Protein 6IYB (pdb70)

Solvent-accessible surface area: 27888 Å² total; per-residue (Å²): 93,98,0,35,0,0,2,2,0,28,38,35,0,12,10,44,29,1,15,34,17,9,25,78,132,112,73,66,118,155,143,173,21,35,57,6,31,98,87,48,73,46,117,10,94,6,103,134,111,101,2,42,0,27,0,35,11,8,5,16,42,92,81,12,53,27,24,34,68,38,5,94,59,9,14,0,0,0,0,0,0,12,0,32,32,58,104,16,23,154,46,1,63,36,16,22,17,22,0,1,8,43,16,25,17,80,67,2,81,90,14,20,6,0,0,2,0,3,54,49,56,89,142,116,86,111,4,56,40,142,156,0,76,64,37,2,156,75,49,92,94,10,40,35,41,32,0,0,3,96,95,58,69,49,4,104,103,0,0,60,28,0,0,104,37,0,16,160,70,76,112,86,16,51,121,85,0,7,105,36,0,22,52,26,49,23,112,74,0,78,117,16,12,116,30,28,85,144,132,115,52,175,23,70,25,19,6,26,3,176,55,70,20,16,69,6,11,2,0,4,0,0,0,0,0,22,25,50,102,54,1,0,44,10,0,4,143,53,55,10,48,17,25,0,6,2,74,107,4,9,3,0,2,2,17,0,0,33,19,21,43,99,103,5,0,65,22,0,27,125,78,121,2,52,2,32,25,86,15,70,85,48,75,12,2,40,93,15,15,144,16,122,132,2,108,56,82,0,41,52,34,20,163,116,82,153,87,90,0,32,0,0,2,1,0,32,40,37,3,13,10,50,33,1,9,40,8,4,31,89,123,112,67,40,122,139,147,181,32,35,64,10,32,100,80,63,78,45,108,20,92,7,126,134,155,85,2,38,0,25,0,35,10,8,4,17,40,98,79,12,34,26,25,29,66,39,4,122,53,10,15,0,0,0,0,0,0,12,0,38,33,45,106,7,18,117,45,1,58,49,30,23,19,9,0,1,10,58,9,25,16,85,66,2,80,94,18,20,6,0,0,2,0,4,59,42,52,89,160,111,83,108,0,54,65,158,83,0,76,51,37,0,144,81,48,94,96,10,41,29,43,32,0,0,2,104,95,49,76,56,1,92,113,0,1,89,35,0,0,126,29,0,26,130,71,80,135,89,62,16,55,110,65,0,8,99,35,0,23,53,24,49,22,100,81,0,71,97,22,6,81,27,23,86,137,116,103,50,154,23,67,28,17,6,24,3,185,49,111,22,21,66,7,15,2,0,3,0,0,0,0,0,18,25,50,96,75,1,0,60,11,0,6,111,45,53,10,48,14,22,1,5,1,71,88,3,9,1,0,1,2,19,0,0,33,19,39,32,110,92,1,0,78,11,0,24,130,92,115,1,47,1,62,22,84,16,71,78,51,71,12,1,44,94,14,15,145,35,114,113,1,81,48,37,0,54,59,41,34,182,122,99

InterPro domains:
  IPR001806 Small GTPase [PF00071] (10-174)
  IPR001806 Small GTPase [PS51421] (1-207)
  IPR001806 Small GTPase [SM00174] (11-176)
  IPR005225 Small GTP-binding domain [TIGR00231] (10-169)
  IPR027417 P-loop containing nucleoside triphosphate hydrolase [G3DSA:3.40.50.300] (1-190)
  IPR027417 P-loop containing nucleoside triphosphate hydrolase [SSF52540] (5-182)

Organism: Homo sapiens (NCBI:txid9606)

B-factor: mean 41.84, std 17.37, range [14.24, 117.85]

Structure (mmCIF, N/CA/C/O backbone):
data_6IYB
#
_entry.id   6IYB
#
_cell.length_a   55.136
_cell.length_b   117.222
_cell.length_c   130.476
_cell.angle_alpha   90.00
_cell.angle_beta   90.00
_cell.angle_gamma   90.00
#
_symmetry.space_group_name_H-M   'P 21 21 21'
#
loop_
_entity.id
_entity.type
_entity.pdbx_description
1 polymer 'Ras-related protein Rab-7a'
2 polymer 'Oxysterol-binding protein-related protein 1'
3 non-polymer 'MAGNESIUM ION'
4 non-polymer "GUANOSINE-5'-TRIPHOSPHATE"
5 water water
#
loop_
_atom_site.group_PDB
_atom_site.id
_atom_site.type_symbol
_atom_site.label_atom_id
_atom_site.label_alt_id
_atom_site.label_comp_id
_atom_site.label_asym_id
_atom_site.label_entity_id
_atom_site.label_seq_id
_atom_site.pdbx_PDB_ins_code
_atom_site.Cartn_x
_atom_site.Cartn_y
_atom_site.Cartn_z
_atom_site.occupancy
_atom_site.B_iso_or_equiv
_atom_site.auth_seq_id
_atom_site.auth_comp_id
_atom_site.auth_asym_id
_atom_site.auth_atom_id
_atom_site.pdbx_PDB_model_num
ATOM 1 N N . VAL A 1 12 ? 33.516 -15.840 -14.815 1.00 49.91 7 VAL A N 1
ATOM 2 C CA . VAL A 1 12 ? 32.262 -16.274 -15.440 1.00 48.55 7 VAL A CA 1
ATOM 3 C C . VAL A 1 12 ? 31.128 -16.362 -14.401 1.00 45.24 7 VAL A C 1
ATOM 4 O O . VAL A 1 12 ? 31.062 -17.308 -13.593 1.00 43.17 7 VAL A O 1
ATOM 8 N N . LEU A 1 13 ? 30.245 -15.3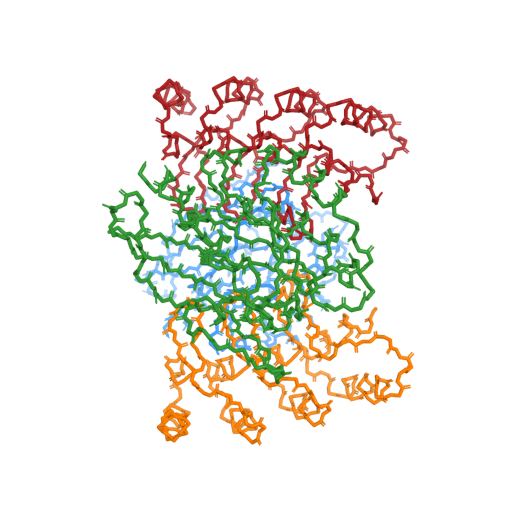63 -14.417 1.00 40.76 8 LEU A N 1
ATOM 9 C CA . LEU A 1 13 ? 29.110 -15.291 -13.506 1.00 40.43 8 LEU A CA 1
ATOM 10 C C . LEU A 1 13 ? 27.863 -15.735 -14.258 1.00 41.50 8 LEU A C 1
ATOM 11 O O . LEU A 1 13 ? 27.541 -15.181 -15.320 1.00 45.43 8 LEU A O 1
ATOM 16 N N . LEU A 1 14 ? 27.180 -16.744 -13.718 1.00 32.31 9 LEU A N 1
ATOM 17 C CA . LEU A 1 14 ? 25.957 -17.292 -14.294 1.00 32.45 9 LEU A CA 1
ATOM 18 C C . LEU A 1 14 ? 24.789 -16.942 -13.383 1.00 34.99 9 LEU A C 1
ATOM 19 O O . LEU A 1 14 ? 24.864 -17.151 -12.171 1.00 35.39 9 LEU A O 1
ATOM 24 N N . LYS A 1 15 ? 23.720 -16.406 -13.958 1.00 28.91 10 LYS A N 1
ATOM 25 C CA . LYS A 1 15 ? 22.571 -15.949 -13.192 1.00 28.08 10 LYS A CA 1
ATOM 26 C C . LYS A 1 15 ? 21.416 -16.916 -13.420 1.00 27.61 10 LYS A C 1
ATOM 27 O O . LYS A 1 15 ? 20.976 -17.113 -14.560 1.00 24.43 10 LYS A O 1
ATOM 33 N N . VAL A 1 16 ? 20.956 -17.540 -12.343 1.00 19.16 11 VAL A N 1
ATOM 34 C CA . VAL A 1 16 ? 19.937 -18.569 -12.402 1.00 22.78 11 VAL A CA 1
ATOM 35 C C . VAL A 1 16 ? 18.768 -18.125 -11.530 1.00 25.19 11 VAL A C 1
ATOM 36 O O . VAL A 1 16 ? 18.972 -17.761 -10.364 1.00 22.48 11 VAL A O 1
ATOM 40 N N . ILE A 1 17 ? 17.547 -18.173 -12.077 1.00 21.85 12 ILE A N 1
ATOM 41 C CA . ILE A 1 17 ? 16.342 -17.795 -11.331 1.00 23.42 12 ILE A CA 1
ATOM 42 C C . ILE A 1 17 ? 15.562 -19.061 -10.988 1.00 18.75 12 ILE A C 1
ATOM 43 O O . ILE A 1 17 ? 15.349 -19.914 -11.849 1.00 19.67 12 ILE A O 1
ATOM 48 N N . ILE A 1 18 ? 15.087 -19.170 -9.756 1.00 19.72 13 ILE A N 1
ATOM 49 C CA . ILE A 1 18 ? 14.232 -20.292 -9.381 1.00 18.14 13 ILE A CA 1
ATOM 50 C C . ILE A 1 18 ? 12.820 -19.774 -9.165 1.00 17.93 13 ILE A C 1
ATOM 51 O O . ILE A 1 18 ? 12.590 -18.945 -8.278 1.00 18.30 13 ILE A O 1
ATOM 56 N N . LEU A 1 19 ? 11.869 -20.280 -9.962 1.00 17.95 14 LEU A N 1
ATOM 57 C CA . LEU A 1 19 ? 10.473 -19.853 -9.907 1.00 20.10 14 LEU A CA 1
ATOM 58 C C . LEU A 1 19 ? 9.576 -21.037 -9.573 1.00 19.51 14 LEU A C 1
ATOM 59 O O . LEU A 1 19 ? 9.931 -22.190 -9.813 1.00 16.87 14 LEU A O 1
ATOM 64 N N . GLY A 1 20 ? 8.400 -20.736 -9.054 1.00 19.18 15 GLY A N 1
ATOM 65 C CA . GLY A 1 20 ? 7.413 -21.753 -8.750 1.00 18.33 15 GLY A CA 1
ATOM 66 C C . GLY A 1 20 ? 6.506 -21.324 -7.614 1.00 20.01 15 GLY A C 1
ATOM 67 O O . GLY A 1 20 ? 6.795 -20.400 -6.844 1.00 19.47 15 GLY A O 1
ATOM 68 N N . ASP A 1 21 ? 5.396 -22.057 -7.470 1.00 19.34 16 ASP A N 1
ATOM 69 C CA . ASP A 1 21 ? 4.380 -21.705 -6.478 1.00 18.41 16 ASP A CA 1
ATOM 70 C C . ASP A 1 21 ? 4.915 -21.860 -5.065 1.00 20.91 16 ASP A C 1
ATOM 71 O O . ASP A 1 21 ? 5.938 -22.494 -4.822 1.00 19.21 16 ASP A O 1
ATOM 76 N N . SER A 1 22 ? 4.183 -21.284 -4.128 1.00 20.13 17 SER A N 1
ATOM 77 C CA . SER A 1 22 ? 4.596 -21.325 -2.740 1.00 21.52 17 SER A CA 1
ATOM 78 C C . SER A 1 22 ? 4.598 -22.757 -2.213 1.00 21.46 17 SER A C 1
ATOM 79 O O . SER A 1 22 ? 3.706 -23.553 -2.513 1.00 20.86 17 SER A O 1
ATOM 82 N N . GLY A 1 23 ? 5.635 -23.097 -1.457 1.00 20.78 18 GLY A N 1
ATOM 83 C CA . GLY A 1 23 ? 5.710 -24.377 -0.806 1.00 19.99 18 GLY A CA 1
ATOM 84 C C . GLY A 1 23 ? 6.186 -25.545 -1.645 1.00 18.02 18 GLY A C 1
ATOM 85 O O . GLY A 1 23 ? 6.192 -26.673 -1.135 1.00 18.44 18 GLY A O 1
ATOM 86 N N . VAL A 1 24 ? 6.589 -25.337 -2.903 1.00 15.51 19 VAL A N 1
ATOM 87 C CA . VAL A 1 24 ? 6.987 -26.480 -3.733 1.00 17.01 19 VAL A CA 1
ATOM 88 C C . VAL A 1 24 ? 8.387 -26.982 -3.405 1.00 16.74 19 VAL A C 1
ATOM 89 O O . VAL A 1 24 ? 8.747 -28.107 -3.801 1.00 17.67 19 VAL A O 1
ATOM 93 N N . GLY A 1 25 ? 9.172 -26.178 -2.702 1.00 16.18 20 GLY A N 1
ATOM 94 C CA . GLY A 1 25 ? 10.491 -26.545 -2.225 1.00 15.54 20 GLY A CA 1
ATOM 95 C C . GLY A 1 25 ? 11.647 -25.770 -2.865 1.00 16.35 20 GLY A C 1
ATOM 96 O O . GLY A 1 25 ? 12.756 -26.299 -2.916 1.00 16.80 20 GLY A O 1
ATOM 97 N N . LYS A 1 26 ? 11.406 -24.561 -3.385 1.00 15.93 21 LYS A N 1
ATOM 98 C CA . LYS A 1 26 ? 12.469 -23.779 -4.024 1.00 16.74 21 LYS A CA 1
ATOM 99 C C . LYS A 1 26 ? 13.633 -23.511 -3.065 1.00 17.67 21 LYS A C 1
ATOM 100 O O . LYS A 1 26 ? 14.802 -23.748 -3.395 1.00 16.62 21 LYS A O 1
ATOM 106 N N . THR A 1 27 ? 13.328 -22.991 -1.877 1.00 17.37 22 THR A N 1
ATOM 107 C CA . THR A 1 27 ? 14.367 -22.628 -0.912 1.00 18.51 22 THR A CA 1
ATOM 108 C C . THR A 1 27 ? 15.082 -23.872 -0.407 1.00 17.00 22 THR A C 1
ATOM 109 O O . THR A 1 27 ? 16.306 -23.868 -0.222 1.00 16.52 22 THR A O 1
ATOM 113 N N . SER A 1 28 ? 14.324 -24.961 -0.231 1.00 14.66 23 SER A N 1
ATOM 114 C CA . SER A 1 28 ? 14.869 -26.220 0.248 1.00 17.41 23 SER A CA 1
ATOM 115 C C . SER A 1 28 ? 15.811 -26.845 -0.779 1.00 19.61 23 SER A C 1
ATOM 116 O O . SER A 1 28 ? 16.827 -27.444 -0.409 1.00 17.43 23 SER A O 1
ATOM 119 N N . LEU A 1 29 ? 15.464 -26.764 -2.072 1.00 17.00 24 LEU A N 1
ATOM 120 C CA . LEU A 1 29 ? 16.370 -27.283 -3.097 1.00 18.52 24 LEU A CA 1
ATOM 121 C C . LEU A 1 29 ? 17.660 -26.479 -3.126 1.00 18.41 24 LEU A C 1
ATOM 122 O O . LEU A 1 29 ? 18.759 -27.051 -3.183 1.00 17.27 24 LEU A O 1
ATOM 127 N N . MET A 1 30 ? 17.542 -25.152 -3.034 1.00 16.53 25 MET A N 1
ATOM 128 C CA . MET A 1 30 ? 18.728 -24.297 -3.002 1.00 22.16 25 MET A CA 1
ATOM 129 C C . MET A 1 30 ? 19.581 -24.561 -1.765 1.00 19.76 25 MET A C 1
ATOM 130 O O . MET A 1 30 ? 20.806 -24.674 -1.864 1.00 17.20 25 MET A O 1
ATOM 135 N N . ASN A 1 31 ? 18.954 -24.684 -0.592 1.00 18.10 26 ASN A N 1
ATOM 136 C CA . ASN A 1 31 ? 19.734 -24.900 0.631 1.00 19.37 26 ASN A CA 1
ATOM 137 C C . ASN A 1 31 ? 20.374 -26.286 0.642 1.00 23.03 26 ASN A C 1
ATOM 138 O O . ASN A 1 31 ? 21.483 -26.461 1.172 1.00 20.28 26 ASN A O 1
ATOM 143 N N . GLN A 1 32 ? 19.683 -27.285 0.079 1.00 19.11 27 GLN A N 1
ATOM 144 C CA . GLN A 1 32 ? 20.261 -28.623 -0.022 1.00 19.89 27 GLN A CA 1
ATOM 145 C C . GLN A 1 32 ? 21.480 -28.609 -0.935 1.00 23.75 27 GLN A C 1
ATOM 146 O O . GLN A 1 32 ? 22.535 -29.166 -0.600 1.00 22.17 27 GLN A O 1
ATOM 152 N N . TYR A 1 33 ? 21.356 -27.942 -2.086 1.00 18.78 28 TYR A N 1
ATOM 153 C CA . TYR A 1 33 ? 22.470 -27.836 -3.016 1.00 20.76 28 TYR A CA 1
ATOM 154 C C . TYR A 1 33 ? 23.647 -27.076 -2.409 1.00 21.54 28 TYR A C 1
ATOM 155 O O . TYR A 1 33 ? 24.794 -27.496 -2.558 1.00 19.87 28 TYR A O 1
ATOM 164 N N . VAL A 1 34 ? 23.386 -25.940 -1.756 1.00 16.80 29 VAL A N 1
ATOM 165 C CA . VAL A 1 34 ? 24.475 -25.041 -1.380 1.00 21.76 29 VAL A CA 1
ATOM 166 C C . VAL A 1 34 ? 25.102 -25.456 -0.052 1.00 25.99 29 VAL A C 1
ATOM 167 O O . VAL A 1 34 ? 26.327 -25.422 0.105 1.00 25.52 29 VAL A O 1
ATOM 171 N N . ASN A 1 35 ? 24.281 -25.836 0.925 1.00 21.64 30 ASN A N 1
ATOM 172 C CA . ASN A 1 35 ? 24.738 -26.119 2.278 1.00 21.95 30 ASN A CA 1
ATOM 173 C C . ASN A 1 35 ? 24.449 -27.538 2.724 1.00 22.43 30 ASN A C 1
ATOM 174 O O . ASN A 1 35 ? 24.732 -27.857 3.879 1.00 22.16 30 ASN A O 1
ATOM 179 N N . LYS A 1 36 ? 23.910 -28.403 1.853 1.00 20.83 31 LYS A N 1
ATOM 180 C CA . LYS A 1 36 ? 23.619 -29.791 2.245 1.00 23.93 31 LYS A CA 1
ATOM 181 C C . LYS A 1 36 ? 22.739 -29.835 3.493 1.00 25.98 31 LYS A C 1
ATOM 182 O O . LYS A 1 36 ? 22.916 -30.684 4.376 1.00 24.04 31 LYS A O 1
ATOM 188 N N . LYS A 1 37 ? 21.821 -28.878 3.615 1.00 21.35 32 LYS A N 1
ATOM 189 C CA . LYS A 1 37 ? 20.964 -28.833 4.788 1.00 24.00 32 LYS A CA 1
ATOM 190 C C . LYS A 1 37 ? 19.506 -28.817 4.360 1.00 25.35 32 LYS A C 1
ATOM 191 O O . LYS A 1 37 ? 19.169 -28.390 3.254 1.00 27.30 32 LYS A O 1
ATOM 197 N N . PHE A 1 38 ? 18.645 -29.303 5.245 1.00 25.53 33 PHE A N 1
ATOM 198 C CA . PHE A 1 38 ? 17.220 -29.349 4.963 1.00 22.50 33 PHE A CA 1
ATOM 199 C C . PHE A 1 38 ? 16.467 -29.154 6.271 1.00 28.93 33 PHE A C 1
ATOM 200 O O . PHE A 1 38 ? 16.885 -29.661 7.318 1.00 24.13 33 PHE A O 1
ATOM 208 N N . SER A 1 39 ? 15.371 -28.407 6.211 1.00 22.26 34 SER A N 1
ATOM 209 C CA . SER A 1 39 ? 14.531 -28.217 7.384 1.00 28.27 34 SER A CA 1
ATOM 210 C C . SER A 1 39 ? 13.091 -28.588 7.062 1.00 26.12 34 SER A C 1
ATOM 211 O O . SER A 1 39 ? 12.546 -28.185 6.027 1.00 21.15 34 SER A O 1
ATOM 214 N N . ASN A 1 40 ? 12.500 -29.397 7.941 1.00 29.42 35 ASN A N 1
ATOM 215 C CA . ASN A 1 40 ? 11.080 -29.711 7.857 1.00 27.20 35 ASN A CA 1
ATOM 216 C C . ASN A 1 40 ? 10.210 -28.493 8.145 1.00 27.67 35 ASN A C 1
ATOM 217 O O . ASN A 1 40 ? 9.074 -28.436 7.668 1.00 27.16 35 ASN A O 1
ATOM 222 N N . GLN A 1 41 ? 10.709 -27.527 8.916 1.00 26.84 36 GLN A N 1
ATOM 223 C CA . GLN A 1 41 ? 9.934 -26.325 9.213 1.00 31.90 36 GLN A CA 1
ATOM 224 C C . GLN A 1 41 ? 9.817 -25.466 7.965 1.00 31.72 36 GLN A C 1
ATOM 225 O O . GLN A 1 41 ? 10.734 -25.421 7.141 1.00 35.49 36 GLN A O 1
ATOM 231 N N . TYR A 1 42 ? 8.677 -24.810 7.806 1.00 24.98 37 TYR A N 1
ATOM 232 C CA . TYR A 1 42 ? 8.435 -23.950 6.661 1.00 27.53 37 TYR A CA 1
ATOM 233 C C . TYR A 1 42 ? 8.638 -22.496 7.049 1.00 26.61 37 TYR A C 1
ATOM 234 O O . TYR A 1 42 ? 8.045 -22.014 8.016 1.00 25.16 37 TYR A O 1
ATOM 243 N N . LYS A 1 43 ? 9.481 -21.798 6.301 1.00 22.72 38 LYS A N 1
ATOM 244 C CA . LYS A 1 43 ? 9.583 -20.350 6.447 1.00 27.63 38 LYS A CA 1
ATOM 245 C C . LYS A 1 43 ? 9.499 -19.740 5.050 1.00 25.42 38 LYS A C 1
ATOM 246 O O . LYS A 1 43 ? 10.414 -19.905 4.232 1.00 20.97 38 LYS A O 1
ATOM 252 N N . ALA A 1 44 ? 8.414 -19.015 4.792 1.00 21.80 39 ALA A N 1
ATOM 253 C CA . ALA A 1 44 ? 8.164 -18.484 3.456 1.00 24.60 39 ALA A CA 1
ATOM 254 C C . ALA A 1 44 ? 9.211 -17.444 3.063 1.00 26.57 39 ALA A C 1
ATOM 255 O O . ALA A 1 44 ? 9.649 -16.626 3.883 1.00 25.06 39 ALA A O 1
ATOM 257 N N . THR A 1 45 ? 9.591 -17.473 1.793 1.00 19.52 40 THR A N 1
ATOM 258 C CA . THR A 1 45 ? 10.526 -16.508 1.246 1.00 22.25 40 THR A CA 1
ATOM 259 C C . THR A 1 45 ? 9.805 -15.191 0.964 1.00 23.19 40 THR A C 1
ATOM 260 O O . THR A 1 45 ? 8.664 -15.177 0.498 1.00 21.38 40 THR A O 1
ATOM 264 N N . ILE A 1 46 ? 10.469 -14.081 1.261 1.00 22.01 41 ILE A N 1
ATOM 265 C CA . ILE A 1 46 ? 9.952 -12.753 0.958 1.00 23.51 41 ILE A CA 1
ATOM 266 C C . ILE A 1 46 ? 10.782 -12.149 -0.164 1.00 24.38 41 ILE A C 1
ATOM 267 O O . ILE A 1 46 ? 12.013 -12.080 -0.074 1.00 28.35 41 ILE A O 1
ATOM 272 N N . GLY A 1 47 ? 10.106 -11.719 -1.223 1.00 23.56 42 GLY A N 1
ATOM 273 C CA . GLY A 1 47 ? 10.781 -10.981 -2.254 1.00 24.20 42 GLY A CA 1
ATOM 274 C C . GLY A 1 47 ? 11.699 -11.889 -3.050 1.00 27.28 42 GLY A C 1
ATOM 275 O O . GLY A 1 47 ? 11.378 -13.042 -3.346 1.00 31.51 42 GLY A O 1
ATOM 276 N N . ALA A 1 48 ? 12.856 -11.352 -3.422 1.00 22.91 43 ALA A N 1
ATOM 277 C CA . ALA A 1 48 ? 13.807 -12.085 -4.236 1.00 24.84 43 ALA A CA 1
ATOM 278 C C . ALA A 1 48 ? 15.205 -11.671 -3.812 1.00 27.36 43 ALA A C 1
ATOM 279 O O . ALA A 1 48 ? 15.496 -10.478 -3.687 1.00 26.46 43 ALA A O 1
ATOM 281 N N . ASP A 1 49 ? 16.060 -12.655 -3.587 1.00 26.05 44 ASP A N 1
ATOM 282 C CA . ASP A 1 49 ? 17.444 -12.411 -3.207 1.00 26.74 44 ASP A CA 1
ATOM 283 C C . ASP A 1 49 ? 18.239 -13.594 -3.716 1.00 26.84 44 ASP A C 1
ATOM 284 O O . ASP A 1 49 ? 17.673 -14.591 -4.177 1.00 24.12 44 ASP A O 1
ATOM 289 N N . PHE A 1 50 ? 19.556 -13.499 -3.622 1.00 25.31 45 PHE A N 1
ATOM 290 C CA . PHE A 1 50 ? 20.396 -14.520 -4.226 1.00 26.31 45 PHE A CA 1
ATOM 291 C C . PHE A 1 50 ? 21.509 -14.907 -3.267 1.00 29.12 45 PHE A C 1
ATOM 292 O O . PHE A 1 50 ? 21.857 -14.174 -2.334 1.00 27.97 45 PHE A O 1
ATOM 300 N N . LEU A 1 51 ? 22.056 -16.087 -3.506 1.00 27.47 46 LEU A N 1
ATOM 301 C CA . LEU A 1 51 ? 23.405 -16.372 -3.059 1.00 32.12 46 LEU A CA 1
ATOM 302 C C . LEU A 1 51 ? 24.246 -16.788 -4.261 1.00 31.25 46 LEU A C 1
ATOM 303 O O . LEU A 1 51 ? 23.733 -17.006 -5.371 1.00 26.83 46 LEU A O 1
ATOM 308 N N . THR A 1 52 ? 25.558 -16.871 -4.041 1.00 27.42 47 THR A N 1
ATOM 309 C CA . THR A 1 52 ? 26.482 -17.256 -5.097 1.00 27.65 47 THR A CA 1
ATOM 310 C C . THR A 1 52 ? 27.192 -18.525 -4.691 1.00 23.10 47 THR A C 1
ATOM 311 O O . THR A 1 52 ? 27.570 -18.676 -3.528 1.00 29.08 47 THR A O 1
ATOM 315 N N . LYS A 1 53 ? 27.376 -19.433 -5.643 1.00 24.53 48 LYS A N 1
ATOM 316 C CA . LYS A 1 53 ? 28.034 -20.700 -5.354 1.00 25.37 48 LYS A CA 1
ATOM 317 C C . LYS A 1 53 ? 28.984 -21.045 -6.487 1.00 27.69 48 LYS A C 1
ATOM 318 O O . LYS A 1 53 ? 28.619 -20.949 -7.660 1.00 27.81 48 LYS A O 1
ATOM 324 N N . GLU A 1 54 ? 30.190 -21.464 -6.130 1.00 29.94 49 GLU A N 1
ATOM 325 C CA . GLU A 1 54 ? 31.153 -21.959 -7.104 1.00 32.10 49 GLU A CA 1
ATOM 326 C C . GLU A 1 54 ? 30.781 -23.379 -7.496 1.00 32.68 49 GLU A C 1
ATOM 327 O O . GLU A 1 54 ? 30.534 -24.217 -6.625 1.00 35.62 49 GLU A O 1
ATOM 333 N N . VAL A 1 55 ? 30.749 -23.657 -8.798 1.00 30.10 50 VAL A N 1
ATOM 334 C CA . VAL A 1 55 ? 30.375 -24.973 -9.304 1.00 29.43 50 VAL A CA 1
ATOM 335 C C . VAL A 1 55 ? 31.327 -25.354 -10.437 1.00 32.86 50 VAL A C 1
ATOM 336 O O . VAL A 1 55 ? 31.849 -24.496 -11.150 1.00 31.94 50 VAL A O 1
ATOM 340 N N . MET A 1 56 ? 31.593 -26.652 -10.564 1.00 35.48 51 MET A N 1
ATOM 341 C CA . MET A 1 56 ? 32.420 -27.185 -11.641 1.00 35.95 51 MET A CA 1
ATOM 342 C C . MET A 1 56 ? 31.517 -27.620 -12.784 1.00 39.96 51 MET A C 1
ATOM 343 O O . MET A 1 56 ? 30.635 -28.462 -12.589 1.00 39.33 51 MET A O 1
ATOM 348 N N . VAL A 1 57 ? 31.726 -27.041 -13.964 1.00 37.62 52 VAL A N 1
ATOM 349 C CA . VAL A 1 57 ? 31.054 -27.464 -15.189 1.00 41.40 52 VAL A CA 1
ATOM 350 C C . VAL A 1 57 ? 32.113 -28.083 -16.081 1.00 42.83 52 VAL A C 1
ATOM 351 O O . VAL A 1 57 ? 32.982 -27.373 -16.605 1.00 41.24 52 VAL A O 1
ATOM 355 N N . ASP A 1 58 ? 32.012 -29.393 -16.286 1.00 42.74 53 ASP A N 1
ATOM 356 C CA . ASP A 1 58 ? 33.102 -30.149 -16.879 1.00 51.89 53 ASP A CA 1
ATOM 357 C C . ASP A 1 58 ? 34.363 -29.839 -16.081 1.00 52.22 53 ASP A C 1
ATOM 358 O O . ASP A 1 58 ? 34.474 -30.207 -14.906 1.00 55.65 53 ASP A O 1
ATOM 363 N N . ASP A 1 59 ? 35.304 -29.120 -16.682 1.00 53.47 54 ASP A N 1
ATOM 364 C CA . ASP A 1 59 ? 36.529 -28.798 -15.976 1.00 47.99 54 ASP A CA 1
ATOM 365 C C . ASP A 1 59 ? 36.726 -27.299 -15.787 1.00 46.91 54 ASP A C 1
ATOM 366 O O . ASP A 1 59 ? 37.817 -26.875 -15.395 1.00 48.66 54 ASP A O 1
ATOM 371 N N . ARG A 1 60 ? 35.692 -26.492 -15.989 1.00 40.65 55 ARG A N 1
ATOM 372 C CA . ARG A 1 60 ? 35.753 -25.074 -15.668 1.00 41.59 55 ARG A CA 1
ATOM 373 C C . ARG A 1 60 ? 35.020 -24.789 -14.361 1.00 41.30 55 ARG A C 1
ATOM 374 O O . ARG A 1 60 ? 33.920 -25.294 -14.114 1.00 34.08 55 ARG A O 1
ATOM 382 N N . LEU A 1 61 ? 35.637 -23.975 -13.527 1.00 39.34 56 LEU A N 1
ATOM 383 C CA . LEU A 1 61 ? 34.995 -23.509 -12.312 1.00 39.19 56 LEU A CA 1
ATOM 384 C C . LEU A 1 61 ? 34.250 -22.220 -12.646 1.00 40.97 56 LEU A C 1
ATOM 385 O O . LEU A 1 61 ? 34.842 -21.273 -13.176 1.00 40.80 56 LEU A O 1
ATOM 390 N N . VAL A 1 62 ? 32.948 -22.196 -12.371 1.00 32.62 57 VAL A N 1
ATOM 391 C CA . VAL A 1 62 ? 32.124 -21.027 -12.620 1.00 32.97 57 VAL A CA 1
ATOM 392 C C . VAL A 1 62 ? 31.444 -20.625 -11.312 1.00 33.30 57 VAL A C 1
ATOM 393 O O . VAL A 1 62 ? 31.479 -21.345 -10.313 1.00 32.75 57 VAL A O 1
ATOM 397 N N . THR A 1 63 ? 30.865 -19.433 -11.318 1.00 33.98 58 THR A N 1
ATOM 398 C CA . THR A 1 63 ? 30.102 -18.913 -10.189 1.00 34.06 58 THR A CA 1
ATOM 399 C C . THR A 1 63 ? 28.645 -18.796 -10.606 1.00 34.15 58 THR A C 1
ATOM 400 O O . THR A 1 63 ? 28.331 -18.082 -11.567 1.00 31.93 58 THR A O 1
ATOM 404 N N . MET A 1 64 ? 27.766 -19.494 -9.893 1.00 29.51 59 MET A N 1
ATOM 405 C CA . MET A 1 64 ? 26.331 -19.402 -10.119 1.00 27.39 59 MET A CA 1
ATOM 406 C C . MET A 1 64 ? 25.734 -18.439 -9.104 1.00 27.98 59 MET A C 1
ATOM 407 O O . MET A 1 64 ? 25.901 -18.620 -7.898 1.00 26.14 59 MET A O 1
ATOM 412 N N . GLN A 1 65 ? 25.065 -17.408 -9.595 1.00 25.04 60 GLN A N 1
ATOM 413 C CA . GLN A 1 65 ? 24.244 -16.537 -8.764 1.00 26.77 60 GLN A CA 1
ATOM 414 C C . GLN A 1 65 ? 22.819 -17.095 -8.812 1.00 27.48 60 GLN A C 1
ATOM 415 O O . GLN A 1 65 ? 22.154 -17.033 -9.850 1.00 24.92 60 GLN A O 1
ATOM 421 N N . ILE A 1 66 ? 22.352 -17.659 -7.698 1.00 21.76 61 ILE A N 1
ATOM 422 C CA . ILE A 1 66 ? 21.077 -18.378 -7.632 1.00 22.83 61 ILE A CA 1
ATOM 423 C C . ILE A 1 66 ? 20.060 -17.488 -6.931 1.00 24.32 61 ILE A C 1
ATOM 424 O O . ILE A 1 66 ? 20.199 -17.199 -5.737 1.00 24.00 61 ILE A O 1
ATOM 429 N N . TRP A 1 67 ? 19.022 -17.078 -7.648 1.00 20.92 62 TRP A N 1
ATOM 430 C CA . TRP A 1 67 ? 17.975 -16.245 -7.068 1.00 22.98 62 TRP A CA 1
ATOM 431 C C . TRP A 1 67 ? 16.818 -17.115 -6.584 1.00 24.04 62 TRP A C 1
ATOM 432 O O . TRP A 1 67 ? 16.213 -17.867 -7.366 1.00 22.87 62 TRP A O 1
ATOM 443 N N . ASP A 1 68 ? 16.534 -17.013 -5.294 1.00 20.93 63 ASP A N 1
ATOM 444 C CA . ASP A 1 68 ? 15.375 -17.621 -4.635 1.00 24.13 63 ASP A CA 1
ATOM 445 C C . ASP A 1 68 ? 14.257 -16.579 -4.544 1.00 21.63 63 ASP A C 1
ATOM 446 O O . ASP A 1 68 ? 14.523 -15.409 -4.246 1.00 24.97 63 ASP A O 1
ATOM 451 N N . THR A 1 69 ? 13.020 -16.991 -4.816 1.00 20.57 64 THR A N 1
ATOM 452 C CA . THR A 1 69 ? 11.921 -16.061 -5.025 1.00 21.31 64 THR A CA 1
ATOM 453 C C . THR A 1 69 ? 10.716 -16.446 -4.170 1.00 23.21 64 THR A C 1
ATOM 454 O O . THR A 1 69 ? 10.532 -17.611 -3.808 1.00 18.75 64 THR A O 1
ATOM 458 N N . ALA A 1 70 ? 9.867 -15.457 -3.895 1.00 19.54 65 ALA A N 1
ATOM 459 C CA . ALA A 1 70 ? 8.641 -15.687 -3.152 1.00 20.49 65 ALA A CA 1
ATOM 460 C C . ALA A 1 70 ? 7.589 -16.345 -4.041 1.00 22.47 65 ALA A C 1
ATOM 461 O O . ALA A 1 70 ? 7.240 -15.819 -5.112 1.00 22.04 65 ALA A O 1
ATOM 463 N N . GLY A 1 71 ? 7.078 -17.494 -3.584 1.00 17.57 66 GLY A N 1
ATOM 464 C CA . GLY A 1 71 ? 5.902 -18.087 -4.203 1.00 19.43 66 GLY A CA 1
ATOM 465 C C . GLY A 1 71 ? 4.579 -17.462 -3.781 1.00 23.91 66 GLY A C 1
ATOM 466 O O . GLY A 1 71 ? 3.624 -17.477 -4.558 1.00 26.87 66 GLY A O 1
ATOM 467 N N . LEU A 1 72 ? 4.492 -16.917 -2.560 1.00 21.74 67 LEU A N 1
ATOM 468 C CA . LEU A 1 72 ? 3.259 -16.292 -2.084 1.00 22.31 67 LEU A CA 1
ATOM 469 C C . LEU A 1 72 ? 3.104 -14.918 -2.712 1.00 22.73 67 LEU A C 1
ATOM 470 O O . LEU A 1 72 ? 4.025 -14.094 -2.649 1.00 21.74 67 LEU A O 1
ATOM 475 N N . GLU A 1 73 ? 1.932 -14.670 -3.312 1.00 20.67 68 GLU A N 1
ATOM 476 C CA . GLU A 1 73 ? 1.696 -13.403 -4.005 1.00 20.03 68 GLU A CA 1
ATOM 477 C C . GLU A 1 73 ? 1.896 -12.200 -3.085 1.00 18.58 68 GLU A C 1
ATOM 478 O O . GLU A 1 73 ? 2.392 -11.159 -3.520 1.00 23.13 68 GLU A O 1
ATOM 484 N N . ARG A 1 74 ? 1.540 -12.312 -1.807 1.00 18.46 69 ARG A N 1
ATOM 485 C CA . ARG A 1 74 ? 1.666 -11.131 -0.942 1.00 22.38 69 ARG A CA 1
ATOM 486 C C . ARG A 1 74 ? 3.113 -10.701 -0.710 1.00 22.93 69 ARG A C 1
ATOM 487 O O . ARG A 1 74 ? 3.345 -9.545 -0.332 1.00 21.20 69 ARG A O 1
ATOM 495 N N . PHE A 1 75 ? 4.077 -11.608 -0.924 1.00 22.41 70 PHE A N 1
ATOM 496 C CA . PHE A 1 75 ? 5.507 -11.352 -0.750 1.00 22.65 70 PHE A CA 1
ATOM 497 C C . PHE A 1 75 ? 6.256 -11.195 -2.065 1.00 24.04 70 PHE A C 1
ATOM 498 O O . PHE A 1 75 ? 7.482 -11.043 -2.057 1.00 23.39 70 PHE A O 1
ATOM 506 N N . GLN A 1 76 ? 5.559 -11.262 -3.192 1.00 19.34 71 GLN A N 1
ATOM 507 C CA . GLN A 1 76 ? 6.178 -11.028 -4.479 1.00 24.85 71 GLN A CA 1
ATOM 508 C C . GLN A 1 76 ? 6.328 -9.535 -4.737 1.00 28.55 71 GLN A C 1
ATOM 509 O O . GLN A 1 76 ? 5.416 -8.744 -4.463 1.00 26.18 71 GLN A O 1
ATOM 515 N N . SER A 1 77 ? 7.489 -9.152 -5.263 1.00 26.48 72 SER A N 1
ATOM 516 C CA . SER A 1 77 ? 7.789 -7.791 -5.647 1.00 29.99 72 SER A CA 1
ATOM 517 C C . SER A 1 77 ? 7.897 -7.740 -7.174 1.00 29.03 72 SER A C 1
ATOM 518 O O . SER A 1 77 ? 7.204 -8.498 -7.870 1.00 30.58 72 SER A O 1
ATOM 521 N N . GLY A 1 78 ? 8.739 -6.895 -7.685 1.00 28.83 74 GLY A N 1
ATOM 522 C CA . GLY A 1 78 ? 8.784 -6.753 -9.139 1.00 41.42 74 GLY A CA 1
ATOM 523 C C . GLY A 1 78 ? 9.626 -7.842 -9.800 1.00 38.21 74 GLY A C 1
ATOM 524 O O . GLY A 1 78 ? 10.313 -8.615 -9.131 1.00 37.59 74 GLY A O 1
ATOM 525 N N . VAL A 1 79 ? 9.575 -7.915 -11.129 1.00 32.77 75 VAL A N 1
ATOM 526 C CA . VAL A 1 79 ? 10.336 -8.949 -11.829 1.00 33.33 75 VAL A CA 1
ATOM 527 C C . VAL A 1 79 ? 11.511 -8.349 -12.602 1.00 35.48 75 VAL A C 1
ATOM 528 O O . VAL A 1 79 ? 12.075 -9.000 -13.500 1.00 29.37 75 VAL A O 1
ATOM 532 N N . ALA A 1 80 ? 11.923 -7.136 -12.223 1.00 32.62 76 ALA A N 1
ATOM 533 C CA . ALA A 1 80 ? 13.059 -6.507 -12.881 1.00 33.79 76 ALA A CA 1
ATOM 534 C C . ALA A 1 80 ? 14.321 -7.351 -12.755 1.00 33.62 76 ALA A C 1
ATOM 535 O O . ALA A 1 80 ? 15.143 -7.382 -13.682 1.00 30.55 76 ALA A O 1
ATOM 537 N N . PHE A 1 81 ? 14.471 -8.079 -11.646 1.00 26.62 77 PHE A N 1
ATOM 538 C CA . PHE A 1 81 ? 15.651 -8.914 -11.465 1.00 25.77 77 PHE A CA 1
ATOM 539 C C . PHE A 1 81 ? 15.720 -10.080 -12.451 1.00 30.58 77 PHE A C 1
ATOM 540 O O . PHE A 1 81 ? 16.778 -10.712 -12.543 1.00 30.09 77 PHE A O 1
ATOM 548 N N . TYR A 1 82 ? 14.640 -10.374 -13.196 1.00 25.92 78 TYR A N 1
ATOM 549 C CA . TYR A 1 82 ? 14.705 -11.423 -14.214 1.00 29.43 78 TYR A CA 1
ATOM 550 C C . TYR A 1 82 ? 15.734 -11.112 -15.301 1.00 28.00 78 TYR A C 1
ATOM 551 O O . TYR A 1 82 ? 16.306 -12.038 -15.883 1.00 29.73 78 TYR A O 1
ATOM 560 N N . ARG A 1 83 ? 15.956 -9.834 -15.616 1.00 30.29 79 ARG A N 1
ATOM 561 C CA . ARG A 1 83 ? 16.828 -9.487 -16.737 1.00 32.42 79 ARG A CA 1
ATOM 562 C C . ARG A 1 83 ? 18.231 -9.978 -16.513 1.00 30.69 79 ARG A C 1
ATOM 563 O O . ARG A 1 83 ? 18.794 -9.825 -15.427 1.00 32.09 79 ARG A O 1
ATOM 571 N N . GLY A 1 84 ? 18.824 -10.487 -17.577 1.00 29.66 80 GLY A N 1
ATOM 572 C CA . GLY A 1 84 ? 20.152 -11.009 -17.452 1.00 31.52 80 GLY A CA 1
ATOM 573 C C . GLY A 1 84 ? 20.239 -12.474 -17.097 1.00 28.95 80 GLY A C 1
ATOM 574 O O . GLY A 1 84 ? 21.337 -13.036 -17.194 1.00 26.17 80 GLY A O 1
ATOM 575 N N . ALA A 1 85 ? 19.128 -13.124 -16.736 1.00 25.21 81 ALA A N 1
ATOM 576 C CA . ALA A 1 85 ? 19.204 -14.526 -16.333 1.00 25.57 81 ALA A CA 1
ATOM 577 C C . ALA A 1 85 ? 19.772 -15.380 -17.463 1.00 26.97 81 ALA A C 1
ATOM 578 O O . ALA A 1 85 ? 19.454 -15.178 -18.634 1.00 26.14 81 ALA A O 1
ATOM 580 N N . ASP A 1 86 ? 20.640 -16.325 -17.101 1.00 23.42 82 ASP A N 1
ATOM 581 C CA . ASP A 1 86 ? 21.176 -17.310 -18.030 1.00 24.62 82 ASP A CA 1
ATOM 582 C C . ASP A 1 86 ? 20.399 -18.624 -18.042 1.00 27.85 82 ASP A C 1
ATOM 583 O O . ASP A 1 86 ? 20.578 -19.424 -18.970 1.00 22.16 82 ASP A O 1
ATOM 588 N N . CYS A 1 87 ? 19.561 -18.869 -17.035 1.00 23.70 83 CYS A N 1
ATOM 589 C CA . CYS A 1 87 ? 18.732 -20.065 -16.971 1.00 26.13 83 CYS A CA 1
ATOM 590 C C . CYS A 1 87 ? 17.600 -19.820 -15.985 1.00 25.62 83 CYS A C 1
ATOM 591 O O . CYS A 1 87 ? 17.775 -19.127 -14.978 1.00 24.16 83 CYS A O 1
ATOM 594 N N . CYS A 1 88 ? 16.451 -20.421 -16.258 1.00 23.39 84 CYS A N 1
ATOM 595 C CA . CYS A 1 88 ? 15.292 -20.314 -15.385 1.00 23.53 84 CYS A CA 1
ATOM 596 C C . CYS A 1 88 ? 14.868 -21.710 -14.950 1.00 19.76 84 CYS A C 1
ATOM 597 O O . CYS A 1 88 ? 14.625 -22.575 -15.788 1.00 20.88 84 CYS A O 1
ATOM 600 N N . VAL A 1 89 ? 14.779 -21.922 -13.645 1.00 20.39 85 VAL A N 1
ATOM 601 C CA . VAL A 1 89 ? 14.411 -23.207 -13.068 1.00 19.00 85 VAL A CA 1
ATOM 602 C C . VAL A 1 89 ? 12.943 -23.139 -12.663 1.00 17.46 85 VAL A C 1
ATOM 603 O O . VAL A 1 89 ? 12.555 -22.246 -11.913 1.00 19.53 85 VAL A O 1
ATOM 607 N N . LEU A 1 90 ? 12.131 -24.087 -13.127 1.00 17.16 86 LEU A N 1
ATOM 608 C CA . LEU A 1 90 ? 10.711 -24.148 -12.773 1.00 19.46 86 LEU A CA 1
ATOM 609 C C . LEU A 1 90 ? 10.490 -25.328 -11.836 1.00 17.96 86 LEU A C 1
ATOM 610 O O . LEU A 1 90 ? 10.699 -26.480 -12.225 1.00 19.24 86 LEU A O 1
ATOM 615 N N . VAL A 1 91 ? 10.030 -25.052 -10.622 1.00 16.91 87 VAL A N 1
ATOM 616 C CA . VAL A 1 91 ? 9.834 -26.085 -9.609 1.00 18.21 87 VAL A CA 1
ATOM 617 C C . VAL A 1 91 ? 8.332 -26.272 -9.359 1.00 17.21 87 VAL A C 1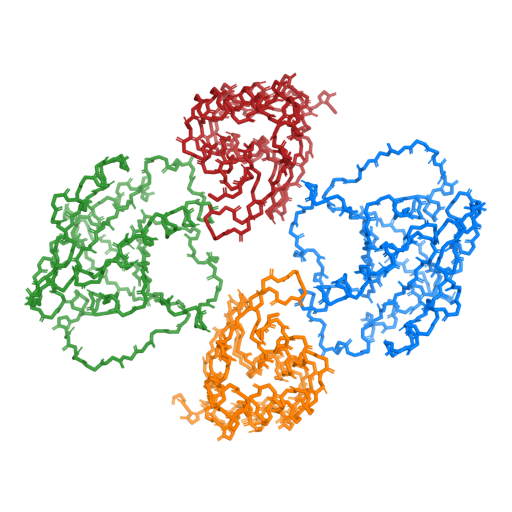
ATOM 618 O O . VAL A 1 91 ? 7.593 -25.290 -9.209 1.00 16.60 87 VAL A O 1
ATOM 622 N N . PHE A 1 92 ? 7.881 -27.531 -9.303 1.00 18.73 88 PHE A N 1
ATOM 623 C CA . PHE A 1 92 ? 6.540 -27.863 -8.797 1.00 16.35 88 PHE A CA 1
ATOM 624 C C . PHE A 1 92 ? 6.654 -29.015 -7.800 1.00 19.40 88 PHE A C 1
ATOM 625 O O . PHE A 1 92 ? 7.721 -29.625 -7.648 1.00 19.12 88 PHE A O 1
ATOM 633 N N . ASP A 1 93 ? 5.542 -29.316 -7.123 1.00 14.67 89 ASP A N 1
ATOM 634 C CA . ASP A 1 93 ? 5.456 -30.355 -6.096 1.00 17.18 89 ASP A CA 1
ATOM 635 C C . ASP A 1 93 ? 4.637 -31.488 -6.709 1.00 20.10 89 ASP A C 1
ATOM 636 O O . ASP A 1 93 ? 3.499 -31.264 -7.136 1.00 17.95 89 ASP A O 1
ATOM 641 N N . VAL A 1 94 ? 5.224 -32.690 -6.801 1.00 17.32 90 VAL A N 1
ATOM 642 C CA . VAL A 1 94 ? 4.522 -33.780 -7.479 1.00 18.15 90 VAL A CA 1
ATOM 643 C C . VAL A 1 94 ? 3.262 -34.228 -6.735 1.00 20.77 90 VAL A C 1
ATOM 644 O O . VAL A 1 94 ? 2.433 -34.928 -7.328 1.00 19.56 90 VAL A O 1
ATOM 648 N N . THR A 1 95 ? 3.097 -33.849 -5.465 1.00 18.82 91 THR A N 1
ATOM 649 C CA . THR A 1 95 ? 1.879 -34.147 -4.720 1.00 19.99 91 THR A CA 1
ATOM 650 C C . THR A 1 95 ? 0.858 -33.011 -4.785 1.00 21.94 91 THR A C 1
ATOM 651 O O . THR A 1 95 ? -0.220 -33.149 -4.215 1.00 20.47 91 THR A O 1
ATOM 655 N N . ALA A 1 96 ? 1.154 -31.906 -5.476 1.00 19.44 92 ALA A N 1
ATOM 656 C CA . ALA A 1 96 ? 0.236 -30.768 -5.556 1.00 20.87 92 ALA A CA 1
ATOM 657 C C . ALA A 1 96 ? 0.035 -30.419 -7.029 1.00 21.00 92 ALA A C 1
ATOM 658 O O . ALA A 1 96 ? 0.771 -29.590 -7.599 1.00 21.58 92 ALA A O 1
ATOM 660 N N . PRO A 1 97 ? -0.972 -31.022 -7.679 1.00 19.99 93 PRO A N 1
ATOM 661 C CA . PRO A 1 97 ? -1.061 -30.926 -9.143 1.00 19.81 93 PRO A CA 1
ATOM 662 C C . PRO A 1 97 ? -1.272 -29.519 -9.665 1.00 19.91 93 PRO A C 1
ATOM 663 O O . PRO A 1 97 ? -0.849 -29.221 -10.794 1.00 19.38 93 PRO A O 1
ATOM 667 N N . ASN A 1 98 ? -1.893 -28.630 -8.888 1.00 19.30 94 ASN A N 1
ATOM 668 C CA . ASN A 1 98 ? -2.028 -27.258 -9.364 1.00 20.12 94 ASN A CA 1
ATOM 669 C C . ASN A 1 98 ? -0.683 -26.544 -9.488 1.00 23.29 94 ASN A C 1
ATOM 670 O O . ASN A 1 98 ? -0.573 -25.610 -10.290 1.00 19.75 94 ASN A O 1
ATOM 675 N N . THR A 1 99 ? 0.337 -26.947 -8.709 1.00 19.70 95 THR A N 1
ATOM 676 C CA . THR A 1 99 ? 1.650 -26.326 -8.858 1.00 19.08 95 THR A CA 1
ATOM 677 C C . THR A 1 99 ? 2.313 -26.729 -10.170 1.00 18.59 95 THR A C 1
ATOM 678 O O . THR A 1 99 ? 3.145 -25.981 -10.684 1.00 20.21 95 THR A O 1
ATOM 682 N N . PHE A 1 100 ? 1.969 -27.891 -10.714 1.00 16.69 96 PHE A N 1
ATOM 683 C CA . PHE A 1 100 ? 2.356 -28.212 -12.087 1.00 21.37 96 PHE A CA 1
ATOM 684 C C . PHE A 1 100 ? 1.568 -27.390 -13.103 1.00 23.15 96 PHE A C 1
ATOM 685 O O . PHE A 1 100 ? 2.117 -26.942 -14.125 1.00 20.73 96 PHE A O 1
ATOM 693 N N . LYS A 1 101 ? 0.275 -27.177 -12.849 1.00 20.30 97 LYS A N 1
ATOM 694 C CA . LYS A 1 101 ? -0.530 -26.448 -13.834 1.00 23.04 97 LYS A CA 1
ATOM 695 C C . LYS A 1 101 ? -0.091 -24.992 -13.970 1.00 21.47 97 LYS A C 1
ATOM 696 O O . LYS A 1 101 ? -0.281 -24.392 -15.030 1.00 22.47 97 LYS A O 1
ATOM 702 N N . THR A 1 102 ? 0.487 -24.398 -12.922 1.00 21.73 98 THR A N 1
ATOM 703 C CA . THR A 1 102 ? 0.913 -23.020 -13.072 1.00 20.96 98 THR A CA 1
ATOM 704 C C . THR A 1 102 ? 2.199 -22.867 -13.894 1.00 22.01 98 THR A C 1
ATOM 705 O O . THR A 1 102 ? 2.579 -21.726 -14.184 1.00 20.31 98 THR A O 1
ATOM 709 N N . LEU A 1 103 ? 2.846 -23.962 -14.315 1.00 18.57 99 LEU A N 1
ATOM 710 C CA . LEU A 1 103 ? 4.180 -23.849 -14.909 1.00 22.09 99 LEU A CA 1
ATOM 711 C C . LEU A 1 103 ? 4.154 -23.039 -16.209 1.00 27.01 99 LEU A C 1
ATOM 712 O O . LEU A 1 103 ? 5.095 -22.292 -16.503 1.00 23.79 99 LEU A O 1
ATOM 717 N N . ASP A 1 104 ? 3.089 -23.190 -17.004 1.00 24.36 100 ASP A N 1
ATOM 718 C CA . ASP A 1 104 ? 2.950 -22.445 -18.257 1.00 29.46 100 ASP A CA 1
ATOM 719 C C . ASP A 1 104 ? 2.986 -20.945 -18.008 1.00 24.26 100 ASP A C 1
ATOM 720 O O . ASP A 1 104 ? 3.663 -20.202 -18.721 1.00 25.77 100 ASP A O 1
ATOM 725 N N . SER A 1 105 ? 2.289 -20.480 -16.975 1.00 24.22 101 SER A N 1
ATOM 726 C CA . SER A 1 105 ? 2.269 -19.050 -16.766 1.00 25.22 101 SER A CA 1
ATOM 727 C C . SER A 1 105 ? 3.576 -18.558 -16.147 1.00 26.88 101 SER A C 1
ATOM 728 O O . SER A 1 105 ? 4.016 -17.442 -16.465 1.00 24.80 101 SER A O 1
ATOM 731 N N . TRP A 1 106 ? 4.236 -19.370 -15.309 1.00 25.29 102 TRP A N 1
ATOM 732 C CA . TRP A 1 106 ? 5.567 -19.001 -14.819 1.00 24.76 102 TRP A CA 1
ATOM 733 C C . TRP A 1 106 ? 6.540 -18.831 -15.975 1.00 22.61 102 TRP A C 1
ATOM 734 O O . TRP A 1 106 ? 7.323 -17.875 -16.013 1.00 22.33 102 TRP A O 1
ATOM 745 N N . ARG A 1 107 ? 6.539 -19.788 -16.898 1.00 21.80 103 ARG A N 1
ATOM 746 C CA . ARG A 1 107 ? 7.460 -19.723 -18.025 1.00 23.75 103 ARG A CA 1
ATOM 747 C C . ARG A 1 107 ? 7.133 -18.532 -18.916 1.00 25.49 103 ARG A C 1
ATOM 748 O O . ARG A 1 107 ? 8.033 -17.789 -19.327 1.00 26.81 103 ARG A O 1
ATOM 756 N N . ASP A 1 108 ? 5.838 -18.326 -19.206 1.00 23.01 104 ASP A N 1
ATOM 757 C CA . ASP A 1 108 ? 5.412 -17.239 -20.089 1.00 26.68 104 ASP A CA 1
ATOM 758 C C . ASP A 1 108 ? 5.762 -15.874 -19.514 1.00 30.18 104 ASP A C 1
ATOM 759 O O . ASP A 1 108 ? 6.222 -14.978 -20.235 1.00 26.10 104 ASP A O 1
ATOM 764 N N . GLU A 1 109 ? 5.507 -15.680 -18.219 1.00 25.66 105 GLU A N 1
ATOM 765 C CA . GLU A 1 109 ? 5.879 -14.419 -17.585 1.00 28.25 105 GLU A CA 1
ATOM 766 C C . GLU A 1 109 ? 7.390 -14.214 -17.589 1.00 28.90 105 GLU A C 1
ATOM 767 O O . GLU A 1 109 ? 7.870 -13.084 -17.751 1.00 29.68 105 GLU A O 1
ATOM 773 N N . PHE A 1 110 ? 8.165 -15.280 -17.388 1.00 25.77 106 PHE A N 1
ATOM 774 C CA . PHE A 1 110 ? 9.609 -15.108 -17.488 1.00 26.16 106 PHE A CA 1
ATOM 775 C C . PHE A 1 110 ? 10.006 -14.639 -18.889 1.00 26.95 106 PHE A C 1
ATOM 776 O O . PHE A 1 110 ? 10.782 -13.692 -19.041 1.00 25.61 106 PHE A O 1
ATOM 784 N N . LEU A 1 111 ? 9.456 -15.272 -19.926 1.00 22.77 107 LEU A N 1
ATOM 785 C CA . LEU A 1 111 ? 9.877 -14.947 -21.290 1.00 26.66 107 LEU A CA 1
ATOM 786 C C . LEU A 1 111 ? 9.558 -13.500 -21.648 1.00 30.19 107 LEU A C 1
ATOM 787 O O . LEU A 1 111 ? 10.399 -12.798 -22.232 1.00 28.57 107 LEU A O 1
ATOM 792 N N . ILE A 1 112 ? 8.361 -13.021 -21.300 1.00 24.80 108 ILE A N 1
ATOM 793 C CA . ILE A 1 112 ? 8.051 -11.666 -21.732 1.00 28.40 108 ILE A CA 1
ATOM 794 C C . ILE A 1 112 ? 8.723 -10.639 -20.832 1.00 30.45 108 ILE A C 1
ATOM 795 O O . ILE A 1 112 ? 9.111 -9.570 -21.307 1.00 30.05 108 ILE A O 1
ATOM 800 N N . GLN A 1 113 ? 8.920 -10.946 -19.545 1.00 30.64 109 GLN A N 1
ATOM 801 C CA . GLN A 1 113 ? 9.548 -9.970 -18.659 1.00 29.64 109 GLN A CA 1
ATOM 802 C C . GLN A 1 113 ? 11.071 -9.993 -18.765 1.00 29.27 109 GLN A C 1
ATOM 803 O O . GLN A 1 113 ? 11.707 -8.935 -18.736 1.00 30.08 109 GLN A O 1
ATOM 809 N N . ALA A 1 114 ? 11.689 -11.174 -18.877 1.00 27.87 110 ALA A N 1
ATOM 810 C CA . ALA A 1 114 ? 13.142 -11.192 -19.060 1.00 29.38 110 ALA A CA 1
ATOM 811 C C . ALA A 1 114 ? 13.524 -10.843 -20.492 1.00 29.57 110 ALA A C 1
ATOM 812 O O . ALA A 1 114 ? 14.613 -10.307 -20.729 1.00 29.80 110 ALA A O 1
ATOM 814 N N . SER A 1 115 ? 12.670 -11.182 -21.455 1.00 28.27 111 SER A N 1
ATOM 815 C CA . SER A 1 115 ? 12.878 -10.835 -22.857 1.00 28.05 111 SER A CA 1
ATOM 816 C C . SER A 1 115 ? 14.218 -11.322 -23.418 1.00 28.50 111 SER A C 1
ATOM 817 O O . SER A 1 115 ? 15.026 -10.525 -23.892 1.00 28.34 111 SER A O 1
ATOM 820 N N . PRO A 1 116 ? 14.496 -12.633 -23.368 1.00 26.45 112 PRO A N 1
ATOM 821 C CA . PRO A 1 116 ? 15.656 -13.139 -24.096 1.00 27.23 112 PRO A CA 1
ATOM 822 C C . PRO A 1 116 ? 15.484 -12.862 -25.586 1.00 31.42 112 PRO A C 1
ATOM 823 O O . PRO A 1 116 ? 14.363 -12.759 -26.097 1.00 26.46 112 PRO A O 1
ATOM 827 N N . ARG A 1 117 ? 16.620 -12.713 -26.276 1.00 27.81 113 ARG A N 1
ATOM 828 C CA . ARG A 1 117 ? 16.624 -12.510 -27.722 1.00 32.42 113 ARG A CA 1
ATOM 829 C C . ARG A 1 117 ? 16.118 -13.727 -28.481 1.00 32.66 113 ARG A C 1
ATOM 830 O O . ARG A 1 117 ? 15.566 -13.581 -29.581 1.00 32.26 113 ARG A O 1
ATOM 838 N N . ASP A 1 118 ? 16.315 -14.930 -27.935 1.00 28.85 114 ASP A N 1
ATOM 839 C CA . ASP A 1 118 ? 15.951 -16.178 -28.597 1.00 29.53 114 ASP A CA 1
ATOM 840 C C . ASP A 1 118 ? 15.039 -16.930 -27.634 1.00 32.61 114 ASP A C 1
ATOM 841 O O . ASP A 1 118 ? 15.491 -17.842 -26.924 1.00 34.84 114 ASP A O 1
ATOM 846 N N . PRO A 1 119 ? 13.756 -16.568 -27.565 1.00 28.11 115 PRO A N 1
ATOM 847 C CA . PRO A 1 119 ? 12.902 -17.157 -26.518 1.00 31.42 115 PRO A CA 1
ATOM 848 C C . PRO A 1 119 ? 12.678 -18.641 -26.707 1.00 32.40 115 PRO A C 1
ATOM 849 O O . PRO A 1 119 ? 12.565 -19.366 -25.712 1.00 32.29 115 PRO A O 1
ATOM 853 N N . GLU A 1 120 ? 12.630 -19.126 -27.952 1.00 29.22 116 GLU A N 1
ATOM 854 C CA . GLU A 1 120 ? 12.410 -20.552 -28.180 1.00 33.30 116 GLU A CA 1
ATOM 855 C C . GLU A 1 120 ? 13.570 -21.420 -27.688 1.00 30.85 116 GLU A C 1
ATOM 856 O O . GLU A 1 120 ? 13.353 -22.591 -27.372 1.00 26.75 116 GLU A O 1
ATOM 862 N N . ASN A 1 121 ? 14.786 -20.882 -27.585 1.00 30.18 117 ASN A N 1
ATOM 863 C CA . ASN A 1 121 ? 15.917 -21.669 -27.107 1.00 29.43 117 ASN A CA 1
ATOM 864 C C . ASN A 1 121 ? 16.422 -21.275 -25.724 1.00 28.75 117 ASN A C 1
ATOM 865 O O . ASN A 1 121 ? 17.382 -21.884 -25.246 1.00 27.23 117 ASN A O 1
ATOM 870 N N . PHE A 1 122 ? 15.811 -20.297 -25.058 1.00 29.53 118 PHE A N 1
ATOM 871 C CA . PHE A 1 122 ? 16.297 -19.923 -23.735 1.00 25.89 118 PHE A CA 1
ATOM 872 C C . PHE A 1 122 ? 16.198 -21.125 -22.786 1.00 28.15 118 PHE A C 1
ATOM 873 O O . PHE A 1 122 ? 15.207 -21.870 -22.820 1.00 23.94 118 PHE A O 1
ATOM 881 N N . PRO A 1 123 ? 17.220 -21.369 -21.958 1.00 28.80 119 PRO A N 1
ATOM 882 C CA . PRO A 1 123 ? 17.276 -22.615 -21.169 1.00 26.62 119 PRO A CA 1
ATOM 883 C C . PRO A 1 123 ? 16.356 -22.563 -19.953 1.00 25.80 119 PRO A C 1
ATOM 884 O O . PRO A 1 123 ? 16.565 -21.767 -19.038 1.00 25.06 119 PRO A O 1
ATOM 888 N N . PHE A 1 124 ? 15.363 -23.445 -19.934 1.00 23.03 120 PHE A N 1
ATOM 889 C CA . PHE A 1 124 ? 14.588 -23.761 -18.749 1.00 22.05 120 PHE A CA 1
ATOM 890 C C . PHE A 1 124 ? 15.026 -25.126 -18.220 1.00 24.42 120 PHE A C 1
ATOM 891 O O . PHE A 1 124 ? 15.476 -25.986 -18.985 1.00 25.96 120 PHE A O 1
ATOM 899 N N . VAL A 1 125 ? 14.895 -25.328 -16.906 1.00 19.31 121 VAL A N 1
ATOM 900 C CA . VAL A 1 125 ? 14.962 -26.663 -16.309 1.00 19.83 121 VAL A CA 1
ATOM 901 C C . VAL A 1 125 ? 13.775 -26.835 -15.363 1.00 20.08 121 VAL A C 1
ATOM 902 O O . VAL A 1 125 ? 13.444 -25.925 -14.599 1.00 18.97 121 VAL A O 1
ATOM 906 N N . VAL A 1 126 ? 13.105 -27.982 -15.436 1.00 19.82 122 VAL A N 1
ATOM 907 C CA . VAL A 1 126 ? 11.929 -28.237 -14.598 1.00 18.83 122 VAL A CA 1
ATOM 908 C C . VAL A 1 126 ? 12.288 -29.293 -13.568 1.00 19.90 122 VAL A C 1
ATOM 909 O O . VAL A 1 126 ? 12.811 -30.353 -13.921 1.00 19.35 122 VAL A O 1
ATOM 913 N N . LEU A 1 127 ? 12.025 -28.987 -12.300 1.00 17.74 123 LEU A N 1
ATOM 914 C CA . LEU A 1 127 ? 12.199 -29.918 -11.200 1.00 18.38 123 LEU A CA 1
ATOM 915 C C . LEU A 1 127 ? 10.833 -30.276 -10.623 1.00 21.02 123 LEU A C 1
ATOM 916 O O . LEU A 1 127 ? 10.111 -29.395 -10.125 1.00 17.76 123 LEU A O 1
ATOM 921 N N . GLY A 1 128 ? 10.498 -31.566 -10.667 1.00 18.14 124 GLY A N 1
ATOM 922 C CA . GLY A 1 128 ? 9.355 -32.084 -9.935 1.00 16.99 124 GLY A CA 1
ATOM 923 C C . GLY A 1 128 ? 9.802 -32.581 -8.572 1.00 19.33 124 GLY A C 1
ATOM 924 O O . GLY A 1 128 ? 10.421 -33.637 -8.461 1.00 19.86 124 GLY A O 1
ATOM 925 N N . ASN A 1 129 ? 9.514 -31.817 -7.531 1.00 16.41 125 ASN A N 1
ATOM 926 C CA . ASN A 1 129 ? 10.103 -32.018 -6.222 1.00 18.00 125 ASN A CA 1
ATOM 927 C C . ASN A 1 129 ? 9.143 -32.788 -5.307 1.00 20.01 125 ASN A C 1
ATOM 928 O O . ASN A 1 129 ? 7.945 -32.928 -5.595 1.00 18.71 125 ASN A O 1
ATOM 933 N N . LYS A 1 130 ? 9.707 -33.332 -4.215 1.00 17.08 126 LYS A N 1
ATOM 934 C CA . LYS A 1 130 ? 8.990 -34.068 -3.155 1.00 18.71 126 LYS A CA 1
ATOM 935 C C . LYS A 1 130 ? 8.623 -35.499 -3.577 1.00 19.17 126 LYS A C 1
ATOM 936 O O . LYS A 1 130 ? 7.598 -36.050 -3.152 1.00 19.14 126 LYS A O 1
ATOM 942 N N . ILE A 1 131 ? 9.474 -36.122 -4.396 1.00 17.79 127 ILE A N 1
ATOM 943 C CA . ILE A 1 131 ? 9.226 -37.502 -4.793 1.00 22.26 127 ILE A CA 1
ATOM 944 C C . ILE A 1 131 ? 9.348 -38.467 -3.625 1.00 22.32 127 ILE A C 1
ATOM 945 O O . ILE A 1 131 ? 8.989 -39.641 -3.783 1.00 22.78 127 ILE A O 1
ATOM 950 N N . ASP A 1 132 ? 9.818 -38.008 -2.454 1.00 18.26 128 ASP A N 1
ATOM 951 C CA . ASP A 1 132 ? 9.853 -38.883 -1.280 1.00 23.65 128 ASP A CA 1
ATOM 952 C C . ASP A 1 132 ? 8.492 -39.012 -0.590 1.00 25.96 128 ASP A C 1
ATOM 953 O O . ASP A 1 132 ? 8.342 -39.856 0.295 1.00 22.07 128 ASP A O 1
ATOM 958 N N . LEU A 1 133 ? 7.510 -38.194 -0.952 1.00 23.06 129 LEU A N 1
ATOM 959 C CA . LEU A 1 133 ? 6.241 -38.216 -0.246 1.00 23.45 129 LEU A CA 1
ATOM 960 C C . LEU A 1 133 ? 5.302 -39.245 -0.854 1.00 22.80 129 LEU A C 1
ATOM 961 O O . LEU A 1 133 ? 5.377 -39.553 -2.046 1.00 21.15 129 LEU A O 1
ATOM 966 N N . GLU A 1 134 ? 4.399 -39.760 -0.020 1.00 22.78 130 GLU A N 1
ATOM 967 C CA . GLU A 1 134 ? 3.247 -40.495 -0.520 1.00 25.87 130 GLU A CA 1
ATOM 968 C C . GLU A 1 134 ? 2.282 -39.539 -1.232 1.00 26.14 130 GLU A C 1
ATOM 969 O O . GLU A 1 134 ? 2.426 -38.315 -1.165 1.00 23.12 130 GLU A O 1
ATOM 975 N N . ASN A 1 135 ? 1.292 -40.124 -1.935 1.00 22.48 131 ASN A N 1
ATOM 976 C CA . ASN A 1 135 ? 0.158 -39.381 -2.523 1.00 22.41 131 ASN A CA 1
ATOM 977 C C . ASN A 1 135 ? 0.583 -38.537 -3.720 1.00 25.63 131 ASN A C 1
ATOM 978 O O . ASN A 1 135 ? 0.074 -37.431 -3.939 1.00 23.95 131 ASN A O 1
ATOM 983 N N . ARG A 1 136 ? 1.494 -39.070 -4.518 1.00 19.73 132 ARG A N 1
ATOM 984 C CA . ARG A 1 136 ? 1.897 -38.370 -5.717 1.00 20.56 132 ARG A CA 1
ATOM 985 C C . ARG A 1 136 ? 0.694 -38.178 -6.637 1.00 24.12 132 ARG A C 1
ATOM 986 O O . ARG A 1 136 ? -0.166 -39.055 -6.754 1.00 22.17 132 ARG A O 1
ATOM 994 N N . GLN A 1 137 ? 0.602 -36.998 -7.249 1.00 23.23 133 GLN A N 1
ATOM 995 C CA . GLN A 1 137 ? -0.504 -36.664 -8.143 1.00 25.16 133 GLN A CA 1
ATOM 996 C C . GLN A 1 137 ? -0.099 -36.385 -9.588 1.00 27.49 133 GLN A C 1
ATOM 997 O O . GLN A 1 137 ? -0.920 -36.596 -10.487 1.00 27.83 133 GLN A O 1
ATOM 1003 N N . VAL A 1 138 ? 1.108 -35.880 -9.843 1.00 21.75 134 VAL A N 1
ATOM 1004 C CA . VAL A 1 138 ? 1.542 -35.551 -11.206 1.00 19.87 134 VAL A CA 1
ATOM 1005 C C . VAL A 1 138 ? 2.372 -36.717 -11.731 1.00 22.22 134 VAL A C 1
ATOM 1006 O O . VAL A 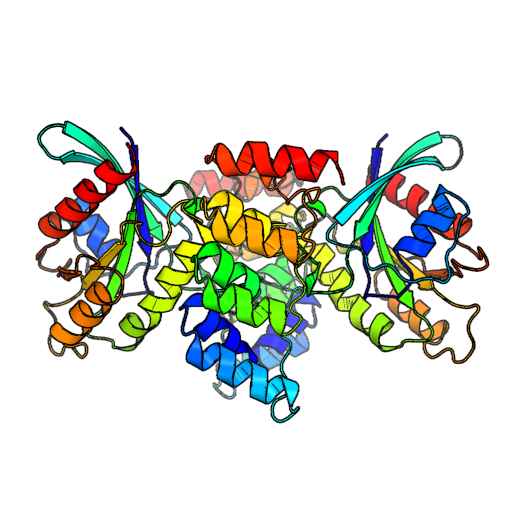1 138 ? 3.412 -37.048 -11.153 1.00 21.63 134 VAL A O 1
ATOM 1010 N N . ALA A 1 139 ? 1.923 -37.328 -12.826 1.00 22.53 135 ALA A N 1
ATOM 1011 C CA . ALA A 1 139 ? 2.628 -38.454 -13.421 1.00 25.57 135 ALA A CA 1
ATOM 1012 C C . ALA A 1 139 ? 3.922 -38.001 -14.090 1.00 25.60 135 ALA A C 1
ATOM 1013 O O . ALA A 1 139 ? 3.966 -36.943 -14.726 1.00 21.52 135 ALA A O 1
ATOM 1015 N N . THR A 1 140 ? 4.982 -38.809 -13.932 1.00 23.47 136 THR A N 1
ATOM 1016 C CA . THR A 1 140 ? 6.242 -38.546 -14.624 1.00 26.22 136 THR A CA 1
ATOM 1017 C C . THR A 1 140 ? 6.031 -38.320 -16.129 1.00 26.82 136 THR A C 1
ATOM 1018 O O . THR A 1 140 ? 6.581 -37.373 -16.703 1.00 24.51 136 THR A O 1
ATOM 1022 N N . LYS A 1 141 ? 5.220 -39.166 -16.784 1.00 23.89 137 LYS A N 1
ATOM 1023 C CA . LYS A 1 141 ? 5.038 -39.048 -18.236 1.00 29.62 137 LYS A CA 1
ATOM 1024 C C . LYS A 1 141 ? 4.363 -37.741 -18.604 1.00 25.79 137 LYS A C 1
ATOM 1025 O O . LYS A 1 141 ? 4.690 -37.129 -19.623 1.00 27.33 137 LYS A O 1
ATOM 1031 N N . ARG A 1 142 ? 3.414 -37.297 -17.785 1.00 25.31 138 ARG A N 1
ATOM 1032 C CA . ARG A 1 142 ? 2.756 -36.027 -18.059 1.00 27.85 138 ARG A CA 1
ATOM 1033 C C . ARG A 1 142 ? 3.745 -34.870 -17.986 1.00 23.20 138 ARG A C 1
ATOM 1034 O O . ARG A 1 142 ? 3.751 -33.991 -18.852 1.00 23.28 138 ARG A O 1
ATOM 1042 N N . ALA A 1 143 ? 4.570 -34.834 -16.938 1.00 24.60 139 ALA A N 1
ATOM 1043 C CA . ALA A 1 143 ? 5.553 -33.753 -16.816 1.00 23.43 139 ALA A CA 1
ATOM 1044 C C . ALA A 1 143 ? 6.574 -33.796 -17.949 1.00 21.38 139 ALA A C 1
ATOM 1045 O O . ALA A 1 143 ? 6.936 -32.754 -18.508 1.00 22.06 139 ALA A O 1
ATOM 1047 N N . GLN A 1 144 ? 7.040 -35.002 -18.309 1.00 24.03 140 GLN A N 1
ATOM 1048 C CA . GLN A 1 144 ? 8.017 -35.154 -19.393 1.00 24.29 140 GLN A CA 1
ATOM 1049 C C . GLN A 1 144 ? 7.451 -34.696 -20.730 1.00 24.43 140 GLN A C 1
ATOM 1050 O O . GLN A 1 144 ? 8.159 -34.076 -21.533 1.00 25.59 140 GLN A O 1
ATOM 1056 N N . ALA A 1 145 ? 6.186 -35.023 -21.005 1.00 25.43 141 ALA A N 1
ATOM 1057 C CA . ALA A 1 145 ? 5.593 -34.633 -22.285 1.00 25.42 141 ALA A CA 1
ATOM 1058 C C . ALA A 1 145 ? 5.475 -33.118 -22.395 1.00 25.74 141 ALA A C 1
ATOM 1059 O O . ALA A 1 145 ? 5.802 -32.550 -23.438 1.00 26.57 141 ALA A O 1
ATOM 1061 N N . TRP A 1 146 ? 5.042 -32.440 -21.323 1.00 27.18 142 TRP A N 1
ATOM 1062 C CA . TRP A 1 146 ? 5.009 -30.978 -21.345 1.00 24.68 142 TRP A CA 1
ATOM 1063 C C . TRP A 1 146 ? 6.407 -30.403 -21.559 1.00 25.65 142 TRP A C 1
ATOM 1064 O O . TRP A 1 146 ? 6.606 -29.531 -22.413 1.00 24.44 142 TRP A O 1
ATOM 1075 N N . CYS A 1 147 ? 7.392 -30.879 -20.786 1.00 22.63 143 CYS A N 1
ATOM 1076 C CA . CYS A 1 147 ? 8.764 -30.405 -20.959 1.00 23.45 143 CYS A CA 1
ATOM 1077 C C . CYS A 1 147 ? 9.248 -30.623 -22.390 1.00 24.15 143 CYS A C 1
ATOM 1078 O O . CYS A 1 147 ? 9.837 -29.724 -23.006 1.00 22.69 143 CYS A O 1
ATOM 1081 N N . TYR A 1 148 ? 8.991 -31.807 -22.950 1.00 25.08 144 TYR A N 1
ATOM 1082 C CA . TYR A 1 148 ? 9.459 -32.033 -24.314 1.00 27.37 144 TYR A CA 1
ATOM 1083 C C . TYR A 1 148 ? 8.745 -31.132 -25.311 1.00 27.66 144 TYR A C 1
ATOM 1084 O O . TYR A 1 148 ? 9.351 -30.695 -26.298 1.00 28.09 144 TYR A O 1
ATOM 1093 N N . SER A 1 149 ? 7.475 -30.823 -25.064 1.00 26.47 145 SER A N 1
ATOM 1094 C CA . SER A 1 149 ? 6.748 -29.953 -25.978 1.00 29.06 145 SER A CA 1
ATOM 1095 C C . SER A 1 149 ? 7.256 -28.517 -25.934 1.00 33.03 145 SER A C 1
ATOM 1096 O O . SER A 1 149 ? 6.962 -27.738 -26.852 1.00 30.39 145 SER A O 1
ATOM 1099 N N . LYS A 1 150 ? 8.016 -28.133 -24.914 1.00 29.26 146 LYS A N 1
ATOM 1100 C CA . LYS A 1 150 ? 8.545 -26.762 -24.909 1.00 29.64 146 LYS A CA 1
ATOM 1101 C C . LYS A 1 150 ? 9.994 -26.727 -25.379 1.00 31.47 146 LYS A C 1
ATOM 1102 O O . LYS A 1 150 ? 10.847 -26.115 -24.744 1.00 30.55 146 LYS A O 1
ATOM 1108 N N . ASN A 1 151 ? 10.278 -27.399 -26.503 1.00 29.60 147 ASN A N 1
ATOM 1109 C CA . ASN A 1 151 ? 11.623 -27.477 -27.082 1.00 29.29 147 ASN A CA 1
ATOM 1110 C C . ASN A 1 151 ? 12.587 -28.211 -26.144 1.00 28.98 147 ASN A C 1
ATOM 1111 O O . ASN A 1 151 ? 13.733 -27.793 -25.936 1.00 27.03 147 ASN A O 1
ATOM 1116 N N . ASN A 1 152 ? 12.116 -29.324 -25.576 1.00 26.32 148 ASN A N 1
ATOM 1117 C CA . ASN A 1 152 ? 12.966 -30.258 -24.829 1.00 26.88 148 ASN A CA 1
ATOM 1118 C C . ASN A 1 152 ? 13.586 -29.605 -23.587 1.00 27.18 148 ASN A C 1
ATOM 1119 O O . ASN A 1 152 ? 14.801 -29.640 -23.376 1.00 28.83 148 ASN A O 1
ATOM 1124 N N . ILE A 1 153 ? 12.729 -29.028 -22.742 1.00 25.16 149 ILE A N 1
ATOM 1125 C CA . ILE A 1 153 ? 13.198 -28.620 -21.401 1.00 24.33 149 ILE A CA 1
ATOM 1126 C C . ILE A 1 153 ? 13.671 -29.855 -20.642 1.00 22.13 149 ILE A C 1
ATOM 1127 O O . ILE A 1 153 ? 12.901 -30.823 -20.506 1.00 23.91 149 ILE A O 1
ATOM 1132 N N . PRO A 1 154 ? 14.891 -29.874 -20.115 1.00 22.85 150 PRO A N 1
ATOM 1133 C CA . PRO A 1 154 ? 15.313 -30.989 -19.260 1.00 21.63 150 PRO A CA 1
ATOM 1134 C C . PRO A 1 154 ? 14.456 -31.063 -18.003 1.00 25.03 150 PRO A C 1
ATOM 1135 O O . PRO A 1 154 ? 14.145 -30.042 -17.381 1.00 20.15 150 PRO A O 1
ATOM 1139 N N . TYR A 1 155 ? 14.075 -32.286 -17.635 1.00 23.07 151 TYR A N 1
ATOM 1140 C CA . TYR A 1 155 ? 13.173 -32.545 -16.519 1.00 22.62 151 TYR A CA 1
ATOM 1141 C C . TYR A 1 155 ? 13.895 -33.429 -15.511 1.00 23.08 151 TYR A C 1
ATOM 1142 O O . TYR A 1 155 ? 14.487 -34.445 -15.887 1.00 22.17 151 TYR A O 1
ATOM 1151 N N . PHE A 1 156 ? 13.887 -33.015 -14.245 1.00 22.03 152 PHE A N 1
ATOM 1152 C CA . PHE A 1 156 ? 14.433 -33.798 -13.141 1.00 22.90 152 PHE A CA 1
ATOM 1153 C C . PHE A 1 156 ? 13.379 -33.988 -12.057 1.00 21.82 152 PHE A C 1
ATOM 1154 O O . PHE A 1 156 ? 12.680 -33.037 -11.685 1.00 23.35 152 PHE A O 1
ATOM 1162 N N . GLU A 1 157 ? 13.296 -35.201 -11.524 1.00 18.58 153 GLU A N 1
ATOM 1163 C CA . GLU A 1 157 ? 12.552 -35.473 -10.295 1.00 22.32 153 GLU A CA 1
ATOM 1164 C C . GLU A 1 157 ? 13.505 -35.462 -9.099 1.00 24.18 153 GLU A C 1
ATOM 1165 O O . GLU A 1 157 ? 14.565 -36.103 -9.126 1.00 21.93 153 GLU A O 1
ATOM 1171 N N . THR A 1 158 ? 13.129 -34.727 -8.053 1.00 19.25 154 THR A N 1
ATOM 1172 C CA . THR A 1 158 ? 14.044 -34.419 -6.976 1.00 20.62 154 THR A CA 1
ATOM 1173 C C . THR A 1 158 ? 13.349 -34.632 -5.642 1.00 21.66 154 THR A C 1
ATOM 1174 O O . THR A 1 158 ? 12.116 -34.612 -5.543 1.00 20.14 154 THR A O 1
ATOM 1178 N N . SER A 1 159 ? 14.167 -34.857 -4.615 1.00 16.24 155 SER A N 1
ATOM 1179 C CA . SER A 1 159 ? 13.754 -34.680 -3.229 1.00 19.04 155 SER A CA 1
ATOM 1180 C C . SER A 1 159 ? 14.804 -33.806 -2.560 1.00 21.37 155 SER A C 1
ATOM 1181 O O . SER A 1 159 ? 15.955 -34.236 -2.405 1.00 19.49 155 SER A O 1
ATOM 1184 N N . ALA A 1 160 ? 14.425 -32.576 -2.193 1.00 18.43 156 ALA A N 1
ATOM 1185 C CA . ALA A 1 160 ? 15.307 -31.765 -1.354 1.00 18.07 156 ALA A CA 1
ATOM 1186 C C . ALA A 1 160 ? 15.546 -32.417 -0.000 1.00 22.94 156 ALA A C 1
ATOM 1187 O O . ALA A 1 160 ? 16.607 -32.227 0.607 1.00 20.74 156 ALA A O 1
ATOM 1189 N N . LYS A 1 161 ? 14.556 -33.141 0.512 1.00 20.16 157 LYS A N 1
ATOM 1190 C CA . LYS A 1 161 ? 14.694 -33.698 1.843 1.00 21.07 157 LYS A CA 1
ATOM 1191 C C . LYS A 1 161 ? 15.683 -34.849 1.856 1.00 26.13 157 LYS A C 1
ATOM 1192 O O . LYS A 1 161 ? 16.536 -34.931 2.748 1.00 23.50 157 LYS A O 1
ATOM 1198 N N . GLU A 1 162 ? 15.587 -35.741 0.874 1.00 21.85 158 GLU A N 1
ATOM 1199 C CA . GLU A 1 162 ? 16.454 -36.905 0.805 1.00 25.79 158 GLU A CA 1
ATOM 1200 C C . GLU A 1 162 ? 17.674 -36.675 -0.082 1.00 27.43 158 GLU A C 1
ATOM 1201 O O . GLU A 1 162 ? 18.489 -37.586 -0.236 1.00 28.21 158 GLU A O 1
ATOM 1207 N N . ALA A 1 163 ? 17.816 -35.480 -0.666 1.00 25.21 159 ALA A N 1
ATOM 1208 C CA . ALA A 1 163 ? 18.929 -35.146 -1.560 1.00 23.71 159 ALA A CA 1
ATOM 1209 C C . ALA A 1 163 ? 19.018 -36.139 -2.721 1.00 27.52 159 ALA A C 1
ATOM 1210 O O . ALA A 1 163 ? 20.050 -36.770 -2.969 1.00 28.35 159 ALA A O 1
ATOM 1212 N N . ILE A 1 164 ? 17.908 -36.272 -3.437 1.00 24.34 160 ILE A N 1
ATOM 1213 C CA . ILE A 1 164 ? 17.824 -37.138 -4.608 1.00 21.69 160 ILE A CA 1
ATOM 1214 C C . ILE A 1 164 ? 17.807 -36.261 -5.848 1.00 26.94 160 ILE A C 1
ATOM 1215 O O . ILE A 1 164 ? 16.931 -35.390 -6.000 1.00 21.35 160 ILE A O 1
ATOM 1220 N N . ASN A 1 165 ? 18.800 -36.476 -6.716 1.00 24.66 161 ASN A N 1
ATOM 1221 C CA . ASN A 1 165 ? 18.946 -35.793 -7.994 1.00 27.06 161 ASN A CA 1
ATOM 1222 C C . ASN A 1 165 ? 19.121 -34.284 -7.870 1.00 23.60 161 ASN A C 1
ATOM 1223 O O . ASN A 1 165 ? 19.012 -33.583 -8.871 1.00 25.78 161 ASN A O 1
ATOM 1228 N N . VAL A 1 166 ? 19.412 -33.750 -6.688 1.00 21.70 162 VAL A N 1
ATOM 1229 C CA . VAL A 1 166 ? 19.630 -32.308 -6.584 1.00 24.21 162 VAL A CA 1
ATOM 1230 C C . VAL A 1 166 ? 20.919 -31.904 -7.302 1.00 28.99 162 VAL A C 1
ATOM 1231 O O . VAL A 1 166 ? 20.937 -30.953 -8.093 1.00 22.22 162 VAL A O 1
ATOM 1235 N N . GLU A 1 167 ? 22.018 -32.613 -7.022 1.00 28.44 163 GLU A N 1
ATOM 1236 C CA . GLU A 1 167 ? 23.296 -32.284 -7.648 1.00 30.16 163 GLU A CA 1
ATOM 1237 C C . GLU A 1 167 ? 23.248 -32.517 -9.145 1.00 26.65 163 GLU A C 1
ATOM 1238 O O . GLU A 1 167 ? 23.790 -31.724 -9.919 1.00 30.94 163 GLU A O 1
ATOM 1244 N N . GLN A 1 168 ? 22.634 -33.616 -9.565 1.00 27.22 164 GLN A N 1
ATOM 1245 C CA . GLN A 1 168 ? 22.470 -33.875 -10.984 1.00 28.27 164 GLN A CA 1
ATOM 1246 C C . GLN A 1 168 ? 21.690 -32.751 -11.665 1.00 32.49 164 GLN A C 1
ATOM 1247 O O . GLN A 1 168 ? 22.076 -32.295 -12.750 1.00 31.77 164 GLN A O 1
ATOM 1253 N N . ALA A 1 169 ? 20.600 -32.277 -11.039 1.00 24.91 165 ALA A N 1
ATOM 1254 C CA . ALA A 1 169 ? 19.814 -31.212 -11.650 1.00 23.66 165 ALA A CA 1
ATOM 1255 C C . ALA A 1 169 ? 20.647 -29.953 -11.804 1.00 23.82 165 ALA A C 1
ATOM 1256 O O . ALA A 1 169 ? 20.681 -29.340 -12.874 1.00 22.48 165 ALA A O 1
ATOM 1258 N N . PHE A 1 170 ? 21.320 -29.542 -10.735 1.00 24.33 166 PHE A N 1
ATOM 1259 C CA . PHE A 1 170 ? 22.060 -28.292 -10.795 1.00 26.80 166 PHE A CA 1
ATOM 1260 C C . PHE A 1 170 ? 23.288 -28.392 -11.690 1.00 27.46 166 PHE A C 1
ATOM 1261 O O . PHE A 1 170 ? 23.786 -27.358 -12.139 1.00 29.27 166 PHE A O 1
ATOM 1269 N N . GLN A 1 171 ? 23.768 -29.606 -11.984 1.00 28.07 167 GLN A N 1
ATOM 1270 C CA . GLN A 1 171 ? 24.849 -29.765 -12.958 1.00 33.58 167 GLN A CA 1
ATOM 1271 C C . GLN A 1 171 ? 24.372 -29.440 -14.370 1.00 32.49 167 GLN A C 1
ATOM 1272 O O . GLN A 1 171 ? 25.090 -28.787 -15.137 1.00 31.72 167 GLN A O 1
ATOM 1278 N N . THR A 1 172 ? 23.178 -29.917 -14.741 1.00 27.03 168 THR A N 1
ATOM 1279 C CA . THR A 1 172 ? 22.587 -29.537 -16.022 1.00 29.19 168 THR A CA 1
ATOM 1280 C C . THR A 1 172 ? 22.213 -28.060 -16.042 1.00 27.84 168 THR A C 1
ATOM 1281 O O . THR A 1 172 ? 22.419 -27.381 -17.056 1.00 27.19 168 THR A O 1
ATOM 1285 N N . ILE A 1 173 ? 21.689 -27.539 -14.927 1.00 23.21 169 ILE A N 1
ATOM 1286 C CA . ILE A 1 173 ? 21.399 -26.108 -14.840 1.00 24.45 169 ILE A CA 1
ATOM 1287 C C . ILE A 1 173 ? 22.656 -25.296 -15.123 1.00 26.75 169 ILE A C 1
ATOM 1288 O O . ILE A 1 173 ? 22.640 -24.365 -15.939 1.00 25.76 169 ILE A O 1
ATOM 1293 N N . ALA A 1 174 ? 23.765 -25.640 -14.456 1.00 24.18 170 ALA A N 1
ATOM 1294 C CA . ALA A 1 174 ? 25.012 -24.893 -14.637 1.00 27.32 170 ALA A CA 1
ATOM 1295 C C . ALA A 1 174 ? 25.552 -25.030 -16.060 1.00 26.57 170 ALA A C 1
ATOM 1296 O O . ALA A 1 174 ? 25.959 -24.039 -16.669 1.00 27.83 170 ALA A O 1
ATOM 1298 N N . ARG A 1 175 ? 25.542 -26.246 -16.603 1.00 27.66 171 ARG A N 1
ATOM 1299 C CA . ARG A 1 175 ? 26.018 -26.487 -17.961 1.00 30.85 171 ARG A CA 1
ATOM 1300 C C . ARG A 1 175 ? 25.201 -25.702 -18.990 1.00 35.95 171 ARG A C 1
ATOM 1301 O O . ARG A 1 175 ? 25.754 -25.123 -19.941 1.00 27.00 171 ARG A O 1
ATOM 1309 N N . ASN A 1 176 ? 23.874 -25.682 -18.828 1.00 27.39 172 ASN A N 1
ATOM 1310 C CA . ASN A 1 176 ? 23.048 -24.993 -19.814 1.00 30.68 172 ASN A CA 1
ATOM 1311 C C . ASN A 1 176 ? 23.108 -23.476 -19.646 1.00 28.00 172 ASN A C 1
ATOM 1312 O O . ASN A 1 176 ? 23.061 -22.745 -20.641 1.00 29.15 172 ASN A O 1
ATOM 1317 N N . ALA A 1 177 ? 23.228 -22.990 -18.405 1.00 26.33 173 ALA A N 1
ATOM 1318 C CA . ALA A 1 177 ? 23.454 -21.569 -18.171 1.00 29.21 173 ALA A CA 1
ATOM 1319 C C . ALA A 1 177 ? 24.788 -21.106 -18.738 1.00 31.51 173 ALA A C 1
ATOM 1320 O O . ALA A 1 177 ? 24.892 -19.978 -19.230 1.00 31.94 173 ALA A O 1
ATOM 1322 N N . LEU A 1 178 ? 25.828 -21.933 -18.613 1.00 32.62 174 LEU A N 1
ATOM 1323 C CA . LEU A 1 178 ? 27.141 -21.573 -19.137 1.00 33.72 174 LEU A CA 1
ATOM 1324 C C . LEU A 1 178 ? 27.097 -21.459 -20.657 1.00 36.02 174 LEU A C 1
ATOM 1325 O O . LEU A 1 178 ? 27.570 -20.473 -21.232 1.00 38.58 174 LEU A O 1
ATOM 1330 N N . LYS A 1 179 ? 26.490 -22.448 -21.315 1.00 35.69 175 LYS A N 1
ATOM 1331 C CA . LYS A 1 179 ? 26.301 -22.396 -22.760 1.00 38.99 175 LYS A CA 1
ATOM 1332 C C . LYS A 1 179 ? 25.511 -21.154 -23.164 1.00 42.86 175 LYS A C 1
ATOM 1333 O O . LYS A 1 179 ? 25.860 -20.468 -24.134 1.00 43.62 175 LYS A O 1
ATOM 1339 N N . GLN A 1 180 ? 24.447 -20.841 -22.419 1.00 35.47 176 GLN A N 1
ATOM 1340 C CA . GLN A 1 180 ? 23.612 -19.687 -22.739 1.00 35.86 176 GLN A CA 1
ATOM 1341 C C . GLN A 1 180 ? 24.375 -18.386 -22.534 1.00 42.31 176 GLN A C 1
ATOM 1342 O O . GLN A 1 180 ? 24.259 -17.440 -23.326 1.00 41.35 176 GLN A O 1
ATOM 1348 N N . GLU A 1 181 ? 25.134 -18.310 -21.445 1.00 40.70 177 GLU A N 1
ATOM 1349 C CA . GLU A 1 181 ? 25.905 -17.111 -21.167 1.00 44.80 177 GLU A CA 1
ATOM 1350 C C . GLU A 1 181 ? 26.961 -16.880 -22.244 1.00 52.26 177 GLU A C 1
ATOM 1351 O O . GLU A 1 181 ? 27.253 -15.727 -22.595 1.00 52.52 177 GLU A O 1
ATOM 1357 N N . THR A 1 182 ? 27.510 -17.958 -22.803 1.00 48.79 178 THR A N 1
ATOM 1358 C CA . THR A 1 182 ? 28.538 -17.862 -23.835 1.00 55.13 178 THR A CA 1
ATOM 1359 C C . THR A 1 182 ? 27.933 -17.956 -25.234 1.00 53.55 178 THR A C 1
ATOM 1360 O O . THR A 1 182 ? 27.187 -17.072 -25.656 1.00 60.61 178 THR A O 1
ATOM 1364 N N . SER B 2 6 ? -13.293 -15.685 -22.501 1.00 55.94 4 SER B N 1
ATOM 1365 C CA . SER B 2 6 ? -13.388 -14.326 -23.023 1.00 50.54 4 SER B CA 1
ATOM 1366 C C . SER B 2 6 ? -12.710 -14.248 -24.377 1.00 51.42 4 SER B C 1
ATOM 1367 O O . SER B 2 6 ? -11.658 -14.856 -24.572 1.00 54.23 4 SER B O 1
ATOM 1370 N N . ALA B 2 7 ? -13.305 -13.498 -25.310 1.00 51.56 5 ALA B N 1
ATOM 1371 C CA . ALA B 2 7 ? -12.805 -13.495 -26.682 1.00 55.49 5 ALA B CA 1
ATOM 1372 C C . ALA B 2 7 ? -11.438 -12.832 -26.783 1.00 54.67 5 ALA B C 1
ATOM 1373 O O . ALA B 2 7 ? -10.620 -13.217 -27.630 1.00 50.27 5 ALA B O 1
ATOM 1375 N N . GLU B 2 8 ? -11.176 -11.836 -25.936 1.00 56.51 6 GLU B N 1
ATOM 1376 C CA . GLU B 2 8 ? -9.874 -11.182 -25.938 1.00 54.23 6 GLU B CA 1
ATOM 1377 C C . GLU B 2 8 ? -8.817 -12.042 -25.254 1.00 51.05 6 GLU B C 1
ATOM 1378 O O . GLU B 2 8 ? -7.683 -12.131 -25.739 1.00 48.54 6 GLU B O 1
ATOM 1384 N N . GLN B 2 9 ? -9.168 -12.695 -24.141 1.00 48.65 7 GLN B N 1
ATOM 1385 C CA . GLN B 2 9 ? -8.240 -13.644 -23.534 1.00 47.74 7 GLN B CA 1
ATOM 1386 C C . GLN B 2 9 ? -7.915 -14.777 -24.497 1.00 47.14 7 GLN B C 1
ATOM 1387 O O . GLN B 2 9 ? -6.776 -15.254 -24.550 1.00 43.46 7 GLN B O 1
ATOM 1393 N N . GLN B 2 10 ? -8.909 -15.219 -25.265 1.00 48.97 8 GLN B N 1
ATOM 1394 C CA . GLN B 2 10 ? -8.661 -16.212 -26.300 1.00 46.91 8 GLN B CA 1
ATOM 1395 C C . GLN B 2 10 ? -7.717 -15.669 -27.361 1.00 45.24 8 GLN B C 1
ATOM 1396 O O . GLN B 2 10 ? -6.818 -16.383 -27.822 1.00 41.77 8 GLN B O 1
ATOM 1402 N N . LEU B 2 11 ? -7.913 -14.406 -27.759 1.00 42.86 9 LEU B N 1
ATOM 1403 C CA . LEU B 2 11 ? -7.085 -13.809 -28.801 1.00 43.24 9 LEU B CA 1
ATOM 1404 C C . LEU B 2 11 ? -5.629 -13.716 -28.358 1.00 37.31 9 LEU B C 1
ATOM 1405 O O . LEU B 2 11 ? -4.719 -14.055 -29.119 1.00 35.69 9 LEU B O 1
ATOM 1410 N N . LEU B 2 12 ? -5.399 -13.279 -27.121 1.00 37.48 10 LEU B N 1
ATOM 1411 C CA . LEU B 2 12 ? -4.050 -13.178 -26.585 1.00 37.14 10 LEU B CA 1
ATOM 1412 C C . LEU B 2 12 ? -3.410 -14.550 -26.424 1.00 42.19 10 LEU B C 1
ATOM 1413 O O . LEU B 2 12 ? -2.197 -14.708 -26.626 1.00 38.38 10 LEU B O 1
ATOM 1418 N N . HIS B 2 13 ? -4.199 -15.546 -26.016 1.00 36.88 11 HIS B N 1
ATOM 1419 C CA . HIS B 2 13 ? -3.654 -16.885 -25.855 1.00 36.45 11 HIS B CA 1
ATOM 1420 C C . HIS B 2 13 ? -3.231 -17.474 -27.198 1.00 36.28 11 HIS B C 1
ATOM 1421 O O . HIS B 2 13 ? -2.121 -17.993 -27.341 1.00 33.64 11 HIS B O 1
ATOM 1428 N N . HIS B 2 14 ? -4.104 -17.402 -28.196 1.00 35.17 12 HIS B N 1
ATOM 1429 C CA . HIS B 2 14 ? -3.804 -18.032 -29.468 1.00 35.61 12 HIS B CA 1
ATOM 1430 C C . HIS B 2 14 ? -2.754 -17.265 -30.260 1.00 35.77 12 HIS B C 1
ATOM 1431 O O . HIS B 2 14 ? -2.010 -17.875 -31.037 1.00 36.05 12 HIS B O 1
ATOM 1438 N N . ALA B 2 15 ? -2.664 -15.945 -30.077 1.00 32.73 13 ALA B N 1
ATOM 1439 C CA . ALA B 2 15 ? -1.614 -15.192 -30.756 1.00 33.66 13 ALA B CA 1
ATOM 1440 C C . ALA B 2 15 ? -0.249 -15.515 -30.169 1.00 28.70 13 ALA B C 1
ATOM 1441 O O . ALA B 2 15 ? 0.709 -15.727 -30.912 1.00 27.60 13 ALA B O 1
ATOM 1443 N N . ARG B 2 16 ? -0.148 -15.591 -28.837 1.00 29.35 14 ARG B N 1
ATOM 1444 C CA . ARG B 2 16 ? 1.128 -15.931 -28.218 1.00 31.27 14 ARG B CA 1
ATOM 1445 C C . ARG B 2 16 ? 1.574 -17.339 -28.592 1.00 30.54 14 ARG B C 1
ATOM 1446 O O . ARG B 2 16 ? 2.766 -17.579 -28.788 1.00 26.87 14 ARG B O 1
ATOM 1454 N N . ASN B 2 17 ? 0.644 -18.276 -28.704 1.00 33.08 15 ASN B N 1
ATOM 1455 C CA . ASN B 2 17 ? 1.006 -19.656 -28.977 1.00 32.54 15 ASN B CA 1
ATOM 1456 C C . ASN B 2 17 ? 1.022 -19.994 -30.464 1.00 37.72 15 ASN B C 1
ATOM 1457 O O . ASN B 2 17 ? 1.292 -21.149 -30.808 1.00 37.94 15 ASN B O 1
ATOM 1462 N N . GLY B 2 18 ? 0.741 -19.029 -31.343 1.00 34.84 16 GLY B N 1
ATOM 1463 C CA . GLY B 2 18 ? 0.803 -19.250 -32.779 1.00 34.15 16 GLY B CA 1
ATOM 1464 C C . GLY B 2 18 ? -0.223 -20.218 -33.337 1.00 40.32 16 GLY B C 1
ATOM 1465 O O . GLY B 2 18 ? 0.071 -20.935 -34.297 1.00 39.96 16 GLY B O 1
ATOM 1466 N N . ASN B 2 19 ? -1.424 -20.255 -32.763 1.00 40.06 17 ASN B N 1
ATOM 1467 C CA . ASN B 2 19 ? -2.508 -21.097 -33.265 1.00 40.42 17 ASN B CA 1
ATOM 1468 C C . ASN B 2 19 ? -3.266 -20.304 -34.318 1.00 44.87 17 ASN B C 1
ATOM 1469 O O . ASN B 2 19 ? -4.275 -19.657 -34.030 1.00 46.02 17 ASN B O 1
ATOM 1474 N N . ALA B 2 20 ? -2.776 -20.377 -35.561 1.00 42.79 18 ALA B N 1
ATOM 1475 C CA . ALA B 2 20 ? -3.216 -19.458 -36.609 1.00 50.99 18 ALA B CA 1
ATOM 1476 C C . ALA B 2 20 ? -4.698 -19.618 -36.927 1.00 55.67 18 ALA B C 1
ATOM 1477 O O . ALA B 2 20 ? -5.418 -18.623 -37.084 1.00 55.79 18 ALA B O 1
ATOM 1479 N N . GLU B 2 21 ? -5.174 -20.860 -37.029 1.00 58.05 19 GLU B N 1
ATOM 1480 C CA . GLU B 2 21 ? -6.575 -21.085 -37.373 1.00 59.49 19 GLU B CA 1
ATOM 1481 C C . GLU B 2 21 ? -7.512 -20.515 -36.313 1.00 57.25 19 GLU B C 1
ATOM 1482 O O . GLU B 2 21 ? -8.479 -19.820 -36.639 1.00 60.54 19 GLU B O 1
ATOM 1488 N N . GLU B 2 22 ? -7.247 -20.800 -35.035 1.00 53.37 20 GLU B N 1
ATOM 1489 C CA . GLU B 2 22 ? -8.077 -20.244 -33.971 1.00 54.91 20 GLU B CA 1
ATOM 1490 C C . GLU B 2 22 ? -8.021 -18.725 -33.961 1.00 55.30 20 GLU B C 1
ATOM 1491 O O . GLU B 2 22 ? -9.005 -18.070 -33.595 1.00 51.16 20 GLU B O 1
ATOM 1497 N N . VAL B 2 23 ? -6.882 -18.145 -34.353 1.00 52.16 21 VAL B N 1
ATOM 1498 C CA . VAL B 2 23 ? -6.800 -16.697 -34.479 1.00 51.72 21 VAL B CA 1
ATOM 1499 C C . VAL B 2 23 ? -7.699 -16.223 -35.615 1.00 55.34 21 VAL B C 1
ATOM 1500 O O . VAL B 2 23 ? -8.495 -15.290 -35.453 1.00 53.43 21 VAL B O 1
ATOM 1504 N N . ARG B 2 24 ? -7.589 -16.871 -36.779 1.00 55.82 22 ARG B N 1
ATOM 1505 C CA . ARG B 2 24 ? -8.418 -16.516 -37.929 1.00 58.46 22 ARG B CA 1
ATOM 1506 C C . ARG B 2 24 ? -9.902 -16.658 -37.607 1.00 58.24 22 ARG B C 1
ATOM 1507 O O . ARG B 2 24 ? -10.702 -15.766 -37.910 1.00 59.53 22 ARG B O 1
ATOM 1515 N N . GLN B 2 25 ? -10.287 -17.776 -36.990 1.00 60.27 23 GLN B N 1
ATOM 1516 C CA . GLN B 2 25 ? -11.677 -17.948 -36.575 1.00 63.31 23 GLN B CA 1
ATOM 1517 C C . GLN B 2 25 ? -12.103 -16.846 -35.621 1.00 63.04 23 GLN B C 1
ATOM 1518 O O . GLN B 2 25 ? -13.234 -16.351 -35.692 1.00 63.26 23 GLN B O 1
ATOM 1524 N N . LEU B 2 26 ? -11.203 -16.443 -34.728 1.00 60.47 24 LEU B N 1
ATOM 1525 C CA . LEU B 2 26 ? -11.521 -15.394 -33.769 1.00 62.25 24 LEU B CA 1
ATOM 1526 C C . LEU B 2 26 ? -11.734 -14.047 -34.457 1.00 64.25 24 LEU B C 1
ATOM 1527 O O . LEU B 2 26 ? -12.603 -13.270 -34.047 1.00 66.94 24 LEU B O 1
ATOM 1532 N N . LEU B 2 27 ? -10.964 -13.758 -35.512 1.00 60.81 25 LEU B N 1
ATOM 1533 C CA . LEU B 2 27 ? -11.035 -12.455 -36.175 1.00 61.01 25 LEU B CA 1
ATOM 1534 C C . LEU B 2 27 ? -12.228 -12.363 -37.127 1.00 68.05 25 LEU B C 1
ATOM 1535 O O . LEU B 2 27 ? -12.956 -11.363 -37.124 1.00 67.54 25 LEU B O 1
ATOM 1540 N N . GLU B 2 28 ? -12.429 -13.391 -37.961 1.00 68.31 26 GLU B N 1
ATOM 1541 C CA . GLU B 2 28 ? -13.587 -13.425 -38.852 1.00 69.75 26 GLU B CA 1
ATOM 1542 C C . GLU B 2 28 ? -14.895 -13.366 -38.073 1.00 70.53 26 GLU B C 1
ATOM 1543 O O . GLU B 2 28 ? -15.913 -12.899 -38.599 1.00 73.98 26 GLU B O 1
ATOM 1549 N N . THR B 2 29 ? -14.881 -13.824 -36.821 1.00 69.43 27 THR B N 1
ATOM 1550 C CA . THR B 2 29 ? -16.042 -13.725 -35.940 1.00 72.44 27 THR B CA 1
ATOM 1551 C C . THR B 2 29 ? -16.176 -12.332 -35.336 1.00 76.17 27 THR B C 1
ATOM 1552 O O . THR B 2 29 ? -17.293 -11.826 -35.179 1.00 79.85 27 THR B O 1
ATOM 1556 N N . MET B 2 30 ? -15.054 -11.699 -34.986 1.00 74.22 28 MET B N 1
ATOM 1557 C CA . MET B 2 30 ? -15.096 -10.303 -34.562 1.00 74.53 28 MET B CA 1
ATOM 1558 C C . MET B 2 30 ? -15.517 -9.390 -35.696 1.00 77.89 28 MET B C 1
ATOM 1559 O O . MET B 2 30 ? -16.154 -8.353 -35.459 1.00 80.72 28 MET B O 1
ATOM 1564 N N . ALA B 2 31 ? -15.147 -9.739 -36.933 1.00 76.94 29 ALA B N 1
ATOM 1565 C CA . ALA B 2 31 ? -15.478 -8.893 -38.084 1.00 80.39 29 ALA B CA 1
ATOM 1566 C C . ALA B 2 31 ? -16.973 -8.742 -38.239 1.00 86.01 29 ALA B C 1
ATOM 1567 O O . ALA B 2 31 ? -17.450 -7.713 -38.767 1.00 86.29 29 ALA B O 1
ATOM 1569 N N . ARG B 2 32 ? -17.748 -9.713 -37.750 1.00 83.05 30 ARG B N 1
ATOM 1570 C CA . ARG B 2 32 ? -19.196 -9.754 -37.906 1.00 84.82 30 ARG B CA 1
ATOM 1571 C C . ARG B 2 32 ? -19.910 -9.346 -36.616 1.00 86.13 30 ARG B C 1
ATOM 1572 O O . ARG B 2 32 ? -21.125 -9.515 -36.467 1.00 89.43 30 ARG B O 1
ATOM 1580 N N . ASN B 2 33 ? -19.185 -8.779 -35.646 1.00 85.32 31 ASN B N 1
ATOM 1581 C CA . ASN B 2 33 ? -19.795 -8.299 -34.402 1.00 86.21 31 ASN B CA 1
ATOM 1582 C C . ASN B 2 33 ? -20.493 -9.416 -33.622 1.00 83.62 31 ASN B C 1
ATOM 1583 O O . ASN B 2 33 ? -21.355 -9.138 -32.786 1.00 80.31 31 ASN B O 1
ATOM 1588 N N . GLU B 2 34 ? -20.166 -10.689 -33.895 1.00 85.06 32 GLU B N 1
ATOM 1589 C CA . GLU B 2 34 ? -20.721 -11.769 -33.073 1.00 86.38 32 GLU B CA 1
ATOM 1590 C C . GLU B 2 34 ? -20.181 -11.731 -31.651 1.00 88.08 32 GLU B C 1
ATOM 1591 O O . GLU B 2 34 ? -20.827 -12.262 -30.738 1.00 86.60 32 GLU B O 1
ATOM 1597 N N . VAL B 2 35 ? -19.013 -11.122 -31.445 1.00 87.53 33 VAL B N 1
ATOM 1598 C CA . VAL B 2 35 ? -18.382 -11.046 -30.137 1.00 81.47 33 VAL B CA 1
ATOM 1599 C C . VAL B 2 35 ? -17.860 -9.635 -29.919 1.00 79.16 33 VAL B C 1
ATOM 1600 O O . VAL B 2 35 ? -17.453 -8.945 -30.859 1.00 82.25 33 VAL B O 1
ATOM 1604 N N . ILE B 2 36 ? -17.894 -9.206 -28.662 1.00 78.94 34 ILE B N 1
ATOM 1605 C CA . ILE B 2 36 ? -17.202 -8.000 -28.221 1.00 80.34 34 ILE B CA 1
ATOM 1606 C C . ILE B 2 36 ? -15.724 -8.356 -28.082 1.00 76.25 34 ILE B C 1
ATOM 1607 O O . ILE B 2 36 ? -15.350 -9.148 -27.212 1.00 74.27 34 ILE B O 1
ATOM 1612 N N . ALA B 2 37 ? -14.878 -7.789 -28.943 1.00 73.85 35 ALA B N 1
ATOM 1613 C CA . ALA B 2 37 ? -13.449 -8.090 -28.864 1.00 66.71 35 ALA B CA 1
ATOM 1614 C C . ALA B 2 37 ? -12.646 -6.981 -29.522 1.00 59.45 35 ALA B C 1
ATOM 1615 O O . ALA B 2 37 ? -12.838 -6.688 -30.708 1.00 57.93 35 ALA B O 1
ATOM 1617 N N . ASP B 2 38 ? -11.732 -6.396 -28.756 1.00 54.87 36 ASP B N 1
ATOM 1618 C CA . ASP B 2 38 ? -10.809 -5.382 -29.244 1.00 53.22 36 ASP B CA 1
ATOM 1619 C C . ASP B 2 38 ? -9.557 -6.061 -29.804 1.00 49.09 36 ASP B C 1
ATOM 1620 O O . ASP B 2 38 ? -8.816 -6.711 -29.059 1.00 46.52 36 ASP B O 1
ATOM 1625 N N . ILE B 2 39 ? -9.315 -5.902 -31.113 1.00 47.82 37 ILE B N 1
ATOM 1626 C CA . ILE B 2 39 ? -8.135 -6.497 -31.741 1.00 45.03 37 ILE B CA 1
ATOM 1627 C C . ILE B 2 39 ? -6.830 -5.940 -31.173 1.00 44.09 37 ILE B C 1
ATOM 1628 O O . ILE B 2 39 ? -5.777 -6.566 -31.323 1.00 41.86 37 ILE B O 1
ATOM 1633 N N . ASN B 2 40 ? -6.870 -4.776 -30.526 1.00 44.13 38 ASN B N 1
ATOM 1634 C CA . ASN B 2 40 ? -5.699 -4.164 -29.916 1.00 40.85 38 ASN B CA 1
ATOM 1635 C C . ASN B 2 40 ? -5.718 -4.283 -28.400 1.00 40.52 38 ASN B C 1
ATOM 1636 O O . ASN B 2 40 ? -5.085 -3.470 -27.715 1.00 36.38 38 ASN B O 1
ATOM 1641 N N . CYS B 2 41 ? -6.453 -5.262 -27.866 1.00 38.78 39 CYS B N 1
ATOM 1642 C CA . CYS B 2 41 ? -6.516 -5.461 -26.427 1.00 37.45 39 CYS B CA 1
ATOM 1643 C C . CYS B 2 41 ? -5.129 -5.747 -25.863 1.00 34.95 39 CYS B C 1
ATOM 1644 O O . CYS B 2 41 ? -4.260 -6.297 -26.538 1.00 35.05 39 CYS B O 1
ATOM 1647 N N . LYS B 2 42 ? -4.913 -5.341 -24.620 1.00 31.43 40 LYS B N 1
ATOM 1648 C CA . LYS B 2 42 ? -3.682 -5.649 -23.920 1.00 36.12 40 LYS B CA 1
ATOM 1649 C C . LYS B 2 42 ? -3.971 -6.654 -22.819 1.00 38.04 40 LYS B C 1
ATOM 1650 O O . LYS B 2 42 ? -5.054 -6.641 -22.228 1.00 36.07 40 LYS B O 1
ATOM 1656 N N . GLY B 2 43 ? -3.002 -7.530 -22.556 1.00 32.92 41 GLY B N 1
ATOM 1657 C CA . GLY B 2 43 ? -3.208 -8.571 -21.573 1.00 32.65 41 GLY B CA 1
ATOM 1658 C C . GLY B 2 43 ? -3.170 -8.039 -20.153 1.00 36.09 41 GLY B C 1
ATOM 1659 O O . GLY B 2 43 ? -2.509 -7.045 -19.845 1.00 35.43 41 GLY B O 1
ATOM 1660 N N . ARG B 2 44 ? -3.890 -8.731 -19.269 1.00 35.35 42 ARG B N 1
ATOM 1661 C CA . ARG B 2 44 ? -3.879 -8.408 -17.853 1.00 37.13 42 ARG B CA 1
ATOM 1662 C C . ARG B 2 44 ? -3.250 -9.494 -16.986 1.00 39.58 42 ARG B C 1
ATOM 1663 O O . ARG B 2 44 ? -3.078 -9.270 -15.782 1.00 41.24 42 ARG B O 1
ATOM 1671 N N . SER B 2 45 ? -2.898 -10.652 -17.556 1.00 35.24 43 SER B N 1
ATOM 1672 C CA . SER B 2 45 ? -2.217 -11.698 -16.807 1.00 34.95 43 SER B CA 1
ATOM 1673 C C . SER B 2 45 ? -0.744 -11.352 -16.636 1.00 43.54 43 SER B C 1
ATOM 1674 O O . SER B 2 45 ? -0.168 -10.554 -17.385 1.00 37.28 43 SER B O 1
ATOM 1677 N N . LYS B 2 46 ? -0.121 -11.992 -15.648 1.00 41.28 44 LYS B N 1
ATOM 1678 C CA . LYS B 2 46 ? 1.329 -12.000 -15.591 1.00 40.51 44 LYS B CA 1
ATOM 1679 C C . LYS B 2 46 ? 1.916 -12.531 -16.897 1.00 36.97 44 LYS B C 1
ATOM 1680 O O . LYS B 2 46 ? 3.024 -12.158 -17.283 1.00 37.02 44 LYS B O 1
ATOM 1686 N N . SER B 2 47 ? 1.160 -13.361 -17.601 1.00 36.35 45 SER B N 1
ATOM 1687 C CA . SER B 2 47 ? 1.607 -14.016 -18.815 1.00 36.70 45 SER B CA 1
ATOM 1688 C C . SER B 2 47 ? 1.619 -13.097 -20.039 1.00 42.43 45 SER B C 1
ATOM 1689 O O . SER B 2 47 ? 2.189 -13.483 -21.071 1.00 39.97 45 SER B O 1
ATOM 1692 N N . ASN B 2 48 ? 1.049 -11.888 -19.956 1.00 37.43 46 ASN B N 1
ATOM 1693 C CA . ASN B 2 48 ? 0.945 -11.024 -21.130 1.00 32.34 46 ASN B CA 1
ATOM 1694 C C . ASN B 2 48 ? 0.667 -9.569 -20.766 1.00 32.20 46 ASN B C 1
ATOM 1695 O O . ASN B 2 48 ? 0.104 -8.824 -21.573 1.00 33.56 46 ASN B O 1
ATOM 1700 N N . LEU B 2 49 ? 1.060 -9.155 -19.565 1.00 35.45 47 LEU B N 1
ATOM 1701 C CA . LEU B 2 49 ? 0.644 -7.864 -19.026 1.00 35.49 47 LEU B CA 1
ATOM 1702 C C . LEU B 2 49 ? 1.095 -6.707 -19.908 1.00 32.26 47 LEU B C 1
ATOM 1703 O O . LEU B 2 49 ? 2.293 -6.457 -20.045 1.00 33.94 47 LEU B O 1
ATOM 1708 N N . GLY B 2 50 ? 0.137 -5.961 -20.449 1.00 34.91 48 GLY B N 1
ATOM 1709 C CA . GLY B 2 50 ? 0.438 -4.807 -21.271 1.00 33.77 48 GLY B CA 1
ATOM 1710 C C . GLY B 2 50 ? 0.790 -5.105 -22.721 1.00 32.20 48 GLY B C 1
ATOM 1711 O O . GLY B 2 50 ? 1.048 -4.162 -23.477 1.00 32.44 48 GLY B O 1
ATOM 1712 N N . TRP B 2 51 ? 0.802 -6.373 -23.134 1.00 28.73 49 TRP B N 1
ATOM 1713 C CA . TRP B 2 51 ? 1.126 -6.766 -24.499 1.00 30.48 49 TRP B CA 1
ATOM 1714 C C . TRP B 2 51 ? -0.142 -6.954 -25.321 1.00 32.24 49 TRP B C 1
ATOM 1715 O O . TRP B 2 51 ? -1.128 -7.513 -24.833 1.00 29.96 49 TRP B O 1
ATOM 1726 N N . THR B 2 52 ? -0.098 -6.512 -26.591 1.00 25.56 50 THR B N 1
ATOM 1727 C CA . THR B 2 52 ? -1.146 -6.793 -27.560 1.00 29.41 50 THR B CA 1
ATOM 1728 C C . THR B 2 52 ? -0.926 -8.174 -28.181 1.00 30.31 50 THR B C 1
ATOM 1729 O O . THR B 2 52 ? 0.173 -8.730 -28.096 1.00 27.19 50 THR B O 1
ATOM 1733 N N . PRO B 2 53 ? -1.959 -8.764 -28.809 1.00 32.62 51 PRO B N 1
ATOM 1734 C CA . PRO B 2 53 ? -1.729 -9.992 -29.601 1.00 30.37 51 PRO B CA 1
ATOM 1735 C C . PRO B 2 53 ? -0.647 -9.828 -30.665 1.00 30.87 51 PRO B C 1
ATOM 1736 O O . PRO B 2 53 ? 0.122 -10.769 -30.916 1.00 28.93 51 PRO B O 1
ATOM 1740 N N . LEU B 2 54 ? -0.567 -8.647 -31.288 1.00 26.58 52 LEU B N 1
ATOM 1741 C CA . LEU B 2 54 ? 0.474 -8.376 -32.274 1.00 28.00 52 LEU B CA 1
ATOM 1742 C C . LEU B 2 54 ? 1.864 -8.422 -31.646 1.00 26.11 52 LEU B C 1
ATOM 1743 O O . LEU B 2 54 ? 2.794 -8.985 -32.233 1.00 27.46 52 LEU B O 1
ATOM 1748 N N . HIS B 2 55 ? 2.036 -7.763 -30.489 1.00 22.85 53 HIS B N 1
ATOM 1749 C CA . HIS B 2 55 ? 3.282 -7.857 -29.718 1.00 26.11 53 HIS B CA 1
ATOM 1750 C C . HIS B 2 55 ? 3.686 -9.308 -29.483 1.00 25.94 53 HIS B C 1
ATOM 1751 O O . HIS B 2 55 ? 4.839 -9.701 -29.716 1.00 25.72 53 HIS B O 1
ATOM 1758 N N . LEU B 2 56 ? 2.757 -10.101 -28.945 1.00 24.17 54 LEU B N 1
ATOM 1759 C CA . LEU B 2 56 ? 3.054 -11.486 -28.605 1.00 24.20 54 LEU B CA 1
ATOM 1760 C C . LEU B 2 56 ? 3.469 -12.276 -29.837 1.00 27.05 54 LEU B C 1
ATOM 1761 O O . LEU B 2 56 ? 4.462 -13.010 -29.815 1.00 26.65 54 LEU B O 1
ATOM 1766 N N . ALA B 2 57 ? 2.717 -12.129 -30.931 1.00 23.85 55 ALA B N 1
ATOM 1767 C CA . ALA B 2 57 ? 3.012 -12.906 -32.134 1.00 26.57 55 ALA B CA 1
ATOM 1768 C C . ALA B 2 57 ? 4.329 -12.475 -32.788 1.00 29.23 55 ALA B C 1
ATOM 1769 O O . ALA B 2 57 ? 5.048 -13.320 -33.332 1.00 30.76 55 ALA B O 1
ATOM 1771 N N . CYS B 2 58 ? 4.676 -11.183 -32.725 1.00 23.29 56 CYS B N 1
ATOM 1772 C CA . CYS B 2 58 ? 5.975 -10.732 -33.227 1.00 23.63 56 CYS B CA 1
ATOM 1773 C C . CYS B 2 58 ? 7.128 -11.233 -32.370 1.00 30.12 56 CYS B C 1
ATOM 1774 O O . CYS B 2 58 ? 8.110 -11.777 -32.898 1.00 28.06 56 CYS B O 1
ATOM 1777 N N . TYR B 2 59 ? 7.046 -11.046 -31.042 1.00 23.86 57 TYR B N 1
ATOM 1778 C CA . TYR B 2 59 ? 8.129 -11.526 -30.182 1.00 24.75 57 TYR B CA 1
ATOM 1779 C C . TYR B 2 59 ? 8.356 -13.025 -30.348 1.00 23.66 57 TYR B C 1
ATOM 1780 O O . TYR B 2 59 ? 9.503 -13.484 -30.410 1.00 25.03 57 TYR B O 1
ATOM 1789 N N . PHE B 2 60 ? 7.286 -13.808 -30.412 1.00 25.01 58 PHE B N 1
ATOM 1790 C CA . PHE B 2 60 ? 7.442 -15.254 -30.488 1.00 26.78 58 PHE B CA 1
ATOM 1791 C C . PHE B 2 60 ? 7.509 -15.778 -31.920 1.00 32.65 58 PHE B C 1
ATOM 1792 O O . PHE B 2 60 ? 7.668 -16.985 -32.111 1.00 33.76 58 PHE B O 1
ATOM 1800 N N . GLY B 2 61 ? 7.373 -14.908 -32.916 1.00 29.26 59 GLY B N 1
ATOM 1801 C CA . GLY B 2 61 ? 7.713 -15.253 -34.279 1.00 31.55 59 GLY B CA 1
ATOM 1802 C C . GLY B 2 61 ? 6.641 -15.981 -35.041 1.00 33.66 59 GLY B C 1
ATOM 1803 O O . GLY B 2 61 ? 6.960 -16.852 -35.844 1.00 37.77 59 GLY B O 1
ATOM 1804 N N . HIS B 2 62 ? 5.375 -15.639 -34.829 1.00 29.52 60 HIS B N 1
ATOM 1805 C CA . HIS B 2 62 ? 4.267 -16.384 -35.425 1.00 33.62 60 HIS B CA 1
ATOM 1806 C C . HIS B 2 62 ? 3.816 -15.608 -36.657 1.00 36.11 60 HIS B C 1
ATOM 1807 O O . HIS B 2 62 ? 2.941 -14.745 -36.603 1.00 34.36 60 HIS B O 1
ATOM 1814 N N . ARG B 2 63 ? 4.453 -15.928 -37.782 1.00 38.41 61 ARG B N 1
ATOM 1815 C CA . ARG B 2 63 ? 4.290 -15.127 -38.984 1.00 42.03 61 ARG B CA 1
ATOM 1816 C C . ARG B 2 63 ? 2.844 -15.081 -39.449 1.00 40.93 61 ARG B C 1
ATOM 1817 O O . ARG B 2 63 ? 2.317 -14.013 -39.789 1.00 39.76 61 ARG B O 1
ATOM 1825 N N . GLN B 2 64 ? 2.200 -16.239 -39.517 1.00 41.18 62 GLN B N 1
ATOM 1826 C CA . GLN B 2 64 ? 0.845 -16.276 -40.040 1.00 43.89 62 GLN B CA 1
ATOM 1827 C C . GLN B 2 64 ? -0.111 -15.494 -39.148 1.00 43.79 62 GLN B C 1
ATOM 1828 O O . GLN B 2 64 ? -0.992 -14.782 -39.653 1.00 40.97 62 GLN B O 1
ATOM 1834 N N . VAL B 2 65 ? 0.045 -15.602 -37.821 1.00 40.50 63 VAL B N 1
ATOM 1835 C CA . VAL B 2 65 ? -0.784 -14.805 -36.917 1.00 34.59 63 VAL B CA 1
ATOM 1836 C C . VAL B 2 65 ? -0.580 -13.319 -37.181 1.00 33.09 63 VAL B C 1
ATOM 1837 O O . VAL B 2 65 ? -1.543 -12.551 -37.239 1.00 35.54 63 VAL B O 1
ATOM 1841 N N . VAL B 2 66 ? 0.674 -12.892 -37.350 1.00 33.29 64 VAL B N 1
ATOM 1842 C CA . VAL B 2 66 ? 0.950 -11.483 -37.616 1.00 36.81 64 VAL B CA 1
ATOM 1843 C C . VAL B 2 66 ? 0.270 -11.028 -38.908 1.00 40.54 64 VAL B C 1
ATOM 1844 O O . VAL B 2 66 ? -0.335 -9.948 -38.955 1.00 39.10 64 VAL B O 1
ATOM 1848 N N . GLN B 2 67 ? 0.333 -11.847 -39.965 1.00 37.91 65 GLN B N 1
ATOM 1849 C CA . GLN B 2 67 ? -0.346 -11.492 -41.218 1.00 43.20 65 GLN B CA 1
ATOM 1850 C C . GLN B 2 67 ? -1.843 -11.339 -41.012 1.00 42.70 65 GLN B C 1
ATOM 1851 O O . GLN B 2 67 ? -2.434 -10.321 -41.392 1.00 45.18 65 GLN B O 1
ATOM 1857 N N . ASP B 2 68 ? -2.473 -12.346 -40.406 1.00 40.73 66 ASP B N 1
ATOM 1858 C CA . ASP B 2 68 ? -3.912 -12.297 -40.191 1.00 41.68 66 ASP B CA 1
ATOM 1859 C C . ASP B 2 68 ? -4.299 -11.112 -39.315 1.00 45.58 66 ASP B C 1
ATOM 1860 O O . ASP B 2 68 ? -5.296 -10.436 -39.584 1.00 44.71 66 ASP B O 1
ATOM 1865 N N . LEU B 2 69 ? -3.521 -10.845 -38.261 1.00 41.32 67 LEU B N 1
ATOM 1866 C CA . LEU B 2 69 ? -3.789 -9.689 -37.408 1.00 39.59 67 LEU B CA 1
ATOM 1867 C C . LEU B 2 69 ? -3.681 -8.384 -38.194 1.00 39.98 67 LEU B C 1
ATOM 1868 O O . LEU B 2 69 ? -4.544 -7.505 -38.081 1.00 41.06 67 LEU B O 1
ATOM 1873 N N . LEU B 2 70 ? -2.619 -8.231 -38.991 1.00 37.10 68 LEU B N 1
ATOM 1874 C CA . LEU B 2 70 ? -2.444 -7.004 -39.768 1.00 42.68 68 LEU B CA 1
ATOM 1875 C C . LEU B 2 70 ? -3.542 -6.862 -40.825 1.00 47.77 68 LEU B C 1
ATOM 1876 O O . LEU B 2 70 ? -4.232 -5.832 -40.888 1.00 44.36 68 LEU B O 1
ATOM 1881 N N . LYS B 2 71 ? -3.745 -7.903 -41.642 1.00 47.59 69 LYS B N 1
ATOM 1882 C CA . LYS B 2 71 ? -4.803 -7.867 -42.647 1.00 51.61 69 LYS B CA 1
ATOM 1883 C C . LYS B 2 71 ? -6.161 -7.512 -42.037 1.00 49.67 69 LYS B C 1
ATOM 1884 O O . LYS B 2 71 ? -6.971 -6.853 -42.684 1.00 54.51 69 LYS B O 1
ATOM 1890 N N . ALA B 2 72 ? -6.414 -7.938 -40.799 1.00 45.27 70 ALA B N 1
ATOM 1891 C CA . ALA B 2 72 ? -7.674 -7.629 -40.127 1.00 42.98 70 ALA B CA 1
ATOM 1892 C C . ALA B 2 72 ? -7.665 -6.263 -39.447 1.00 41.76 70 ALA B C 1
ATOM 1893 O O . ALA B 2 72 ? -8.611 -5.936 -38.717 1.00 44.32 70 ALA B O 1
ATOM 1895 N N . GLY B 2 73 ? -6.632 -5.459 -39.669 1.00 42.22 71 GLY B N 1
ATOM 1896 C CA . GLY B 2 73 ? -6.630 -4.086 -39.211 1.00 44.03 71 GLY B CA 1
ATOM 1897 C C . GLY B 2 73 ? -6.015 -3.838 -37.854 1.00 46.27 71 GLY B C 1
ATOM 1898 O O . GLY B 2 73 ? -6.302 -2.799 -37.246 1.00 41.78 71 GLY B O 1
ATOM 1899 N N . ALA B 2 74 ? -5.194 -4.759 -37.347 1.00 42.01 72 ALA B N 1
ATOM 1900 C CA . ALA B 2 74 ? -4.491 -4.502 -36.100 1.00 41.66 72 ALA B CA 1
ATOM 1901 C C . ALA B 2 74 ? -3.639 -3.252 -36.247 1.00 39.63 72 ALA B C 1
ATOM 1902 O O . ALA B 2 74 ? -2.908 -3.099 -37.230 1.00 39.52 72 ALA B O 1
ATOM 1904 N N . GLU B 2 75 ? -3.732 -2.365 -35.264 1.00 36.78 73 GLU B N 1
ATOM 1905 C CA . GLU B 2 75 ? -2.896 -1.177 -35.228 1.00 37.59 73 GLU B CA 1
ATOM 1906 C C . GLU B 2 75 ? -1.419 -1.556 -35.159 1.00 36.29 73 GLU B C 1
ATOM 1907 O O . GLU B 2 75 ? -0.977 -2.232 -34.226 1.00 36.71 73 GLU B O 1
ATOM 1913 N N . VAL B 2 76 ? -0.643 -1.091 -36.137 1.00 36.87 74 VAL B N 1
ATOM 1914 C CA . VAL B 2 76 ? 0.750 -1.511 -36.230 1.00 34.00 74 VAL B CA 1
ATOM 1915 C C . VAL B 2 76 ? 1.642 -0.801 -35.210 1.00 34.93 74 VAL B C 1
ATOM 1916 O O . VAL B 2 76 ? 2.689 -1.348 -34.831 1.00 34.04 74 VAL B O 1
ATOM 1920 N N . ASN B 2 77 ? 1.237 0.372 -34.704 1.00 31.23 75 ASN B N 1
ATOM 1921 C CA . ASN B 2 77 ? 2.087 1.183 -33.834 1.00 36.61 75 ASN B CA 1
ATOM 1922 C C . ASN B 2 77 ? 1.701 1.110 -32.353 1.00 33.90 75 ASN B C 1
ATOM 1923 O O . ASN B 2 77 ? 2.034 2.024 -31.592 1.00 30.19 75 ASN B O 1
ATOM 1928 N N . VAL B 2 78 ? 1.051 0.028 -31.912 1.00 33.59 76 VAL B N 1
ATOM 1929 C CA . VAL B 2 78 ? 0.741 -0.118 -30.493 1.00 30.06 76 VAL B CA 1
ATOM 1930 C C . VAL B 2 78 ? 2.025 -0.207 -29.661 1.00 28.77 76 VAL B C 1
ATOM 1931 O O . VAL B 2 78 ? 3.084 -0.639 -30.137 1.00 26.46 76 VAL B O 1
ATOM 1935 N N . LEU B 2 79 ? 1.930 0.213 -28.404 1.00 28.40 77 LEU B N 1
ATOM 1936 C CA . LEU B 2 79 ? 3.051 0.181 -27.476 1.00 29.99 77 LEU B CA 1
ATOM 1937 C C . LEU B 2 79 ? 2.733 -0.742 -26.306 1.00 32.84 77 LEU B C 1
ATOM 1938 O O . LEU B 2 79 ? 1.574 -0.875 -25.912 1.00 26.88 77 LEU B O 1
ATOM 1943 N N . ASN B 2 80 ? 3.765 -1.364 -25.728 1.00 29.60 78 ASN B N 1
ATOM 1944 C CA . ASN B 2 80 ? 3.615 -2.085 -24.468 1.00 33.36 78 ASN B CA 1
ATOM 1945 C C . ASN B 2 80 ? 4.257 -1.263 -23.346 1.00 32.83 78 ASN B C 1
ATOM 1946 O O . ASN B 2 80 ? 4.718 -0.142 -23.566 1.00 34.42 78 ASN B O 1
ATOM 1951 N N . ASP B 2 81 ? 4.289 -1.823 -22.132 1.00 33.88 79 ASP B N 1
ATOM 1952 C CA . ASP B 2 81 ? 4.722 -1.040 -20.972 1.00 33.76 79 ASP B CA 1
ATOM 1953 C C . ASP B 2 81 ? 6.183 -0.652 -21.048 1.00 35.15 79 ASP B C 1
ATOM 1954 O O . ASP B 2 81 ? 6.612 0.251 -20.321 1.00 35.55 79 ASP B O 1
ATOM 1959 N N . MET B 2 82 ? 6.959 -1.317 -21.897 1.00 32.64 80 MET B N 1
ATOM 1960 C CA . MET B 2 82 ? 8.340 -0.924 -22.139 1.00 33.43 80 MET B CA 1
ATOM 1961 C C . MET B 2 82 ? 8.472 0.111 -23.254 1.00 32.35 80 MET B C 1
ATOM 1962 O O . MET B 2 82 ? 9.590 0.509 -23.583 1.00 36.45 80 MET B O 1
ATOM 1967 N N . GLY B 2 83 ? 7.367 0.571 -23.831 1.00 33.17 81 GLY B N 1
ATOM 1968 C CA . GLY B 2 83 ? 7.468 1.461 -24.971 1.00 34.97 81 GLY B CA 1
ATOM 1969 C C . GLY B 2 83 ? 7.868 0.795 -26.271 1.00 34.89 81 GLY B C 1
ATOM 1970 O O . GLY B 2 83 ? 8.137 1.493 -27.257 1.00 32.24 81 GLY B O 1
ATOM 1971 N N . ASP B 2 84 ? 7.913 -0.534 -26.310 1.00 31.52 82 ASP B N 1
ATOM 1972 C CA . ASP B 2 84 ? 8.216 -1.241 -27.539 1.00 28.43 82 ASP B CA 1
ATOM 1973 C C . ASP B 2 84 ? 6.993 -1.345 -28.438 1.00 31.43 82 ASP B C 1
ATOM 1974 O O . ASP B 2 84 ? 5.874 -1.593 -27.974 1.00 27.43 82 ASP B O 1
ATOM 1979 N N . THR B 2 85 ? 7.229 -1.163 -29.758 1.00 26.34 83 THR B N 1
ATOM 1980 C CA . THR B 2 85 ? 6.258 -1.523 -30.772 1.00 25.56 83 THR B CA 1
ATOM 1981 C C . THR B 2 85 ? 6.459 -2.981 -31.158 1.00 23.93 83 THR B C 1
ATOM 1982 O O . THR B 2 85 ? 7.473 -3.589 -30.815 1.00 23.64 83 THR B O 1
ATOM 1986 N N . PRO B 2 86 ? 5.506 -3.582 -31.875 1.00 25.67 84 PRO B N 1
ATOM 1987 C CA . PRO B 2 86 ? 5.771 -4.905 -32.457 1.00 27.31 84 PRO B CA 1
ATOM 1988 C C . PRO B 2 86 ? 7.037 -4.935 -33.310 1.00 30.07 84 PRO B C 1
ATOM 1989 O O . PRO B 2 86 ? 7.773 -5.934 -33.289 1.00 27.34 84 PRO B O 1
ATOM 1993 N N . LEU B 2 87 ? 7.333 -3.843 -34.020 1.00 26.85 85 LEU B N 1
ATOM 1994 C CA . LEU B 2 87 ? 8.572 -3.764 -34.792 1.00 30.28 85 LEU B CA 1
ATOM 1995 C C . LEU B 2 87 ? 9.794 -3.959 -33.906 1.00 27.30 85 LEU B C 1
ATOM 1996 O O . LEU B 2 87 ? 10.681 -4.750 -34.243 1.00 28.34 85 LEU B O 1
ATOM 2001 N N . HIS B 2 88 ? 9.863 -3.233 -32.776 1.00 24.73 86 HIS B N 1
ATOM 2002 C CA . HIS B 2 88 ? 10.925 -3.444 -31.786 1.00 27.24 86 HIS B CA 1
ATOM 2003 C C . HIS B 2 88 ? 11.094 -4.917 -31.432 1.00 27.45 86 HIS B C 1
ATOM 2004 O O . HIS B 2 88 ? 12.217 -5.434 -31.377 1.00 27.74 86 HIS B O 1
ATOM 2011 N N . ARG B 2 89 ? 9.979 -5.587 -31.111 1.00 26.27 87 ARG B N 1
ATOM 2012 C CA . ARG B 2 89 ? 10.018 -6.985 -30.695 1.00 25.05 87 ARG B CA 1
ATOM 2013 C C . ARG B 2 89 ? 10.514 -7.881 -31.823 1.00 26.90 87 ARG B C 1
ATOM 2014 O O . ARG B 2 89 ? 11.322 -8.791 -31.604 1.00 30.33 87 ARG B O 1
ATOM 2022 N N . ALA B 2 90 ? 10.037 -7.640 -33.038 1.00 26.92 88 ALA B N 1
ATOM 2023 C CA . ALA B 2 90 ? 10.499 -8.417 -34.184 1.00 29.66 88 ALA B CA 1
ATOM 2024 C C . ALA B 2 90 ? 11.960 -8.109 -34.517 1.00 28.72 88 ALA B C 1
ATOM 2025 O O . ALA B 2 90 ? 12.750 -9.025 -34.770 1.00 31.02 88 ALA B O 1
ATOM 2027 N N . ALA B 2 91 ? 12.350 -6.834 -34.486 1.00 28.59 89 ALA B N 1
ATOM 2028 C CA . ALA B 2 91 ? 13.755 -6.486 -34.711 1.00 30.33 89 ALA B CA 1
ATOM 2029 C C . ALA B 2 91 ? 14.648 -7.098 -33.639 1.00 32.05 89 ALA B C 1
ATOM 2030 O O . ALA B 2 91 ? 15.704 -7.671 -33.942 1.00 28.25 89 ALA B O 1
ATOM 2032 N N . PHE B 2 92 ? 14.230 -6.981 -32.373 1.00 27.69 90 PHE B N 1
ATOM 2033 C CA . PHE B 2 92 ? 14.998 -7.524 -31.257 1.00 29.53 90 PHE B CA 1
ATOM 2034 C C . PHE B 2 92 ? 15.309 -9.003 -31.454 1.00 29.45 90 PHE B C 1
ATOM 2035 O O . PHE B 2 92 ? 16.453 -9.429 -31.284 1.00 31.82 90 PHE B O 1
ATOM 2043 N N . THR B 2 93 ? 14.305 -9.804 -31.822 1.00 27.32 91 THR B N 1
ATOM 2044 C CA . THR B 2 93 ? 14.489 -11.245 -31.972 1.00 29.61 91 THR B CA 1
ATOM 2045 C C . THR B 2 93 ? 15.017 -11.651 -33.356 1.00 32.86 91 THR B C 1
ATOM 2046 O O . THR B 2 93 ? 15.044 -12.849 -33.670 1.00 32.61 91 THR B O 1
ATOM 2050 N N . GLY B 2 94 ? 15.430 -10.692 -34.182 1.00 33.74 92 GLY B N 1
ATOM 2051 C CA . GLY B 2 94 ? 15.978 -10.996 -35.496 1.00 33.25 92 GLY B CA 1
ATOM 2052 C C . GLY B 2 94 ? 15.031 -11.677 -36.462 1.00 35.17 92 GLY B C 1
ATOM 2053 O O . GLY B 2 94 ? 15.438 -12.597 -37.178 1.00 38.30 92 GLY B O 1
ATOM 2054 N N . ARG B 2 95 ? 13.779 -11.236 -36.529 1.00 32.14 93 ARG B N 1
ATOM 2055 C CA . ARG B 2 95 ? 12.803 -11.870 -37.416 1.00 33.20 93 ARG B CA 1
ATOM 2056 C C . ARG B 2 95 ? 12.633 -11.016 -38.674 1.00 34.16 93 ARG B C 1
ATOM 2057 O O . ARG B 2 95 ? 11.733 -10.181 -38.766 1.00 29.30 93 ARG B O 1
ATOM 2065 N N . LYS B 2 96 ? 13.495 -11.263 -39.676 1.00 39.14 94 LYS B N 1
ATOM 2066 C CA . LYS B 2 96 ? 13.509 -10.435 -40.885 1.00 37.45 94 LYS B CA 1
ATOM 2067 C C . LYS B 2 96 ? 12.160 -10.414 -41.559 1.00 35.41 94 LYS B C 1
ATOM 2068 O O . LYS B 2 96 ? 11.629 -9.355 -41.894 1.00 38.09 94 LYS B O 1
ATOM 2074 N N . GLU B 2 97 ? 11.605 -11.586 -41.788 1.00 33.51 95 GLU B N 1
ATOM 2075 C CA . GLU B 2 97 ? 10.385 -11.680 -42.550 1.00 36.20 95 GLU B CA 1
ATOM 2076 C C . GLU B 2 97 ? 9.213 -11.001 -41.838 1.00 41.16 95 GLU B C 1
ATOM 2077 O O . GLU B 2 97 ? 8.312 -10.455 -42.497 1.00 38.17 95 GLU B O 1
ATOM 2083 N N . LEU B 2 98 ? 9.218 -10.996 -40.496 1.00 37.93 96 LEU B N 1
ATOM 2084 C CA . LEU B 2 98 ? 8.215 -10.231 -39.769 1.00 34.18 96 LEU B CA 1
ATOM 2085 C C . LEU B 2 98 ? 8.512 -8.739 -39.806 1.00 30.35 96 LEU B C 1
ATOM 2086 O O . LEU B 2 98 ? 7.582 -7.936 -39.889 1.00 33.57 96 LEU B O 1
ATOM 2091 N N . VAL B 2 99 ? 9.784 -8.340 -39.729 1.00 28.42 97 VAL B N 1
ATOM 2092 C CA . VAL B 2 99 ? 10.100 -6.922 -39.875 1.00 33.00 97 VAL B CA 1
ATOM 2093 C C . VAL B 2 99 ? 9.596 -6.403 -41.226 1.00 41.93 97 VAL B C 1
ATOM 2094 O O . VAL B 2 99 ? 8.975 -5.334 -41.307 1.00 38.88 97 VAL B O 1
ATOM 2098 N N . MET B 2 100 ? 9.850 -7.158 -42.307 1.00 38.83 98 MET B N 1
ATOM 2099 C CA . MET B 2 100 ? 9.367 -6.754 -43.634 1.00 40.45 98 MET B CA 1
ATOM 2100 C C . MET B 2 100 ? 7.859 -6.579 -43.633 1.00 40.85 98 MET B C 1
ATOM 2101 O O . MET B 2 100 ? 7.334 -5.565 -44.110 1.00 41.25 98 MET B O 1
ATOM 2106 N N . LEU B 2 101 ? 7.146 -7.569 -43.092 1.00 39.86 99 LEU B N 1
ATOM 2107 C CA . LEU B 2 101 ? 5.695 -7.526 -43.072 1.00 37.83 99 LEU B CA 1
ATOM 2108 C C . LEU B 2 101 ? 5.173 -6.327 -42.291 1.00 41.01 99 LEU B C 1
ATOM 2109 O O . LEU B 2 101 ? 4.142 -5.747 -42.661 1.00 40.39 99 LEU B O 1
ATOM 2114 N N . LEU B 2 102 ? 5.867 -5.938 -41.215 1.00 38.05 100 LEU B N 1
ATOM 2115 C CA . LEU B 2 102 ? 5.446 -4.768 -40.451 1.00 40.30 100 LEU B CA 1
ATOM 2116 C C . LEU B 2 102 ? 5.693 -3.488 -41.242 1.00 40.06 100 LEU B C 1
ATOM 2117 O O . LEU B 2 102 ? 4.893 -2.546 -41.184 1.00 37.72 100 LEU B O 1
ATOM 2122 N N . LEU B 2 103 ? 6.793 -3.440 -41.994 1.00 40.93 101 LEU B N 1
ATOM 2123 C CA . LEU B 2 103 ? 7.040 -2.299 -42.873 1.00 44.59 101 LEU B CA 1
ATOM 2124 C C . LEU B 2 103 ? 6.001 -2.226 -43.989 1.00 42.30 101 LEU B C 1
ATOM 2125 O O . LEU B 2 103 ? 5.515 -1.134 -44.314 1.00 44.58 101 LEU B O 1
ATOM 2130 N N . GLU B 2 104 ? 5.608 -3.379 -44.549 1.00 44.79 102 GLU B N 1
ATOM 2131 C CA . GLU B 2 104 ? 4.545 -3.402 -45.553 1.00 45.56 102 GLU B CA 1
ATOM 2132 C C . GLU B 2 104 ? 3.287 -2.716 -45.050 1.00 51.10 102 GLU B C 1
ATOM 2133 O O . GLU B 2 104 ? 2.565 -2.090 -45.834 1.00 48.68 102 GLU B O 1
ATOM 2139 N N . TYR B 2 105 ? 3.004 -2.817 -43.748 1.00 48.86 103 TYR B N 1
ATOM 2140 C CA . TYR B 2 105 ? 1.843 -2.162 -43.158 1.00 44.20 103 TYR B CA 1
ATOM 2141 C C . TYR B 2 105 ? 2.206 -0.838 -42.508 1.00 43.41 103 TYR B C 1
ATOM 2142 O O . TYR B 2 105 ? 1.512 -0.384 -41.590 1.00 45.74 103 TYR B O 1
ATOM 2151 N N . ASN B 2 106 ? 3.297 -0.227 -42.971 1.00 46.46 104 ASN B N 1
ATOM 2152 C CA . ASN B 2 106 ? 3.637 1.164 -42.677 1.00 49.10 104 ASN B CA 1
ATOM 2153 C C . ASN B 2 106 ? 3.913 1.372 -41.192 1.00 46.65 104 ASN B C 1
ATOM 2154 O O . ASN B 2 106 ? 3.445 2.338 -40.584 1.00 45.66 104 ASN B O 1
ATOM 2159 N N . ALA B 2 107 ? 4.697 0.461 -40.616 1.00 45.94 105 ALA B N 1
ATOM 2160 C CA . ALA B 2 107 ? 5.167 0.630 -39.245 1.00 42.56 105 ALA B CA 1
ATOM 2161 C C . ALA B 2 107 ? 6.103 1.831 -39.139 1.00 45.06 105 ALA B C 1
ATOM 2162 O O . ALA B 2 107 ? 6.978 2.039 -39.986 1.00 45.47 105 ALA B O 1
ATOM 2164 N N . ASP B 2 108 ? 5.928 2.610 -38.080 1.00 36.78 106 ASP B N 1
ATOM 2165 C CA . ASP B 2 108 ? 6.787 3.754 -37.822 1.00 40.64 106 ASP B CA 1
ATOM 2166 C C . ASP B 2 108 ? 8.120 3.293 -37.235 1.00 43.57 106 ASP B C 1
ATOM 2167 O O . ASP B 2 108 ? 8.167 2.775 -36.113 1.00 43.14 106 ASP B O 1
ATOM 2172 N N . THR B 2 109 ? 9.209 3.511 -37.975 1.00 38.11 107 THR B N 1
ATOM 2173 C CA . THR B 2 109 ? 10.531 3.094 -37.520 1.00 38.24 107 THR B CA 1
ATOM 2174 C C . THR B 2 109 ? 11.203 4.113 -36.616 1.00 38.08 107 THR B C 1
ATOM 2175 O O . THR B 2 109 ? 12.281 3.825 -36.086 1.00 40.99 107 THR B O 1
ATOM 2179 N N . THR B 2 110 ? 10.631 5.297 -36.453 1.00 37.21 108 THR B N 1
ATOM 2180 C CA . THR B 2 110 ? 11.253 6.313 -35.616 1.00 43.45 108 THR B CA 1
ATOM 2181 C C . THR B 2 110 ? 10.779 6.270 -34.167 1.00 42.80 108 THR B C 1
ATOM 2182 O O . THR B 2 110 ? 11.276 7.050 -33.347 1.00 40.66 108 THR B O 1
ATOM 2186 N N . ILE B 2 111 ? 9.843 5.383 -33.821 1.00 42.97 109 ILE B N 1
ATOM 2187 C CA . ILE B 2 111 ? 9.341 5.357 -32.449 1.00 41.36 109 ILE B CA 1
ATOM 2188 C C . ILE B 2 111 ? 10.447 4.913 -31.507 1.00 40.10 109 ILE B C 1
ATOM 2189 O O . ILE B 2 111 ? 11.117 3.895 -31.736 1.00 39.21 109 ILE B O 1
ATOM 2194 N N . VAL B 2 112 ? 10.655 5.696 -30.451 1.00 36.86 110 VAL B N 1
ATOM 2195 C CA . VAL B 2 112 ? 11.696 5.463 -29.463 1.00 40.76 110 VAL B CA 1
ATOM 2196 C C . VAL B 2 112 ? 11.057 4.829 -28.230 1.00 38.41 110 VAL B C 1
ATOM 2197 O O . VAL B 2 112 ? 10.050 5.336 -27.724 1.00 37.89 110 VAL B O 1
ATOM 2201 N N . ASN B 2 113 ? 11.633 3.725 -27.743 1.00 37.16 111 ASN B N 1
ATOM 2202 C CA . ASN B 2 113 ? 11.020 3.000 -26.634 1.00 41.77 111 ASN B CA 1
ATOM 2203 C C . ASN B 2 113 ? 11.422 3.627 -25.300 1.00 43.43 111 ASN B C 1
ATOM 2204 O O . ASN B 2 113 ? 12.176 4.604 -25.245 1.00 46.14 111 ASN B O 1
ATOM 2209 N N . GLY B 2 114 ? 10.907 3.060 -24.202 1.00 43.69 112 GLY B N 1
ATOM 2210 C CA . GLY B 2 114 ? 11.111 3.670 -22.896 1.00 41.20 112 GLY B CA 1
ATOM 2211 C C . GLY B 2 114 ? 12.571 3.771 -22.500 1.00 46.36 112 GLY B C 1
ATOM 2212 O O . GLY B 2 114 ? 12.937 4.605 -21.671 1.00 47.95 112 GLY B O 1
ATOM 2213 N N . SER B 2 115 ? 13.427 2.936 -23.078 1.00 48.76 113 SER B N 1
ATOM 2214 C CA . SER B 2 115 ? 14.849 3.009 -22.786 1.00 49.78 113 SER B CA 1
ATOM 2215 C C . SER B 2 115 ? 15.628 3.704 -23.898 1.00 47.78 113 SER B C 1
ATOM 2216 O O . SER B 2 115 ? 16.828 3.458 -24.057 1.00 49.61 113 SER B O 1
ATOM 2219 N N . GLY B 2 116 ? 14.965 4.560 -24.676 1.00 49.01 114 GLY B N 1
ATOM 2220 C CA . GLY B 2 116 ? 15.658 5.443 -25.596 1.00 48.02 114 GLY B CA 1
ATOM 2221 C C . GLY B 2 116 ? 16.150 4.827 -26.885 1.00 49.77 114 GLY B C 1
ATOM 2222 O O . GLY B 2 116 ? 17.019 5.410 -27.538 1.00 51.09 114 GLY B O 1
ATOM 2223 N N . GLN B 2 117 ? 15.620 3.682 -27.298 1.00 46.21 115 GLN B N 1
ATOM 2224 C CA . GLN B 2 117 ? 16.121 3.021 -28.489 1.00 43.17 115 GLN B CA 1
ATOM 2225 C C . GLN B 2 117 ? 15.013 2.834 -29.516 1.00 44.66 115 GLN B C 1
ATOM 2226 O O . GLN B 2 117 ? 13.845 2.613 -29.171 1.00 40.74 115 GLN B O 1
ATOM 2232 N N . THR B 2 118 ? 15.397 2.952 -30.784 1.00 41.58 116 THR B N 1
ATOM 2233 C CA . THR B 2 118 ? 14.545 2.670 -31.927 1.00 40.66 116 THR B CA 1
ATOM 2234 C C . THR B 2 118 ? 14.680 1.204 -32.325 1.00 34.81 116 THR B C 1
ATOM 2235 O O . THR B 2 118 ? 15.585 0.494 -31.887 1.00 42.26 116 THR B O 1
ATOM 2239 N N . ALA B 2 119 ? 13.773 0.751 -33.187 1.00 35.87 117 ALA B N 1
ATOM 2240 C CA . ALA B 2 119 ? 13.819 -0.642 -33.628 1.00 38.66 117 ALA B CA 1
ATOM 2241 C C . ALA B 2 119 ? 15.166 -0.978 -34.259 1.00 41.14 117 ALA B C 1
ATOM 2242 O O . ALA B 2 119 ? 15.735 -2.045 -33.997 1.00 37.77 117 ALA B O 1
ATOM 2244 N N . LYS B 2 120 ? 15.704 -0.065 -35.072 1.00 42.77 118 LYS B N 1
ATOM 2245 C CA . LYS B 2 120 ? 17.023 -0.274 -35.661 1.00 42.06 118 LYS B CA 1
ATOM 2246 C C . LYS B 2 120 ? 18.082 -0.490 -34.589 1.00 40.49 118 LYS B C 1
ATOM 2247 O O . LYS B 2 120 ? 18.991 -1.310 -34.762 1.00 43.48 118 LYS B O 1
ATOM 2253 N N . GLU B 2 121 ? 17.968 0.214 -33.462 1.00 41.32 119 GLU B N 1
ATOM 2254 C CA . GLU B 2 121 ? 19.001 0.180 -32.432 1.00 42.08 119 GLU B CA 1
ATOM 2255 C C . GLU B 2 121 ? 18.960 -1.060 -31.542 1.00 44.69 119 GLU B C 1
ATOM 2256 O O . GLU B 2 121 ? 19.904 -1.269 -30.775 1.00 46.05 119 GLU B O 1
ATOM 2262 N N . VAL B 2 122 ? 17.917 -1.887 -31.601 1.00 44.14 120 VAL B N 1
ATOM 2263 C CA . VAL B 2 122 ? 17.814 -3.034 -30.700 1.00 39.03 120 VAL B CA 1
ATOM 2264 C C . VAL B 2 122 ? 18.062 -4.354 -31.405 1.00 39.07 120 VAL B C 1
ATOM 2265 O O . VAL B 2 122 ? 18.019 -5.408 -30.754 1.00 38.30 120 VAL B O 1
ATOM 2269 N N . THR B 2 123 ? 18.332 -4.343 -32.704 1.00 38.85 121 THR B N 1
ATOM 2270 C CA . THR B 2 123 ? 18.499 -5.601 -33.416 1.00 35.41 121 THR B CA 1
ATOM 2271 C C . THR B 2 123 ? 19.970 -6.020 -33.417 1.00 42.39 121 THR B C 1
ATOM 2272 O O . THR B 2 123 ? 20.876 -5.202 -33.231 1.00 42.68 121 THR B O 1
ATOM 2276 N N . HIS B 2 124 ? 20.194 -7.328 -33.573 1.00 41.38 122 HIS B N 1
ATOM 2277 C CA . HIS B 2 124 ? 21.524 -7.872 -33.81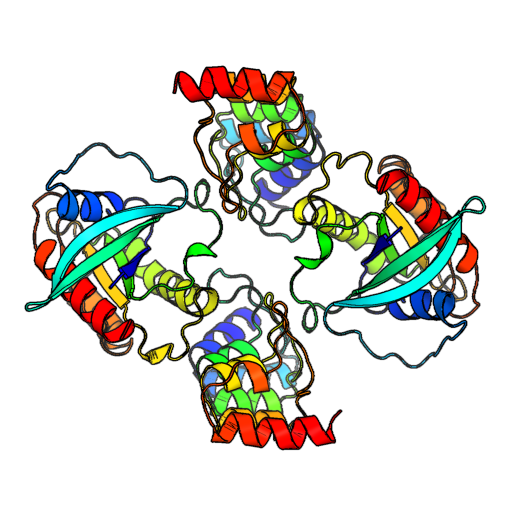7 1.00 43.44 122 HIS B CA 1
ATOM 2278 C C . HIS B 2 124 ? 21.662 -8.444 -35.216 1.00 44.44 122 HIS B C 1
ATOM 2279 O O . HIS B 2 124 ? 22.739 -8.930 -35.569 1.00 45.78 122 HIS B O 1
ATOM 2286 N N . ALA B 2 125 ? 20.600 -8.435 -36.007 1.00 41.00 123 ALA B N 1
ATOM 2287 C CA . ALA B 2 125 ? 20.670 -8.918 -37.376 1.00 46.77 123 ALA B CA 1
ATOM 2288 C C . ALA B 2 125 ? 21.130 -7.775 -38.277 1.00 44.03 123 ALA B C 1
ATOM 2289 O O . ALA B 2 125 ? 20.479 -6.724 -38.347 1.00 40.25 123 ALA B O 1
ATOM 2291 N N . GLU B 2 126 ? 22.267 -7.963 -38.948 1.00 50.46 124 GLU B N 1
ATOM 2292 C CA . GLU B 2 126 ? 22.778 -6.889 -39.795 1.00 46.15 124 GLU B CA 1
ATOM 2293 C C . GLU B 2 126 ? 21.807 -6.580 -40.928 1.00 43.75 124 GLU B C 1
ATOM 2294 O O . GLU B 2 126 ? 21.548 -5.411 -41.227 1.00 47.62 124 GLU B O 1
ATOM 2300 N N . GLU B 2 127 ? 21.224 -7.612 -41.540 1.00 44.04 125 GLU B N 1
ATOM 2301 C CA . GLU B 2 127 ? 20.235 -7.389 -42.590 1.00 43.33 125 GLU B CA 1
ATOM 2302 C C . GLU B 2 127 ? 19.036 -6.593 -42.091 1.00 46.56 125 GLU B C 1
ATOM 2303 O O . GLU B 2 127 ? 18.415 -5.857 -42.870 1.00 44.83 125 GLU B O 1
ATOM 2309 N N . ILE B 2 128 ? 18.684 -6.732 -40.810 1.00 46.21 126 ILE B N 1
ATOM 2310 C CA . ILE B 2 128 ? 17.586 -5.946 -40.262 1.00 37.58 126 ILE B CA 1
ATOM 2311 C C . ILE B 2 128 ? 18.046 -4.530 -39.951 1.00 38.18 126 ILE B C 1
ATOM 2312 O O . ILE B 2 128 ? 17.361 -3.558 -40.282 1.00 37.00 126 ILE B O 1
ATOM 2317 N N . ARG B 2 129 ? 19.215 -4.389 -39.322 1.00 38.74 127 ARG B N 1
ATOM 2318 C CA . ARG B 2 129 ? 19.718 -3.062 -38.984 1.00 43.79 127 ARG B CA 1
ATOM 2319 C C . ARG B 2 129 ? 19.877 -2.199 -40.235 1.00 47.88 127 ARG B C 1
ATOM 2320 O O . ARG B 2 129 ? 19.382 -1.067 -40.301 1.00 43.30 127 ARG B O 1
ATOM 2328 N N . SER B 2 130 ? 20.551 -2.731 -41.253 1.00 48.16 128 SER B N 1
ATOM 2329 C CA . SER B 2 130 ? 20.740 -1.965 -42.479 1.00 51.22 128 SER B CA 1
ATOM 2330 C C . SER B 2 130 ? 19.400 -1.627 -43.134 1.00 47.98 128 SER B C 1
ATOM 2331 O O . SER B 2 130 ? 19.195 -0.494 -43.584 1.00 47.47 128 SER B O 1
ATOM 2334 N N . MET B 2 131 ? 18.460 -2.578 -43.161 1.00 45.86 129 MET B N 1
ATOM 2335 C CA . MET B 2 131 ? 17.170 -2.304 -43.789 1.00 40.14 129 MET B CA 1
ATOM 2336 C C . MET B 2 131 ? 16.378 -1.249 -43.022 1.00 48.00 129 MET B C 1
ATOM 2337 O O . MET B 2 131 ? 15.694 -0.419 -43.631 1.00 45.18 129 MET B O 1
ATOM 2342 N N . LEU B 2 132 ? 16.435 -1.271 -41.687 1.00 41.78 130 LEU B N 1
ATOM 2343 C CA . LEU B 2 132 ? 15.745 -0.248 -40.916 1.00 42.27 130 LEU B CA 1
ATOM 2344 C C . LEU B 2 132 ? 16.455 1.099 -40.988 1.00 42.89 130 LEU B C 1
ATOM 2345 O O . LEU B 2 132 ? 15.815 2.137 -40.809 1.00 42.83 130 LEU B O 1
ATOM 2350 N N . GLU B 2 133 ? 17.763 1.098 -41.238 1.00 42.25 131 GLU B N 1
ATOM 2351 C CA . GLU B 2 133 ? 18.486 2.346 -41.477 1.00 48.79 131 GLU B CA 1
ATOM 2352 C C . GLU B 2 133 ? 17.975 3.065 -42.723 1.00 46.96 131 GLU B C 1
ATOM 2353 O O . GLU B 2 133 ? 17.772 4.287 -42.699 1.00 46.02 131 GLU B O 1
ATOM 2359 N N . ALA B 2 134 ? 17.745 2.326 -43.816 1.00 44.90 132 ALA B N 1
ATOM 2360 C CA . ALA B 2 134 ? 17.263 2.937 -45.049 1.00 45.73 132 ALA B CA 1
ATOM 2361 C C . ALA B 2 134 ? 15.868 3.523 -44.859 1.00 48.50 132 ALA B C 1
ATOM 2362 O O . ALA B 2 134 ? 15.619 4.685 -45.200 1.00 46.85 132 ALA B O 1
ATOM 2364 N N . VAL B 2 135 ? 14.947 2.746 -44.286 1.00 45.62 133 VAL B N 1
ATOM 2365 C CA . VAL B 2 135 ? 13.585 3.239 -44.086 1.00 46.85 133 VAL B CA 1
ATOM 2366 C C . VAL B 2 135 ? 13.567 4.430 -43.131 1.00 46.75 133 VAL B C 1
ATOM 2367 O O . VAL B 2 135 ? 12.882 5.429 -43.377 1.00 50.37 133 VAL B O 1
ATOM 2371 N N . GLU B 2 136 ? 14.322 4.351 -42.032 1.00 46.49 134 GLU B N 1
ATOM 2372 C CA . GLU B 2 136 ? 14.318 5.426 -41.037 1.00 52.84 134 GLU B CA 1
ATOM 2373 C C . GLU B 2 136 ? 14.938 6.694 -41.601 1.00 55.75 134 GLU B C 1
ATOM 2374 O O . GLU B 2 136 ? 14.505 7.808 -41.269 1.00 59.48 134 GLU B O 1
ATOM 2380 N N . ARG B 2 137 ? 15.978 6.540 -42.421 1.00 55.87 135 ARG B N 1
ATOM 2381 C CA . ARG B 2 137 ? 16.506 7.652 -43.199 1.00 56.57 135 ARG B CA 1
ATOM 2382 C C . ARG B 2 137 ? 15.386 8.370 -43.952 1.00 58.29 135 ARG B C 1
ATOM 2383 O O . ARG B 2 137 ? 15.255 9.595 -43.884 1.00 58.32 135 ARG B O 1
ATOM 2391 N N . THR B 2 138 ? 14.552 7.595 -44.649 1.00 58.57 136 THR B N 1
ATOM 2392 C CA . THR B 2 138 ? 13.470 8.162 -45.448 1.00 53.52 136 THR B CA 1
ATOM 2393 C C . THR B 2 138 ? 12.349 8.699 -44.562 1.00 59.79 136 THR B C 1
ATOM 2394 O O . THR B 2 138 ? 11.915 9.843 -44.724 1.00 58.98 136 THR B O 1
ATOM 2398 N N . GLN B 2 139 ? 11.882 7.886 -43.602 1.00 59.30 137 GLN B N 1
ATOM 2399 C CA . GLN B 2 139 ? 10.759 8.270 -42.746 1.00 57.22 137 GLN B CA 1
ATOM 2400 C C . GLN B 2 139 ? 11.048 9.494 -41.883 1.00 57.93 137 GLN B C 1
ATOM 2401 O O . GLN B 2 139 ? 10.104 10.122 -41.393 1.00 57.34 137 GLN B O 1
ATOM 2407 N N . GLN B 2 140 ? 12.315 9.842 -41.672 1.00 61.99 138 GLN B N 1
ATOM 2408 C CA . GLN B 2 140 ? 12.662 10.948 -40.775 1.00 61.76 138 GLN B CA 1
ATOM 2409 C C . GLN B 2 140 ? 12.946 12.259 -41.522 1.00 65.18 138 GLN B C 1
ATOM 2410 O O . GLN B 2 140 ? 13.020 12.293 -42.756 1.00 65.91 138 GLN B O 1
ATOM 2416 N N . VAL C 1 12 ? 15.669 26.832 -13.906 1.00 86.67 7 VAL C N 1
ATOM 2417 C CA . VAL C 1 12 ? 14.466 26.349 -13.237 1.00 88.37 7 VAL C CA 1
ATOM 2418 C C . VAL C 1 12 ? 13.621 25.512 -14.195 1.00 88.51 7 VAL C C 1
ATOM 2419 O O . VAL C 1 12 ? 13.105 26.035 -15.185 1.00 91.83 7 VAL C O 1
ATOM 2423 N N . LEU C 1 13 ? 13.469 24.221 -13.901 1.00 86.85 8 LEU C N 1
ATOM 2424 C CA . LEU C 1 13 ? 12.711 23.307 -14.750 1.00 82.87 8 LEU C CA 1
ATOM 2425 C C . LEU C 1 13 ? 11.482 22.816 -13.996 1.00 79.92 8 LEU C C 1
ATOM 2426 O O . LEU C 1 13 ? 11.601 22.231 -12.913 1.00 81.42 8 LEU C O 1
ATOM 2431 N N . LEU C 1 14 ? 10.307 23.058 -14.568 1.00 78.46 9 LEU C N 1
ATOM 2432 C CA . LEU C 1 14 ? 9.041 22.597 -14.015 1.00 76.19 9 LEU C CA 1
ATOM 2433 C C . LEU C 1 14 ? 8.487 21.500 -14.915 1.00 73.95 9 LEU C C 1
ATOM 2434 O O . LEU C 1 14 ? 8.163 21.750 -16.083 1.00 74.60 9 LEU C O 1
ATOM 2439 N N . LYS C 1 15 ? 8.386 20.289 -14.374 1.00 69.96 10 LYS C N 1
ATOM 2440 C CA . LYS C 1 15 ? 7.843 19.151 -15.101 1.00 59.69 10 LYS C CA 1
ATOM 2441 C C . LYS C 1 15 ? 6.341 19.085 -14.857 1.00 56.18 10 LYS C C 1
ATOM 2442 O O . LYS C 1 15 ? 5.900 18.911 -13.717 1.00 56.62 10 LYS C O 1
ATOM 2448 N N . VAL C 1 16 ? 5.558 19.247 -15.917 1.00 51.06 11 VAL C N 1
ATOM 2449 C CA . VAL C 1 16 ? 4.104 19.197 -15.834 1.00 49.61 11 VAL C CA 1
ATOM 2450 C C . VAL C 1 16 ? 3.614 18.027 -16.672 1.00 52.15 11 VAL C C 1
ATOM 2451 O O . VAL C 1 16 ? 4.146 17.757 -17.755 1.00 50.79 11 VAL C O 1
ATOM 2455 N N . ILE C 1 17 ? 2.597 17.334 -16.173 1.00 45.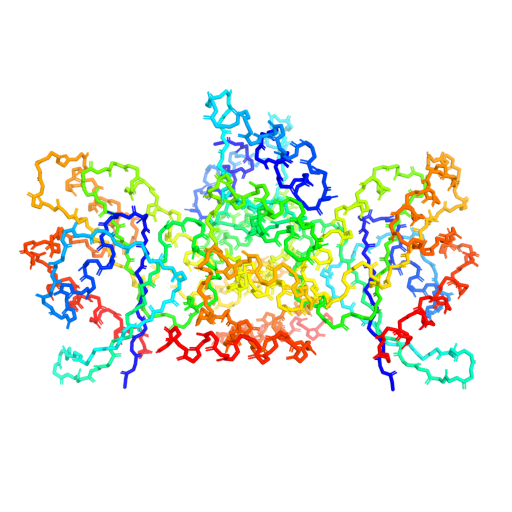31 12 ILE C N 1
ATOM 2456 C CA . ILE C 1 17 ? 2.078 16.145 -16.826 1.00 44.62 12 ILE C CA 1
ATOM 2457 C C . ILE C 1 17 ? 0.587 16.323 -17.036 1.00 42.17 12 ILE C C 1
ATOM 2458 O O . ILE C 1 17 ? -0.131 16.758 -16.127 1.00 45.00 12 ILE C O 1
ATOM 2463 N N . ILE C 1 18 ? 0.124 15.998 -18.238 1.00 36.64 13 ILE C N 1
ATOM 2464 C CA . ILE C 1 18 ? -1.274 16.146 -18.611 1.00 38.04 13 ILE C CA 1
ATOM 2465 C C . ILE C 1 18 ? -1.858 14.760 -18.832 1.00 39.55 13 ILE C C 1
ATOM 2466 O O . ILE C 1 18 ? -1.397 14.014 -19.708 1.00 40.19 13 ILE C O 1
ATOM 2471 N N . LEU C 1 19 ? -2.901 14.437 -18.074 1.00 33.83 14 LEU C N 1
ATOM 2472 C CA . LEU C 1 19 ? -3.543 13.137 -18.129 1.00 33.23 14 LEU C CA 1
ATOM 2473 C C . LEU C 1 19 ? -5.014 13.309 -18.476 1.00 33.42 14 LEU C C 1
ATOM 2474 O O . LEU C 1 19 ? -5.608 14.363 -18.233 1.00 34.70 14 LEU C O 1
ATOM 2479 N N . GLY C 1 20 ? -5.603 12.268 -19.041 1.00 32.04 15 GLY C N 1
ATOM 2480 C CA . GLY C 1 20 ? -7.024 12.294 -19.315 1.00 33.91 15 GLY C CA 1
ATOM 2481 C C . GLY C 1 20 ? -7.396 11.314 -20.394 1.00 33.89 15 GLY C C 1
ATOM 2482 O O . GLY C 1 20 ? -6.557 10.804 -21.134 1.00 34.88 15 GLY C O 1
ATOM 2483 N N . ASP C 1 21 ? -8.692 11.041 -20.477 1.00 34.84 16 ASP C N 1
ATOM 2484 C CA . ASP C 1 21 ? -9.180 10.099 -21.465 1.00 36.43 16 ASP C CA 1
ATOM 2485 C C . ASP C 1 21 ? -8.850 10.574 -22.878 1.00 40.52 16 ASP C C 1
ATOM 2486 O O . ASP C 1 21 ? -8.512 11.739 -23.116 1.00 39.97 16 ASP C O 1
ATOM 2491 N N . SER C 1 22 ? -8.957 9.652 -23.826 1.00 37.56 17 SER C N 1
ATOM 2492 C CA . SER C 1 22 ? -8.704 10.003 -25.210 1.00 40.25 17 SER C CA 1
ATOM 2493 C C . SER C 1 22 ? -9.802 10.917 -25.732 1.00 43.06 17 SER C C 1
ATOM 2494 O O . SER C 1 22 ? -10.989 10.720 -25.449 1.00 39.00 17 SER C O 1
ATOM 2497 N N . GLY C 1 23 ? -9.401 11.914 -26.512 1.00 40.33 18 GLY C N 1
ATOM 2498 C CA . GLY C 1 23 ? -10.358 12.764 -27.180 1.00 42.37 18 GLY C CA 1
ATOM 2499 C C . GLY C 1 23 ? -10.883 13.916 -26.356 1.00 42.55 18 GLY C C 1
ATOM 2500 O O . GLY C 1 23 ? -11.678 14.709 -26.878 1.00 45.23 18 GLY C O 1
ATOM 2501 N N . VAL C 1 24 ? -10.464 14.039 -25.092 1.00 39.35 19 VAL C N 1
ATOM 2502 C CA . VAL C 1 24 ? -10.932 15.132 -24.246 1.00 39.58 19 VAL C CA 1
ATOM 2503 C C . VAL C 1 24 ? -10.270 16.449 -24.607 1.00 41.02 19 VAL C C 1
ATOM 2504 O O . VAL C 1 24 ? -10.775 17.512 -24.229 1.00 42.59 19 VAL C O 1
ATOM 2508 N N . GLY C 1 25 ? -9.142 16.411 -25.308 1.00 41.11 20 GLY C N 1
ATOM 2509 C CA . GLY C 1 25 ? -8.523 17.623 -25.795 1.00 36.23 20 GLY C CA 1
ATOM 2510 C C . GLY C 1 25 ? -7.205 17.949 -25.139 1.00 39.95 20 GLY C C 1
ATOM 2511 O O . GLY C 1 25 ? -6.822 19.125 -25.086 1.00 38.45 20 GLY C O 1
ATOM 2512 N N . LYS C 1 26 ? -6.493 16.930 -24.642 1.00 36.71 21 LYS C N 1
ATOM 2513 C CA . LYS C 1 26 ? -5.200 17.183 -24.007 1.00 34.95 21 LYS C CA 1
ATOM 2514 C C . LYS C 1 26 ? -4.249 17.861 -24.981 1.00 35.13 21 LYS C C 1
ATOM 2515 O O . LYS C 1 26 ? -3.731 18.951 -24.709 1.00 37.27 21 LYS C O 1
ATOM 2521 N N . THR C 1 27 ? -4.002 17.215 -26.127 1.00 37.65 22 THR C N 1
ATOM 2522 C CA . THR C 1 27 ? -3.094 17.777 -27.124 1.00 37.73 22 THR C CA 1
ATOM 2523 C C . THR C 1 27 ? -3.572 19.148 -27.598 1.00 38.00 22 THR C C 1
ATOM 2524 O O . THR C 1 27 ? -2.763 20.072 -27.757 1.00 37.84 22 THR C O 1
ATOM 2528 N N . SER C 1 28 ? -4.886 19.316 -27.781 1.00 37.00 23 SER C N 1
ATOM 2529 C CA . SER C 1 28 ? -5.416 20.611 -28.223 1.00 42.85 23 SER C CA 1
ATOM 2530 C C . SER C 1 28 ? -5.120 21.709 -27.204 1.00 46.67 23 SER C C 1
ATOM 2531 O O . SER C 1 28 ? -4.688 22.810 -27.571 1.00 44.50 23 SER C O 1
ATOM 2534 N N . LEU C 1 29 ? -5.351 21.428 -25.912 1.00 42.77 24 LEU C N 1
ATOM 2535 C CA . LEU C 1 29 ? -5.139 22.444 -24.882 1.00 41.09 24 LEU C CA 1
ATOM 2536 C C . LEU C 1 29 ? -3.677 22.835 -24.770 1.00 44.79 24 LEU C C 1
ATOM 2537 O O . LEU C 1 29 ? -3.368 23.978 -24.408 1.00 48.83 24 LEU C O 1
ATOM 2542 N N . MET C 1 30 ? -2.768 21.906 -25.062 1.00 41.14 25 MET C N 1
ATOM 2543 C CA . MET C 1 30 ? -1.349 22.219 -24.953 1.00 42.32 25 MET C CA 1
ATOM 2544 C C . MET C 1 30 ? -0.867 23.026 -26.151 1.00 50.04 25 MET C C 1
ATOM 2545 O O . MET C 1 30 ? -0.010 23.906 -26.016 1.00 54.21 25 MET C O 1
ATOM 2550 N N . ASN C 1 31 ? -1.405 22.752 -27.332 1.00 47.80 26 ASN C N 1
ATOM 2551 C CA . ASN C 1 31 ? -0.983 23.538 -28.481 1.00 57.37 26 ASN C CA 1
ATOM 2552 C C . ASN C 1 31 ? -1.726 24.867 -28.559 1.00 55.71 26 ASN C C 1
ATOM 2553 O O . ASN C 1 31 ? -1.183 25.842 -29.088 1.00 56.48 26 ASN C O 1
ATOM 2558 N N . GLN C 1 32 ? -2.946 24.936 -28.021 1.00 49.52 27 GLN C N 1
ATOM 2559 C CA . GLN C 1 32 ? -3.592 26.229 -27.842 1.00 54.21 27 GLN C CA 1
ATOM 2560 C C . GLN C 1 32 ? -2.772 27.140 -26.926 1.00 58.63 27 GLN C C 1
ATOM 2561 O O . GLN C 1 32 ? -2.742 28.357 -27.135 1.00 64.68 27 GLN C O 1
ATOM 2567 N N . TYR C 1 33 ? -2.079 26.575 -25.933 1.00 56.37 28 TYR C N 1
ATOM 2568 C CA . TYR C 1 33 ? -1.272 27.362 -25.005 1.00 59.86 28 TYR C CA 1
ATOM 2569 C C . TYR C 1 33 ? 0.137 27.638 -25.527 1.00 60.90 28 TYR C C 1
ATOM 2570 O O . TYR C 1 33 ? 0.638 28.761 -25.395 1.00 65.75 28 TYR C O 1
ATOM 2579 N N . VAL C 1 34 ? 0.793 26.641 -26.117 1.00 55.85 29 VAL C N 1
ATOM 2580 C CA . VAL C 1 34 ? 2.194 26.802 -26.490 1.00 63.27 29 VAL C CA 1
ATOM 2581 C C . VAL C 1 34 ? 2.345 27.487 -27.850 1.00 63.27 29 VAL C C 1
ATOM 2582 O O . VAL C 1 34 ? 3.338 28.185 -28.087 1.00 61.46 29 VAL C O 1
ATOM 2586 N N . ASN C 1 35 ? 1.369 27.330 -28.755 1.00 64.76 30 ASN C N 1
ATOM 2587 C CA . ASN C 1 35 ? 1.528 27.842 -30.113 1.00 64.14 30 ASN C CA 1
ATOM 2588 C C . ASN C 1 35 ? 0.302 28.569 -30.661 1.00 56.56 30 ASN C C 1
ATOM 2589 O O . ASN C 1 35 ? 0.269 28.851 -31.863 1.00 61.19 30 ASN C O 1
ATOM 2594 N N . LYS C 1 36 ? -0.699 28.879 -29.834 1.00 58.47 31 LYS C N 1
ATOM 2595 C CA . LYS C 1 36 ? -1.901 29.617 -30.239 1.00 63.67 31 LYS C CA 1
ATOM 2596 C C . LYS C 1 36 ? -2.635 28.957 -31.409 1.00 65.33 31 LYS C C 1
ATOM 2597 O O . LYS C 1 36 ? -3.373 29.624 -32.150 1.00 58.94 31 LYS C O 1
ATOM 2603 N N . LYS C 1 37 ? -2.457 27.650 -31.566 1.00 63.71 32 LYS C N 1
ATOM 2604 C CA . LYS C 1 37 ? -2.970 26.889 -32.692 1.00 57.70 32 LYS C CA 1
ATOM 2605 C C . LYS C 1 37 ? -4.039 25.910 -32.219 1.00 57.22 32 LYS C C 1
ATOM 2606 O O . LYS C 1 37 ? -3.884 25.267 -31.177 1.00 55.33 32 LYS C O 1
ATOM 2612 N N . PHE C 1 38 ? -5.130 25.808 -32.977 1.00 50.79 33 PHE C N 1
ATOM 2613 C CA . PHE C 1 38 ? -6.129 24.769 -32.754 1.00 44.69 33 PHE C CA 1
ATOM 2614 C C . PHE C 1 38 ? -6.579 24.193 -34.089 1.00 50.90 33 PHE C C 1
ATOM 2615 O O . PHE C 1 38 ? -6.913 24.943 -35.013 1.00 49.77 33 PHE C O 1
ATOM 2623 N N . SER C 1 39 ? -6.610 22.866 -34.184 1.00 46.39 34 SER C N 1
ATOM 2624 C CA . SER C 1 39 ? -7.134 22.186 -35.357 1.00 48.16 34 SER C CA 1
ATOM 2625 C C . SER C 1 39 ? -8.300 21.294 -34.961 1.00 48.82 34 SER C C 1
ATOM 2626 O O . SER C 1 39 ? -8.276 20.654 -33.904 1.00 49.33 34 SER C O 1
ATOM 2629 N N . ASN C 1 40 ? -9.324 21.256 -35.812 1.00 46.49 35 ASN C N 1
ATOM 2630 C CA . ASN C 1 40 ? -10.423 20.333 -35.580 1.00 46.38 35 ASN C CA 1
ATOM 2631 C C . ASN C 1 40 ? -10.107 18.921 -36.060 1.00 46.38 35 ASN C C 1
ATOM 2632 O O . ASN C 1 40 ? -10.922 18.017 -35.842 1.00 46.08 35 ASN C O 1
ATOM 2637 N N . GLN C 1 41 ? -8.944 18.717 -36.685 1.00 46.33 36 GLN C N 1
ATOM 2638 C CA . GLN C 1 41 ? -8.520 17.399 -37.147 1.00 50.82 36 GLN C CA 1
ATOM 2639 C C . GLN C 1 41 ? -7.930 16.626 -35.977 1.00 51.32 36 GLN C C 1
ATOM 2640 O O . GLN C 1 41 ? -6.963 17.079 -35.353 1.00 51.57 36 GLN C O 1
ATOM 2646 N N . TYR C 1 42 ? -8.497 15.460 -35.686 1.00 47.73 37 TYR C N 1
ATOM 2647 C CA . TYR C 1 42 ? -8.027 14.632 -34.584 1.00 44.21 37 TYR C CA 1
ATOM 2648 C C . TYR C 1 42 ? -6.870 13.747 -35.043 1.00 47.66 37 TYR C C 1
ATOM 2649 O O . TYR C 1 42 ? -7.004 12.992 -36.012 1.00 49.45 37 TYR C O 1
ATOM 2658 N N . LYS C 1 43 ? -5.732 13.852 -34.356 1.00 46.77 38 LYS C N 1
ATOM 2659 C CA . LYS C 1 43 ? -4.621 12.919 -34.524 1.00 47.78 38 LYS C CA 1
ATOM 2660 C C . LYS C 1 43 ? -4.221 12.401 -33.146 1.00 46.88 38 LYS C C 1
ATOM 2661 O O . LYS C 1 43 ? -3.637 13.141 -32.348 1.00 44.95 38 LYS C O 1
ATOM 2667 N N . ALA C 1 44 ? -4.509 11.127 -32.887 1.00 43.18 39 ALA C N 1
ATOM 2668 C CA . ALA C 1 44 ? -4.273 10.537 -31.572 1.00 43.69 39 ALA C CA 1
ATOM 2669 C C . ALA C 1 44 ? -2.796 10.574 -31.183 1.00 38.23 39 ALA C C 1
ATOM 2670 O O . ALA C 1 44 ? -1.915 10.318 -32.003 1.00 41.93 39 ALA C O 1
ATOM 2672 N N . THR C 1 45 ? -2.530 10.889 -29.917 1.00 36.86 40 THR C N 1
ATOM 2673 C CA . THR C 1 45 ? -1.171 10.873 -29.377 1.00 37.23 40 THR C CA 1
ATOM 2674 C C . THR C 1 45 ? -0.702 9.444 -29.109 1.00 40.30 40 THR C C 1
ATOM 2675 O O . THR C 1 45 ? -1.495 8.561 -28.758 1.00 36.41 40 THR C O 1
ATOM 2679 N N . ILE C 1 46 ? 0.607 9.235 -29.241 1.00 39.00 41 ILE C N 1
ATOM 2680 C CA . ILE C 1 46 ? 1.237 7.943 -29.006 1.00 43.15 41 ILE C CA 1
ATOM 2681 C C . ILE C 1 46 ? 2.306 8.122 -27.945 1.00 42.58 41 ILE C C 1
ATOM 2682 O O . ILE C 1 46 ? 3.087 9.076 -28.006 1.00 44.45 41 ILE C O 1
ATOM 2687 N N . GLY C 1 47 ? 2.309 7.231 -26.950 1.00 45.61 42 GLY C N 1
ATOM 2688 C CA . GLY C 1 47 ? 3.342 7.273 -25.930 1.00 40.77 42 GLY C CA 1
ATOM 2689 C C . GLY C 1 47 ? 3.232 8.511 -25.062 1.00 50.01 42 GLY C C 1
ATOM 2690 O O . GLY C 1 47 ? 2.134 8.981 -24.731 1.00 48.71 42 GLY C O 1
ATOM 2691 N N . ALA C 1 48 ? 4.389 9.040 -24.673 1.00 43.39 43 ALA C N 1
ATOM 2692 C CA . ALA C 1 48 ? 4.457 10.275 -23.908 1.00 46.60 43 ALA C CA 1
ATOM 2693 C C . ALA C 1 48 ? 5.699 11.037 -24.341 1.00 49.14 43 ALA C C 1
ATOM 2694 O O . ALA C 1 48 ? 6.802 10.482 -24.330 1.00 45.64 43 ALA C O 1
ATOM 2696 N N . ASP C 1 49 ? 5.518 12.296 -24.731 1.00 49.89 44 ASP C N 1
ATOM 2697 C CA . ASP C 1 49 ? 6.642 13.159 -25.067 1.00 53.25 44 ASP C CA 1
ATOM 2698 C C . ASP C 1 49 ? 6.272 14.570 -24.643 1.00 50.09 44 ASP C C 1
ATOM 2699 O O . ASP C 1 49 ? 5.100 14.864 -24.388 1.00 48.07 44 ASP C O 1
ATOM 2704 N N . PHE C 1 50 ? 7.278 15.441 -24.556 1.00 52.38 45 PHE C N 1
ATOM 2705 C CA . PHE C 1 50 ? 7.100 16.759 -23.963 1.00 54.64 45 PHE C CA 1
ATOM 2706 C C . PHE C 1 50 ? 7.483 17.885 -24.918 1.00 61.69 45 PHE C C 1
ATOM 2707 O O . PHE C 1 50 ? 8.319 17.716 -25.813 1.00 60.02 45 PHE C O 1
ATOM 2715 N N . LEU C 1 51 ? 6.847 19.037 -24.706 1.00 63.08 46 LEU C N 1
ATOM 2716 C CA . LEU C 1 51 ? 7.273 20.330 -25.221 1.00 65.18 46 LEU C CA 1
ATOM 2717 C C . LEU C 1 51 ? 7.919 21.126 -24.093 1.00 68.64 46 LEU C C 1
ATOM 2718 O O . LEU C 1 51 ? 7.674 20.878 -22.910 1.00 68.59 46 LEU C O 1
ATOM 2723 N N . THR C 1 52 ? 8.741 22.101 -24.469 1.00 69.75 47 THR C N 1
ATOM 2724 C CA . THR C 1 52 ? 9.265 23.072 -23.519 1.00 70.44 47 THR C CA 1
ATOM 2725 C C . THR C 1 52 ? 8.735 24.456 -23.873 1.00 74.26 47 THR C C 1
ATOM 2726 O O . THR C 1 52 ? 8.471 24.758 -25.042 1.00 76.20 47 THR C O 1
ATOM 2730 N N . LYS C 1 53 ? 8.549 25.286 -22.850 1.00 75.14 48 LYS C N 1
ATOM 2731 C CA . LYS C 1 53 ? 8.092 26.658 -23.067 1.00 77.56 48 LYS C CA 1
ATOM 2732 C C . LYS C 1 53 ? 8.518 27.499 -21.880 1.00 81.47 48 LYS C C 1
ATOM 2733 O O . LYS C 1 53 ? 8.152 27.191 -20.740 1.00 82.88 48 LYS C O 1
ATOM 2739 N N . GLU C 1 54 ? 9.277 28.558 -22.142 1.00 85.51 49 GLU C N 1
ATOM 2740 C CA . GLU C 1 54 ? 9.717 29.465 -21.091 1.00 86.36 49 GLU C CA 1
ATOM 2741 C C . GLU C 1 54 ? 8.585 30.431 -20.768 1.00 85.41 49 GLU C C 1
ATOM 2742 O O . GLU C 1 54 ? 8.212 31.264 -21.599 1.00 86.98 49 GLU C O 1
ATOM 2748 N N . VAL C 1 55 ? 8.024 30.303 -19.571 1.00 87.64 50 VAL C N 1
ATOM 2749 C CA . VAL C 1 55 ? 7.004 31.217 -19.083 1.00 91.47 50 VAL C CA 1
ATOM 2750 C C . VAL C 1 55 ? 7.550 31.882 -17.826 1.00 97.52 50 VAL C C 1
ATOM 2751 O O . VAL C 1 55 ? 8.497 31.400 -17.199 1.00 96.80 50 VAL C O 1
ATOM 2755 N N . MET C 1 56 ? 6.965 33.023 -17.478 1.00 100.01 51 MET C N 1
ATOM 2756 C CA . MET C 1 56 ? 7.356 33.749 -16.282 1.00 103.39 51 MET C CA 1
ATOM 2757 C C . MET C 1 56 ? 6.224 33.731 -15.268 1.00 103.94 51 MET C C 1
ATOM 2758 O O . MET C 1 56 ? 5.040 33.741 -15.623 1.00 98.84 51 MET C O 1
ATOM 2763 N N . VAL C 1 57 ? 6.609 33.694 -13.996 1.00 106.75 52 VAL C N 1
ATOM 2764 C CA . VAL C 1 57 ? 5.676 33.620 -12.879 1.00 106.77 52 VAL C CA 1
ATOM 2765 C C . VAL C 1 57 ? 6.246 34.463 -11.747 1.00 109.79 52 VAL C C 1
ATOM 2766 O O . VAL C 1 57 ? 7.373 34.219 -11.297 1.00 109.65 52 VAL C O 1
ATOM 2770 N N . ASP C 1 58 ? 5.479 35.457 -11.297 1.00 109.74 53 ASP C N 1
ATOM 2771 C CA . ASP C 1 58 ? 5.945 36.413 -10.293 1.00 112.68 53 ASP C CA 1
ATOM 2772 C C . ASP C 1 58 ? 7.254 37.066 -10.739 1.00 115.79 53 ASP C C 1
ATOM 2773 O O . ASP C 1 58 ? 8.167 37.292 -9.942 1.00 115.87 53 ASP C O 1
ATOM 2778 N N . ASP C 1 59 ? 7.338 37.361 -12.040 1.00 116.21 54 ASP C N 1
ATOM 2779 C CA . ASP C 1 59 ? 8.528 37.936 -12.677 1.00 116.30 54 ASP C CA 1
ATOM 2780 C C . ASP C 1 59 ? 9.788 37.132 -12.348 1.00 115.42 54 ASP C C 1
ATOM 2781 O O . ASP C 1 59 ? 10.814 37.669 -11.922 1.00 116.20 54 ASP C O 1
ATOM 2786 N N . ARG C 1 60 ? 9.699 35.820 -12.563 1.00 113.46 55 ARG C N 1
ATOM 2787 C CA . ARG C 1 60 ? 10.841 34.914 -12.461 1.00 114.42 55 ARG C CA 1
ATOM 2788 C C . ARG C 1 60 ? 10.695 33.884 -13.574 1.00 111.63 55 ARG C C 1
ATOM 2789 O O . ARG C 1 60 ? 9.782 33.052 -13.534 1.00 107.87 55 ARG C O 1
ATOM 2797 N N . LEU C 1 61 ? 11.580 33.949 -14.570 1.00 110.73 56 LEU C N 1
ATOM 2798 C CA . LEU C 1 61 ? 11.485 33.066 -15.727 1.00 105.39 56 LEU C CA 1
ATOM 2799 C C . LEU C 1 61 ? 11.738 31.620 -15.314 1.00 104.73 56 LEU C C 1
ATOM 2800 O O . LEU C 1 61 ? 12.686 31.326 -14.577 1.00 105.45 56 LEU C O 1
ATOM 2805 N N . VAL C 1 62 ? 10.872 30.717 -15.778 1.00 101.89 57 VAL C N 1
ATOM 2806 C CA . VAL C 1 62 ? 11.040 29.282 -15.596 1.00 95.80 57 VAL C CA 1
ATOM 2807 C C . VAL C 1 62 ? 10.851 28.610 -16.947 1.00 90.30 57 VAL C C 1
ATOM 2808 O O . VAL C 1 62 ? 10.402 29.221 -17.916 1.00 90.60 57 VAL C O 1
ATOM 2812 N N . THR C 1 63 ? 11.210 27.334 -17.004 1.00 88.19 58 THR C N 1
ATOM 2813 C CA . THR C 1 63 ? 11.004 26.524 -18.198 1.00 86.33 58 THR C CA 1
ATOM 2814 C C . THR C 1 63 ? 10.020 25.417 -17.843 1.00 81.70 58 THR C C 1
ATOM 2815 O O . THR C 1 63 ? 10.352 24.497 -17.088 1.00 78.54 58 THR C O 1
ATOM 2819 N N . MET C 1 64 ? 8.804 25.520 -18.369 1.00 81.62 59 MET C N 1
ATOM 2820 C CA . MET C 1 64 ? 7.772 24.522 -18.134 1.00 75.49 59 MET C CA 1
ATOM 2821 C C . MET C 1 64 ? 7.871 23.429 -19.192 1.00 70.51 59 MET C C 1
ATOM 2822 O O . MET C 1 64 ? 7.731 23.697 -20.391 1.00 67.79 59 MET C O 1
ATOM 2827 N N . GLN C 1 65 ? 8.118 22.205 -18.738 1.00 68.25 60 GLN C N 1
ATOM 2828 C CA . GLN C 1 65 ? 8.262 21.030 -19.593 1.00 64.40 60 GLN C CA 1
ATOM 2829 C C . GLN C 1 65 ? 6.948 20.261 -19.517 1.00 61.80 60 GLN C C 1
ATOM 2830 O O . GLN C 1 65 ? 6.696 19.548 -18.542 1.00 59.75 60 GLN C O 1
ATOM 2836 N N . ILE C 1 66 ? 6.102 20.422 -20.539 1.00 57.82 61 ILE C N 1
ATOM 2837 C CA . ILE C 1 66 ? 4.728 19.919 -20.533 1.00 54.16 61 ILE C CA 1
ATOM 2838 C C . ILE C 1 66 ? 4.680 18.586 -21.271 1.00 56.38 61 ILE C C 1
ATOM 2839 O O . ILE C 1 66 ? 4.987 18.521 -22.468 1.00 53.84 61 ILE C O 1
ATOM 2844 N N . TRP C 1 67 ? 4.267 17.524 -20.571 1.00 52.29 62 TRP C N 1
ATOM 2845 C CA . TRP C 1 67 ? 4.230 16.179 -21.133 1.00 45.79 62 TRP C CA 1
ATOM 2846 C C . TRP C 1 67 ? 2.817 15.865 -21.615 1.00 44.92 62 TRP C C 1
ATOM 2847 O O . TRP C 1 67 ? 1.856 15.953 -20.843 1.00 42.69 62 TRP C O 1
ATOM 2858 N N . ASP C 1 68 ? 2.697 15.521 -22.893 1.00 41.83 63 ASP C N 1
ATOM 2859 C CA . ASP C 1 68 ? 1.442 15.105 -23.507 1.00 41.74 63 ASP C CA 1
ATOM 2860 C C . ASP C 1 68 ? 1.419 13.578 -23.542 1.00 42.72 63 ASP C C 1
ATOM 2861 O O . ASP C 1 68 ? 2.439 12.948 -23.833 1.00 44.22 63 ASP C O 1
ATOM 2866 N N . THR C 1 69 ? 0.277 12.975 -23.210 1.00 39.97 64 THR C N 1
ATOM 2867 C CA . THR C 1 69 ? 0.222 11.527 -23.039 1.00 38.21 64 THR C CA 1
ATOM 2868 C C . THR C 1 69 ? -0.861 10.904 -23.917 1.00 40.80 64 THR C C 1
ATOM 2869 O O . THR C 1 69 ? -1.809 11.572 -24.343 1.00 36.62 64 THR C O 1
ATOM 2873 N N . ALA C 1 70 ? -0.738 9.595 -24.154 1.00 36.03 65 ALA C N 1
ATOM 2874 C CA . ALA C 1 70 ? -1.761 8.872 -24.893 1.00 32.21 65 ALA C CA 1
ATOM 2875 C C . ALA C 1 70 ? -2.963 8.580 -23.996 1.00 38.67 65 ALA C C 1
ATOM 2876 O O . ALA C 1 70 ? -2.823 7.983 -22.923 1.00 35.92 65 ALA C O 1
ATOM 2878 N N . GLY C 1 71 ? -4.148 8.994 -24.436 1.00 35.76 66 GLY C N 1
ATOM 2879 C CA . GLY C 1 71 ? -5.355 8.648 -23.710 1.00 38.24 66 GLY C CA 1
ATOM 2880 C C . GLY C 1 71 ? -5.883 7.288 -24.120 1.00 38.53 66 GLY C C 1
ATOM 2881 O O . GLY C 1 71 ? -6.637 6.651 -23.380 1.00 40.40 66 GLY C O 1
ATOM 2882 N N . LEU C 1 72 ? -5.495 6.842 -25.312 1.00 39.79 67 LEU C N 1
ATOM 2883 C CA . LEU C 1 72 ? -5.900 5.539 -25.825 1.00 40.90 67 LEU C CA 1
ATOM 2884 C C . LEU C 1 72 ? -5.005 4.454 -25.247 1.00 38.13 67 LEU C C 1
ATOM 2885 O O . LEU C 1 72 ? -3.776 4.537 -25.349 1.00 37.79 67 LEU C O 1
ATOM 2890 N N . GLU C 1 73 ? -5.623 3.427 -24.662 1.00 38.72 68 GLU C N 1
ATOM 2891 C CA . GLU C 1 73 ? -4.861 2.359 -24.016 1.00 39.89 68 GLU C CA 1
ATOM 2892 C C . GLU C 1 73 ? -3.832 1.736 -24.964 1.00 36.49 68 GLU C C 1
ATOM 2893 O O . GLU C 1 73 ? -2.693 1.487 -24.566 1.00 36.38 68 GLU C O 1
ATOM 2899 N N . ARG C 1 74 ? -4.204 1.508 -26.229 1.00 37.26 69 ARG C N 1
ATOM 2900 C CA . ARG C 1 74 ? -3.306 0.828 -27.163 1.00 37.28 69 ARG C CA 1
ATOM 2901 C C . ARG C 1 74 ? -2.012 1.603 -27.421 1.00 39.35 69 ARG C C 1
ATOM 2902 O O . ARG C 1 74 ? -1.005 0.992 -27.812 1.00 37.21 69 ARG C O 1
ATOM 2910 N N . PHE C 1 75 ? -2.000 2.920 -27.195 1.00 36.39 70 PHE C N 1
ATOM 2911 C CA . PHE C 1 75 ? -0.805 3.730 -27.396 1.00 35.34 70 PHE C CA 1
ATOM 2912 C C . PHE C 1 75 ? -0.135 4.119 -26.093 1.00 36.38 70 PHE C C 1
ATOM 2913 O O . PHE C 1 75 ? 0.874 4.830 -26.121 1.00 35.81 70 PHE C O 1
ATOM 2921 N N . GLN C 1 76 ? -0.651 3.662 -24.955 1.00 35.34 71 GLN C N 1
ATOM 2922 C CA . GLN C 1 76 ? -0.022 3.967 -23.678 1.00 37.57 71 GLN C CA 1
ATOM 2923 C C . GLN C 1 76 ? 1.187 3.072 -23.444 1.00 37.90 71 GLN C C 1
ATOM 2924 O O . GLN C 1 76 ? 1.178 1.887 -23.788 1.00 39.05 71 GLN C O 1
ATOM 2930 N N . SER C 1 77 ? 2.235 3.647 -22.860 1.00 35.36 72 SER C N 1
ATOM 2931 C CA . SER C 1 77 ? 3.426 2.866 -22.562 1.00 37.89 72 SER C CA 1
ATOM 2932 C C . SER C 1 77 ? 3.673 2.855 -21.066 1.00 38.88 72 SER C C 1
ATOM 2933 O O . SER C 1 77 ? 2.739 2.679 -20.275 1.00 44.94 72 SER C O 1
ATOM 2936 N N . GLY C 1 78 ? 4.910 3.034 -20.654 1.00 40.45 74 GLY C N 1
ATOM 2937 C CA . GLY C 1 78 ? 5.171 3.092 -19.229 1.00 47.17 74 GLY C CA 1
ATOM 2938 C C . GLY C 1 78 ? 4.520 4.303 -18.574 1.00 48.01 74 GLY C C 1
ATOM 2939 O O . GLY C 1 78 ? 3.949 5.179 -19.226 1.00 48.45 74 GLY C O 1
ATOM 2940 N N . VAL C 1 79 ? 4.582 4.336 -17.243 1.00 45.72 75 VAL C N 1
ATOM 2941 C CA . VAL C 1 79 ? 4.357 5.564 -16.494 1.00 42.15 75 VAL C CA 1
ATOM 2942 C C . VAL C 1 79 ? 5.612 5.958 -15.729 1.00 45.79 75 VAL C C 1
ATOM 2943 O O . VAL C 1 79 ? 5.553 6.763 -14.806 1.00 45.05 75 VAL C O 1
ATOM 2947 N N . ALA C 1 80 ? 6.760 5.400 -16.124 1.00 39.17 76 ALA C N 1
ATOM 2948 C CA . ALA C 1 80 ? 8.012 5.744 -15.457 1.00 48.47 76 ALA C CA 1
ATOM 2949 C C . ALA C 1 80 ? 8.325 7.228 -15.563 1.00 47.50 76 ALA C C 1
ATOM 2950 O O . ALA C 1 80 ? 9.019 7.776 -14.701 1.00 51.50 76 ALA C O 1
ATOM 2952 N N . PHE C 1 81 ? 7.832 7.895 -16.607 1.00 45.79 77 PHE C N 1
ATOM 2953 C CA . PHE C 1 81 ? 8.099 9.317 -16.786 1.00 44.76 77 PHE C CA 1
ATOM 2954 C C . PHE C 1 81 ? 7.343 10.196 -15.790 1.00 49.16 77 PHE C C 1
ATOM 2955 O O . PHE C 1 81 ? 7.560 11.414 -15.789 1.00 48.31 77 PHE C O 1
ATOM 2963 N N . TYR C 1 82 ? 6.463 9.621 -14.956 1.00 47.95 78 TYR C N 1
ATOM 2964 C CA . TYR C 1 82 ? 5.758 10.398 -13.937 1.00 45.00 78 TYR C CA 1
ATOM 2965 C C . TYR C 1 82 ? 6.672 10.935 -12.845 1.00 46.95 78 TYR C C 1
ATOM 2966 O O . TYR C 1 82 ? 6.335 11.933 -12.208 1.00 48.03 78 TYR C O 1
ATOM 2975 N N . ARG C 1 83 ? 7.826 10.302 -12.629 1.00 50.00 79 ARG C N 1
ATOM 2976 C CA . ARG C 1 83 ? 8.500 10.350 -11.330 1.00 52.37 79 ARG C CA 1
ATOM 2977 C C . ARG C 1 83 ? 8.805 11.758 -10.860 1.00 56.40 79 ARG C C 1
ATOM 2978 O O . ARG C 1 83 ? 8.343 12.177 -9.785 1.00 66.74 79 ARG C O 1
ATOM 2986 N N . GLY C 1 84 ? 9.621 12.501 -11.605 1.00 60.13 80 GLY C N 1
ATOM 2987 C CA . GLY C 1 84 ? 10.053 13.806 -11.125 1.00 56.41 80 GLY C CA 1
ATOM 2988 C C . GLY C 1 84 ? 9.076 14.957 -11.308 1.00 57.00 80 GLY C C 1
ATOM 2989 O O . GLY C 1 84 ? 9.484 16.123 -11.298 1.00 55.89 80 GLY C O 1
ATOM 2990 N N . ALA C 1 85 ? 7.786 14.658 -11.444 1.00 55.47 81 ALA C N 1
ATOM 2991 C CA . ALA C 1 85 ? 6.826 15.675 -11.852 1.00 55.90 81 ALA C CA 1
ATOM 2992 C C . ALA C 1 85 ? 6.542 16.659 -10.723 1.00 57.37 81 ALA C C 1
ATOM 2993 O O . ALA C 1 85 ? 6.557 16.308 -9.541 1.00 53.63 81 ALA C O 1
ATOM 2995 N N . ASP C 1 86 ? 6.278 17.911 -11.104 1.00 55.50 82 ASP C N 1
ATOM 2996 C CA . ASP C 1 86 ? 5.979 18.966 -10.146 1.00 59.24 82 ASP C CA 1
ATOM 2997 C C . ASP C 1 86 ? 4.511 19.363 -10.130 1.00 55.52 82 ASP C C 1
ATOM 2998 O O . ASP C 1 86 ? 4.069 19.996 -9.167 1.00 52.40 82 ASP C O 1
ATOM 3003 N N . CYS C 1 87 ? 3.748 18.997 -11.156 1.00 51.34 83 CYS C N 1
ATOM 3004 C CA . CYS C 1 87 ? 2.321 19.275 -11.180 1.00 49.14 83 CYS C CA 1
ATOM 3005 C C . CYS C 1 87 ? 1.672 18.313 -12.161 1.00 47.32 83 CYS C C 1
ATOM 3006 O O . CYS C 1 87 ? 2.303 17.867 -13.122 1.00 43.48 83 CYS C O 1
ATOM 3009 N N . CYS C 1 88 ? 0.402 18.010 -11.920 1.00 44.02 84 CYS C N 1
ATOM 3010 C CA . CYS C 1 88 ? -0.319 17.069 -12.760 1.00 43.38 84 CYS C CA 1
ATOM 3011 C C . CYS C 1 88 ? -1.660 17.668 -13.149 1.00 45.46 84 CYS C C 1
ATOM 3012 O O . CYS C 1 88 ? -2.452 18.041 -12.277 1.00 44.78 84 CY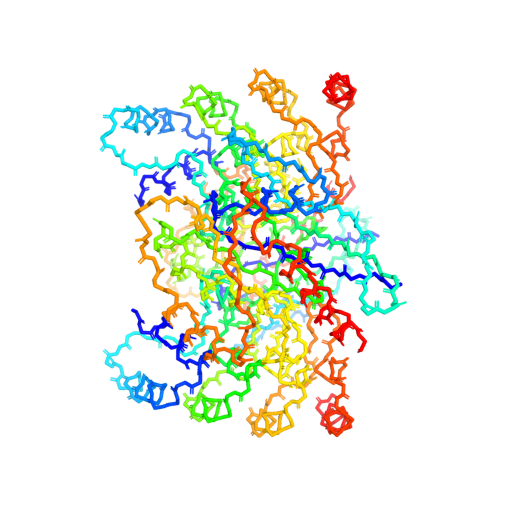S C O 1
ATOM 3015 N N . VAL C 1 89 ? -1.915 17.746 -14.456 1.00 38.57 85 VAL C N 1
ATOM 3016 C CA . VAL C 1 89 ? -3.145 18.315 -14.990 1.00 38.88 85 VAL C CA 1
ATOM 3017 C C . VAL C 1 89 ? -4.081 17.183 -15.375 1.00 37.08 85 VAL C C 1
ATOM 3018 O O . VAL C 1 89 ? -3.671 16.235 -16.059 1.00 41.61 85 VAL C O 1
ATOM 3022 N N . LEU C 1 90 ? -5.346 17.297 -14.978 1.00 34.97 86 LEU C N 1
ATOM 3023 C CA . LEU C 1 90 ? -6.361 16.294 -15.273 1.00 39.04 86 LEU C CA 1
ATOM 3024 C C . LEU C 1 90 ? -7.438 16.926 -16.144 1.00 41.73 86 LEU C C 1
ATOM 3025 O O . LEU C 1 90 ? -8.075 17.902 -15.735 1.00 43.52 86 LEU C O 1
ATOM 3030 N N . VAL C 1 91 ? -7.656 16.366 -17.332 1.00 37.85 87 VAL C N 1
ATOM 3031 C CA . VAL C 1 91 ? -8.565 16.948 -18.312 1.00 39.06 87 VAL C CA 1
ATOM 3032 C C . VAL C 1 91 ? -9.735 16.001 -18.524 1.00 42.95 87 VAL C C 1
ATOM 3033 O O . VAL C 1 91 ? -9.553 14.783 -18.653 1.00 42.99 87 VAL C O 1
ATOM 3037 N N . PHE C 1 92 ? -10.939 16.559 -18.550 1.00 41.16 88 PHE C N 1
ATOM 3038 C CA . PHE C 1 92 ? -12.101 15.837 -19.042 1.00 44.86 88 PHE C CA 1
ATOM 3039 C C . PHE C 1 92 ? -12.826 16.704 -20.068 1.00 46.05 88 PHE C C 1
ATOM 3040 O O . PHE C 1 92 ? -12.434 17.842 -20.340 1.00 43.84 88 PHE C O 1
ATOM 3048 N N . ASP C 1 93 ? -13.891 16.144 -20.644 1.00 48.47 89 ASP C N 1
ATOM 3049 C CA . ASP C 1 93 ? -14.707 16.801 -21.663 1.00 50.55 89 ASP C CA 1
ATOM 3050 C C . ASP C 1 93 ? -16.107 16.979 -21.081 1.00 54.69 89 ASP C C 1
ATOM 3051 O O . ASP C 1 93 ? -16.829 15.999 -20.883 1.00 52.91 89 ASP C O 1
ATOM 3056 N N . VAL C 1 94 ? -16.495 18.236 -20.853 1.00 57.24 90 VAL C N 1
ATOM 3057 C CA . VAL C 1 94 ? -17.773 18.549 -20.218 1.00 59.65 90 VAL C CA 1
ATOM 3058 C C . VAL C 1 94 ? -18.977 18.001 -20.976 1.00 59.32 90 VAL C C 1
ATOM 3059 O O . VAL C 1 94 ? -20.077 17.964 -20.419 1.00 61.09 90 VAL C O 1
ATOM 3063 N N . THR C 1 95 ? -18.796 17.562 -22.223 1.00 59.36 91 THR C N 1
ATOM 3064 C CA . THR C 1 95 ? -19.878 16.994 -23.018 1.00 58.96 91 THR C CA 1
ATOM 3065 C C . THR C 1 95 ? -20.000 15.481 -22.885 1.00 60.20 91 THR C C 1
ATOM 3066 O O . THR C 1 95 ? -20.988 14.908 -23.360 1.00 59.51 91 THR C O 1
ATOM 3070 N N . ALA C 1 96 ? -19.024 14.819 -22.267 1.00 62.46 92 ALA C N 1
ATOM 3071 C CA . ALA C 1 96 ? -19.059 13.378 -22.067 1.00 58.92 92 ALA C CA 1
ATOM 3072 C C . ALA C 1 96 ? -18.913 13.091 -20.578 1.00 61.59 92 ALA C C 1
ATOM 3073 O O . ALA C 1 96 ? -17.945 13.556 -19.955 1.00 60.48 92 ALA C O 1
ATOM 3075 N N . PRO C 1 97 ? -19.849 12.382 -19.951 1.00 62.91 93 PRO C N 1
ATOM 3076 C CA . PRO C 1 97 ? -19.708 12.135 -18.506 1.00 62.45 93 PRO C CA 1
ATOM 3077 C C . PRO C 1 97 ? -18.649 11.089 -18.158 1.00 60.39 93 PRO C C 1
ATOM 3078 O O . PRO C 1 97 ? -18.030 11.194 -17.092 1.00 57.91 93 PRO C O 1
ATOM 3082 N N . ASN C 1 98 ? -18.410 10.095 -19.027 1.00 61.15 94 ASN C N 1
ATOM 3083 C CA . ASN C 1 98 ? -17.442 9.044 -18.710 1.00 58.76 94 ASN C CA 1
ATOM 3084 C C . ASN C 1 98 ? -16.038 9.599 -18.514 1.00 55.72 94 ASN C C 1
ATOM 3085 O O . ASN C 1 98 ? -15.273 9.084 -17.690 1.00 51.20 94 ASN C O 1
ATOM 3090 N N . THR C 1 99 ? -15.670 10.630 -19.276 1.00 52.96 95 THR C N 1
ATOM 3091 C CA . THR C 1 99 ? -14.345 11.210 -19.129 1.00 49.15 95 THR C CA 1
ATOM 3092 C C . THR C 1 99 ? -14.187 11.928 -17.797 1.00 50.32 95 THR C C 1
ATOM 3093 O O . THR C 1 99 ? -13.055 12.142 -17.345 1.00 46.39 95 THR C O 1
ATOM 3097 N N . PHE C 1 100 ? -15.288 12.293 -17.148 1.00 52.11 96 PHE C N 1
ATOM 3098 C CA . PHE C 1 100 ? -15.175 12.913 -15.837 1.00 50.24 96 PHE C CA 1
ATOM 3099 C C . PHE C 1 100 ? -15.082 11.886 -14.718 1.00 48.72 96 PHE C C 1
ATOM 3100 O O . PHE C 1 100 ? -14.404 12.135 -13.716 1.00 48.97 96 PHE C O 1
ATOM 3108 N N . LYS C 1 101 ? -15.741 10.737 -14.861 1.00 48.19 97 LYS C N 1
ATOM 3109 C CA . LYS C 1 101 ? -15.677 9.735 -13.804 1.00 56.99 97 LYS C CA 1
ATOM 3110 C C . LYS C 1 101 ? -14.268 9.172 -13.655 1.00 55.02 97 LYS C C 1
ATOM 3111 O O . LYS C 1 101 ? -13.841 8.868 -12.534 1.00 53.37 97 LYS C O 1
ATOM 3117 N N . THR C 1 102 ? -13.519 9.066 -14.762 1.00 50.04 98 THR C N 1
ATOM 3118 C CA . THR C 1 102 ? -12.176 8.490 -14.729 1.00 46.45 98 THR C CA 1
ATOM 3119 C C . THR C 1 102 ? -11.158 9.370 -14.015 1.00 46.77 98 THR C C 1
ATOM 3120 O O . THR C 1 102 ? -10.039 8.907 -13.771 1.00 42.81 98 THR C O 1
ATOM 3124 N N . LEU C 1 103 ? -11.498 10.615 -13.681 1.00 45.65 99 LEU C N 1
ATOM 3125 C CA . LEU C 1 103 ? -10.507 11.486 -13.058 1.00 45.69 99 LEU C CA 1
ATOM 3126 C C . LEU C 1 103 ? -9.958 10.878 -11.768 1.00 45.54 99 LEU C C 1
ATOM 3127 O O . LEU C 1 103 ? -8.771 11.032 -11.454 1.00 41.51 99 LEU C O 1
ATOM 3132 N N . ASP C 1 104 ? -10.808 10.179 -11.014 1.00 47.24 100 ASP C N 1
ATOM 3133 C CA . ASP C 1 104 ? -10.365 9.566 -9.765 1.00 47.13 100 ASP C CA 1
ATOM 3134 C C . ASP C 1 104 ? -9.198 8.605 -9.999 1.00 41.82 100 ASP C C 1
ATOM 3135 O O . ASP C 1 104 ? -8.167 8.683 -9.319 1.00 41.72 100 ASP C O 1
ATOM 3140 N N . SER C 1 105 ? -9.330 7.710 -10.983 1.00 42.35 101 SER C N 1
ATOM 3141 C CA . SER C 1 105 ? -8.278 6.729 -11.227 1.00 39.73 101 SER C CA 1
ATOM 3142 C C . SER C 1 105 ? -7.043 7.351 -11.874 1.00 38.87 101 SER C C 1
ATOM 3143 O O . SER C 1 105 ? -5.919 6.913 -11.591 1.00 37.14 101 SER C O 1
ATOM 3146 N N . TRP C 1 106 ? -7.216 8.359 -12.738 1.00 37.05 102 TRP C N 1
ATOM 3147 C CA . TRP C 1 106 ? -6.056 9.095 -13.239 1.00 35.43 102 TRP C CA 1
ATOM 3148 C C . TRP C 1 106 ? -5.260 9.691 -12.090 1.00 36.18 102 TRP C C 1
ATOM 3149 O O . TRP C 1 106 ? -4.025 9.663 -12.093 1.00 35.20 102 TRP C O 1
ATOM 3160 N N . ARG C 1 107 ? -5.955 10.245 -11.099 1.00 36.82 103 ARG C N 1
ATOM 3161 C CA . ARG C 1 107 ? -5.267 10.872 -9.980 1.00 38.13 103 ARG C CA 1
ATOM 3162 C C . ARG C 1 107 ? -4.626 9.822 -9.071 1.00 34.52 103 ARG C C 1
ATOM 3163 O O . ARG C 1 107 ? -3.468 9.964 -8.661 1.00 35.19 103 ARG C O 1
ATOM 3171 N N . ASP C 1 108 ? -5.363 8.756 -8.753 1.00 35.71 104 ASP C N 1
ATOM 3172 C CA . ASP C 1 108 ? -4.803 7.722 -7.886 1.00 36.80 104 ASP C CA 1
ATOM 3173 C C . ASP C 1 108 ? -3.627 7.030 -8.551 1.00 36.75 104 ASP C C 1
ATOM 3174 O O . ASP C 1 108 ? -2.608 6.774 -7.899 1.00 35.82 104 ASP C O 1
ATOM 3179 N N . GLU C 1 109 ? -3.744 6.723 -9.852 1.00 34.96 105 GLU C N 1
ATOM 3180 C CA . GLU C 1 109 ? -2.624 6.104 -10.553 1.00 34.68 105 GLU C CA 1
ATOM 3181 C C . GLU C 1 109 ? -1.397 7.006 -10.532 1.00 36.59 105 GLU C C 1
ATOM 3182 O O . GLU C 1 109 ? -0.281 6.537 -10.277 1.00 36.14 105 GLU C O 1
ATOM 3188 N N . PHE C 1 110 ? -1.571 8.306 -10.781 1.00 32.08 106 PHE C N 1
ATOM 3189 C CA . PHE C 1 110 ? -0.419 9.203 -10.683 1.00 34.26 106 PHE C CA 1
ATOM 3190 C C . PHE C 1 110 ? 0.177 9.180 -9.274 1.00 33.32 106 PHE C C 1
ATOM 3191 O O . PHE C 1 110 ? 1.398 9.135 -9.104 1.00 31.50 106 PHE C O 1
ATOM 3199 N N . LEU C 1 111 ? -0.674 9.231 -8.248 1.00 32.99 107 LEU C N 1
ATOM 3200 C CA . LEU C 1 111 ? -0.166 9.327 -6.881 1.00 33.72 107 LEU C CA 1
ATOM 3201 C C . LEU C 1 111 ? 0.653 8.094 -6.504 1.00 32.07 107 LEU C C 1
ATOM 3202 O O . LEU C 1 111 ? 1.763 8.215 -5.977 1.00 34.89 107 LEU C O 1
ATOM 3207 N N . ILE C 1 112 ? 0.141 6.895 -6.787 1.00 32.41 108 ILE C N 1
ATOM 3208 C CA . ILE C 1 112 ? 0.896 5.714 -6.377 1.00 34.98 108 ILE C CA 1
ATOM 3209 C C . ILE C 1 112 ? 2.121 5.504 -7.268 1.00 35.33 108 ILE C C 1
ATOM 3210 O O . ILE C 1 112 ? 3.142 4.994 -6.799 1.00 34.70 108 ILE C O 1
ATOM 3215 N N . GLN C 1 113 ? 2.066 5.912 -8.541 1.00 31.86 109 GLN C N 1
ATOM 3216 C CA . GLN C 1 113 ? 3.191 5.671 -9.439 1.00 34.49 109 GLN C CA 1
ATOM 3217 C C . GLN C 1 113 ? 4.253 6.762 -9.364 1.00 35.32 109 GLN C C 1
ATOM 3218 O O . GLN C 1 113 ? 5.449 6.457 -9.319 1.00 33.90 109 GLN C O 1
ATOM 3224 N N . ALA C 1 114 ? 3.839 8.033 -9.376 1.00 33.31 110 ALA C N 1
ATOM 3225 C CA . ALA C 1 114 ? 4.805 9.118 -9.209 1.00 35.68 110 ALA C CA 1
ATOM 3226 C C . ALA C 1 114 ? 5.388 9.115 -7.811 1.00 36.25 110 ALA C C 1
ATOM 3227 O O . ALA C 1 114 ? 6.557 9.482 -7.619 1.00 35.64 110 ALA C O 1
ATOM 3229 N N . SER C 1 115 ? 4.574 8.741 -6.826 1.00 34.83 111 SER C N 1
ATOM 3230 C CA . SER C 1 115 ? 4.994 8.601 -5.438 1.00 31.28 111 SER C CA 1
ATOM 3231 C C . SER C 1 115 ? 5.632 9.875 -4.880 1.00 30.54 111 SER C C 1
ATOM 3232 O O . SER C 1 115 ? 6.800 9.853 -4.462 1.00 31.57 111 SER C O 1
ATOM 3235 N N . PRO C 1 116 ? 4.912 10.999 -4.865 1.00 31.21 112 PRO C N 1
ATOM 3236 C CA . PRO C 1 116 ? 5.427 12.186 -4.170 1.00 38.71 112 PRO C CA 1
ATOM 3237 C C . PRO C 1 116 ? 5.583 11.911 -2.683 1.00 36.41 112 PRO C C 1
ATOM 3238 O O . PRO C 1 116 ? 4.894 11.063 -2.107 1.00 33.99 112 PRO C O 1
ATOM 3242 N N . ARG C 1 117 ? 6.500 12.647 -2.058 1.00 35.22 113 ARG C N 1
ATOM 3243 C CA . ARG C 1 117 ? 6.745 12.451 -0.635 1.00 39.21 113 ARG C CA 1
ATOM 3244 C C . ARG C 1 117 ? 5.576 12.908 0.211 1.00 38.73 113 ARG C C 1
ATOM 3245 O O . ARG C 1 117 ? 5.412 12.426 1.337 1.00 37.60 113 ARG C O 1
ATOM 3253 N N . ASP C 1 118 ? 4.745 13.804 -0.311 1.00 40.42 114 ASP C N 1
ATOM 3254 C CA . ASP C 1 118 ? 3.602 14.349 0.417 1.00 42.19 114 ASP C CA 1
ATOM 3255 C C . ASP C 1 118 ? 2.398 14.249 -0.507 1.00 43.79 114 ASP C C 1
ATOM 3256 O O . ASP C 1 118 ? 2.030 15.223 -1.180 1.00 45.82 114 ASP C O 1
ATOM 3261 N N . PRO C 1 119 ? 1.752 13.085 -0.558 1.00 39.40 115 PRO C N 1
ATOM 3262 C CA . PRO C 1 119 ? 0.658 12.917 -1.528 1.00 42.53 115 PRO C CA 1
ATOM 3263 C C . PRO C 1 119 ? -0.498 13.880 -1.317 1.00 43.41 115 PRO C C 1
ATOM 3264 O O . PRO C 1 119 ? -1.073 14.364 -2.298 1.00 42.33 115 PRO C O 1
ATOM 3268 N N . GLU C 1 120 ? -0.856 14.186 -0.070 1.00 47.26 116 GLU C N 1
ATOM 3269 C CA . GLU C 1 120 ? -2.041 15.003 0.165 1.00 48.32 116 GLU C CA 1
ATOM 3270 C C . GLU C 1 120 ? -1.870 16.437 -0.327 1.00 44.92 116 GLU C C 1
ATOM 3271 O O . GLU C 1 120 ? -2.872 17.129 -0.530 1.00 46.89 116 GLU C O 1
ATOM 3277 N N . ASN C 1 121 ? -0.631 16.892 -0.526 1.00 45.13 117 ASN C N 1
ATOM 3278 C CA . ASN C 1 121 ? -0.344 18.265 -0.924 1.00 48.02 117 ASN C CA 1
ATOM 3279 C C . ASN C 1 121 ? 0.261 18.359 -2.322 1.00 51.65 117 ASN C C 1
ATOM 3280 O O . ASN C 1 121 ? 0.931 19.350 -2.641 1.00 51.88 117 ASN C O 1
ATOM 3285 N N . PHE C 1 122 ? 0.049 17.356 -3.158 1.00 48.21 118 PHE C N 1
ATOM 3286 C CA . PHE C 1 122 ? 0.652 17.496 -4.471 1.00 46.43 118 PHE C CA 1
ATOM 3287 C C . PHE C 1 122 ? -0.245 18.356 -5.365 1.00 46.06 118 PHE C C 1
ATOM 3288 O O . PHE C 1 122 ? -1.474 18.267 -5.285 1.00 44.67 118 PHE C O 1
ATOM 3296 N N . PRO C 1 123 ? 0.343 19.209 -6.207 1.00 46.32 119 PRO C N 1
ATOM 3297 C CA . PRO C 1 123 ? -0.455 20.122 -7.039 1.00 45.30 119 PRO C CA 1
ATOM 3298 C C . PRO C 1 123 ? -1.124 19.402 -8.203 1.00 45.30 119 PRO C C 1
ATOM 3299 O O . PRO C 1 123 ? -0.454 18.904 -9.113 1.00 45.58 119 PRO C O 1
ATOM 3303 N N . PHE C 1 124 ? -2.459 19.357 -8.179 1.00 41.36 120 PHE C N 1
ATOM 3304 C CA . PHE C 1 124 ? -3.288 18.965 -9.316 1.00 46.36 120 PHE C CA 1
ATOM 3305 C C . PHE C 1 124 ? -4.125 20.149 -9.804 1.00 50.36 120 PHE C C 1
ATOM 3306 O O . PHE C 1 124 ? -4.587 20.973 -9.004 1.00 50.68 120 PHE C O 1
ATOM 3314 N N . VAL C 1 125 ? -4.371 20.199 -11.116 1.00 45.35 121 VAL C N 1
ATOM 3315 C CA . VAL C 1 125 ? -5.333 21.123 -11.712 1.00 42.21 121 VAL C CA 1
ATOM 3316 C C . VAL C 1 125 ? -6.287 20.333 -12.603 1.00 40.85 121 VAL C C 1
ATOM 3317 O O . VAL C 1 125 ? -5.852 19.479 -13.385 1.00 43.77 121 VAL C O 1
ATOM 3321 N N . VAL C 1 126 ? -7.586 20.604 -12.484 1.00 37.65 122 VAL C N 1
ATOM 3322 C CA . VAL C 1 126 ? -8.604 19.950 -13.304 1.00 41.40 122 VAL C CA 1
ATOM 3323 C C . VAL C 1 126 ? -9.145 20.942 -14.336 1.00 52.76 122 VAL C C 1
ATOM 3324 O O . VAL C 1 126 ? -9.517 22.073 -13.993 1.00 48.23 122 VAL C O 1
ATOM 3328 N N . LEU C 1 127 ? -9.197 20.507 -15.598 1.00 49.83 123 LEU C N 1
ATOM 3329 C CA . LEU C 1 127 ? -9.744 21.289 -16.700 1.00 44.69 123 LEU C CA 1
ATOM 3330 C C . LEU C 1 127 ? -10.963 20.561 -17.248 1.00 48.07 123 LEU C C 1
ATOM 3331 O O . LEU C 1 127 ? -10.862 19.398 -17.658 1.00 45.57 123 LEU C O 1
ATOM 3336 N N . GLY C 1 128 ? -12.113 21.237 -17.234 1.00 47.13 124 GLY C N 1
ATOM 3337 C CA . GLY C 1 128 ? -13.300 20.749 -17.911 1.00 47.55 124 GLY C CA 1
ATOM 3338 C C . GLY C 1 128 ? -13.431 21.365 -19.291 1.00 52.65 124 GLY C C 1
ATOM 3339 O O . GLY C 1 128 ? -14.000 22.452 -19.436 1.00 49.65 124 GLY C O 1
ATOM 3340 N N . ASN C 1 129 ? -12.927 20.675 -20.312 1.00 50.02 125 ASN C N 1
ATOM 3341 C CA . ASN C 1 129 ? -12.689 21.262 -21.624 1.00 52.55 125 ASN C CA 1
ATOM 3342 C C . ASN C 1 129 ? -13.933 21.196 -22.510 1.00 49.58 125 ASN C C 1
ATOM 3343 O O . ASN C 1 129 ? -14.904 20.492 -22.219 1.00 52.46 125 ASN C O 1
ATOM 3348 N N . LYS C 1 130 ? -13.887 21.970 -23.606 1.00 54.29 126 LYS C N 1
ATOM 3349 C CA . LYS C 1 130 ? -14.919 22.007 -24.652 1.00 50.99 126 LYS C CA 1
ATOM 3350 C C . LYS C 1 130 ? -16.191 22.730 -24.193 1.00 55.97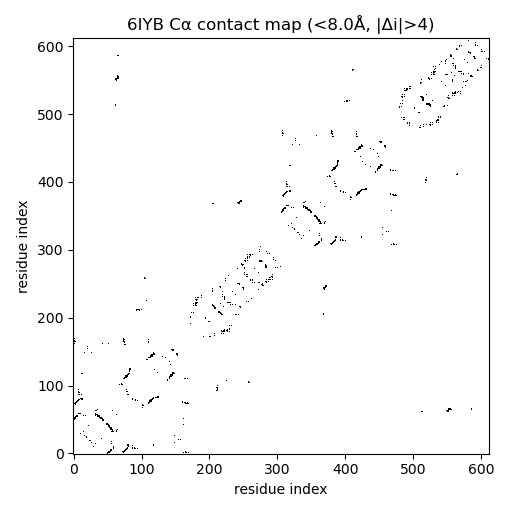 126 LYS C C 1
ATOM 3351 O O . LYS C 1 130 ? -17.301 22.354 -24.584 1.00 53.08 126 LYS C O 1
ATOM 3357 N N . ILE C 1 131 ? -16.042 23.781 -23.373 1.00 57.03 127 ILE C N 1
ATOM 3358 C CA . ILE C 1 131 ? -17.224 24.506 -22.900 1.00 57.39 127 ILE C CA 1
ATOM 3359 C C . ILE C 1 131 ? -17.946 25.180 -24.062 1.00 61.49 127 ILE C C 1
ATOM 3360 O O . ILE C 1 131 ? -19.167 25.374 -24.017 1.00 59.73 127 ILE C O 1
ATOM 3365 N N . ASP C 1 132 ? -17.216 25.516 -25.132 1.00 60.34 128 ASP C N 1
ATOM 3366 C CA . ASP C 1 132 ? -17.817 26.108 -26.323 1.00 58.22 128 ASP C CA 1
ATOM 3367 C C . ASP C 1 132 ? -18.930 25.254 -26.921 1.00 59.15 128 ASP C C 1
ATOM 3368 O O . ASP C 1 132 ? -19.739 25.772 -27.696 1.00 60.90 128 ASP C O 1
ATOM 3373 N N . LEU C 1 133 ? -18.990 23.967 -26.596 1.00 57.17 129 LEU C N 1
ATOM 3374 C CA . LEU C 1 133 ? -19.919 23.078 -27.271 1.00 61.18 129 LEU C CA 1
ATOM 3375 C C . LEU C 1 133 ? -21.328 23.196 -26.690 1.00 70.18 129 LEU C C 1
ATOM 3376 O O . LEU C 1 133 ? -21.565 23.825 -25.654 1.00 70.99 129 LEU C O 1
ATOM 3381 N N . GLU C 1 134 ? -22.267 22.541 -27.374 1.00 74.75 130 GLU C N 1
ATOM 3382 C CA . GLU C 1 134 ? -23.693 22.680 -27.145 1.00 77.30 130 GLU C CA 1
ATOM 3383 C C . GLU C 1 134 ? -24.126 22.208 -25.759 1.00 81.09 130 GLU C C 1
ATOM 3384 O O . GLU C 1 134 ? -24.491 23.016 -24.899 1.00 86.90 130 GLU C O 1
ATOM 3390 N N . ASN C 1 135 ? -24.138 20.892 -25.566 1.00 78.52 131 ASN C N 1
ATOM 3391 C CA . ASN C 1 135 ? -24.870 20.252 -24.476 1.00 79.54 131 ASN C CA 1
ATOM 3392 C C . ASN C 1 135 ? -23.886 19.607 -23.504 1.00 74.14 131 ASN C C 1
ATOM 3393 O O . ASN C 1 135 ? -23.570 18.422 -23.617 1.00 75.75 131 ASN C O 1
ATOM 3398 N N . ARG C 1 136 ? -23.417 20.392 -22.531 1.00 72.25 132 ARG C N 1
ATOM 3399 C CA . ARG C 1 136 ? -22.542 19.854 -21.496 1.00 71.49 132 ARG C CA 1
ATOM 3400 C C . ARG C 1 136 ? -23.342 18.968 -20.541 1.00 74.29 132 ARG C C 1
ATOM 3401 O O . ARG C 1 136 ? -24.383 19.380 -20.020 1.00 74.90 132 ARG C O 1
ATOM 3409 N N . GLN C 1 137 ? -22.863 17.735 -20.335 1.00 71.33 133 GLN C N 1
ATOM 3410 C CA . GLN C 1 137 ? -23.506 16.796 -19.422 1.00 70.46 133 GLN C CA 1
ATOM 3411 C C . GLN C 1 137 ? -22.927 16.831 -18.014 1.00 65.60 133 GLN C C 1
ATOM 3412 O O . GLN C 1 137 ? -23.519 16.239 -17.103 1.00 67.84 133 GLN C O 1
ATOM 3418 N N . VAL C 1 138 ? -21.806 17.514 -17.803 1.00 64.86 134 VAL C N 1
ATOM 3419 C CA . VAL C 1 138 ? -21.184 17.617 -16.490 1.00 68.88 134 VAL C CA 1
ATOM 3420 C C . VAL C 1 138 ? -21.436 19.023 -15.967 1.00 66.20 134 VAL C C 1
ATOM 3421 O O . VAL C 1 138 ? -21.004 20.008 -16.581 1.00 66.24 134 VAL C O 1
ATOM 3425 N N . ALA C 1 139 ? -22.145 19.114 -14.839 1.00 68.27 135 ALA C N 1
ATOM 3426 C CA . ALA C 1 139 ? -22.475 20.402 -14.243 1.00 65.27 135 ALA C CA 1
ATOM 3427 C C . ALA C 1 139 ? -21.243 21.026 -13.599 1.00 64.85 135 ALA C C 1
ATOM 3428 O O . ALA C 1 139 ? -20.413 20.327 -13.012 1.00 70.67 135 ALA C O 1
ATOM 3430 N N . THR C 1 140 ? -21.135 22.353 -13.700 1.00 61.10 136 THR C N 1
ATOM 3431 C CA . THR C 1 140 ? -19.957 23.051 -13.186 1.00 64.27 136 THR C CA 1
ATOM 3432 C C . THR C 1 140 ? -19.773 22.812 -11.689 1.00 67.49 136 THR C C 1
ATOM 3433 O O . THR C 1 140 ? -18.671 22.494 -11.227 1.00 67.50 136 THR C O 1
ATOM 3437 N N . LYS C 1 141 ? -20.844 22.972 -10.909 1.00 68.82 137 LYS C N 1
ATOM 3438 C CA . LYS C 1 141 ? -20.722 22.830 -9.462 1.00 69.16 137 LYS C CA 1
ATOM 3439 C C . LYS C 1 141 ? -20.291 21.417 -9.071 1.00 70.01 137 LYS C C 1
ATOM 3440 O O . LYS C 1 141 ? -19.606 21.235 -8.058 1.00 69.13 137 LYS C O 1
ATOM 3446 N N . ARG C 1 142 ? -20.666 20.412 -9.869 1.00 69.16 138 ARG C N 1
ATOM 3447 C CA . ARG C 1 142 ? -20.326 19.028 -9.551 1.00 70.14 138 ARG C CA 1
ATOM 3448 C C . ARG C 1 142 ? -18.837 18.756 -9.742 1.00 67.46 138 ARG C C 1
ATOM 3449 O O . ARG C 1 142 ? -18.224 18.037 -8.944 1.00 67.96 138 ARG C O 1
ATOM 3457 N N . ALA C 1 143 ? -18.241 19.325 -10.788 1.00 64.41 139 ALA C N 1
ATOM 3458 C CA . ALA C 1 143 ? -16.806 19.180 -10.989 1.00 65.41 139 ALA C CA 1
ATOM 3459 C C . ALA C 1 143 ? -16.019 19.907 -9.903 1.00 64.05 139 ALA C C 1
ATOM 3460 O O . ALA C 1 143 ? -15.055 19.358 -9.360 1.00 61.01 139 ALA C O 1
ATOM 3462 N N . GLN C 1 144 ? -16.417 21.139 -9.564 1.00 64.06 140 GLN C N 1
ATOM 3463 C CA . GLN C 1 144 ? -15.685 21.833 -8.510 1.00 67.42 140 GLN C CA 1
ATOM 3464 C C . GLN C 1 144 ? -15.980 21.216 -7.144 1.00 61.39 140 GLN C C 1
ATOM 3465 O O . GLN C 1 144 ? -15.110 21.255 -6.273 1.00 60.86 140 GLN C O 1
ATOM 3471 N N . ALA C 1 145 ? -17.130 20.565 -6.939 1.00 59.73 141 ALA C N 1
ATOM 3472 C CA . ALA C 1 145 ? -17.299 19.833 -5.686 1.00 63.76 141 ALA C CA 1
ATOM 3473 C C . ALA C 1 145 ? -16.179 18.812 -5.527 1.00 63.83 141 ALA C C 1
ATOM 3474 O O . ALA C 1 145 ? -15.465 18.808 -4.517 1.00 58.44 141 ALA C O 1
ATOM 3476 N N . TRP C 1 146 ? -15.938 18.020 -6.577 1.00 65.43 142 TRP C N 1
ATOM 3477 C CA . TRP C 1 146 ? -14.916 16.979 -6.531 1.00 60.91 142 TRP C CA 1
ATOM 3478 C C . TRP C 1 146 ? -13.520 17.565 -6.330 1.00 59.74 142 TRP C C 1
ATOM 3479 O O . TRP C 1 146 ? -12.728 17.039 -5.537 1.00 60.88 142 TRP C O 1
ATOM 3490 N N . CYS C 1 147 ? -13.203 18.662 -7.025 1.00 55.69 143 CYS C N 1
ATOM 3491 C CA . CYS C 1 147 ? -11.882 19.269 -6.884 1.00 54.67 143 CYS C CA 1
ATOM 3492 C C . CYS C 1 147 ? -11.665 19.860 -5.495 1.00 59.00 143 CYS C C 1
ATOM 3493 O O . CYS C 1 147 ? -10.521 19.944 -5.030 1.00 54.90 143 CYS C O 1
ATOM 3496 N N . TYR C 1 148 ? -12.734 20.310 -4.836 1.00 60.23 144 TYR C N 1
ATOM 3497 C CA . TYR C 1 148 ? -12.594 20.795 -3.469 1.00 61.57 144 TYR C CA 1
ATOM 3498 C C . TYR C 1 148 ? -12.445 19.629 -2.501 1.00 60.20 144 TYR C C 1
ATOM 3499 O O . TYR C 1 148 ? -11.548 19.632 -1.648 1.00 58.45 144 TYR C O 1
ATOM 3508 N N . SER C 1 149 ? -13.289 18.600 -2.656 1.00 56.87 145 SER C N 1
ATOM 3509 C CA . SER C 1 149 ? -13.231 17.385 -1.848 1.00 62.00 145 SER C CA 1
ATOM 3510 C C . SER C 1 149 ? -11.896 16.656 -1.944 1.00 60.15 145 SER C C 1
ATOM 3511 O O . SER C 1 149 ? -11.665 15.721 -1.168 1.00 61.10 145 SER C O 1
ATOM 3514 N N . LYS C 1 150 ? -11.035 17.042 -2.882 1.00 60.03 146 LYS C N 1
ATOM 3515 C CA . LYS C 1 150 ? -9.707 16.470 -3.076 1.00 54.23 146 LYS C CA 1
ATOM 3516 C C . LYS C 1 150 ? -8.627 17.432 -2.590 1.00 54.67 146 LYS C C 1
ATOM 3517 O O . LYS C 1 150 ? -7.592 17.613 -3.239 1.00 53.43 146 LYS C O 1
ATOM 3523 N N . ASN C 1 151 ? -8.875 18.066 -1.444 1.00 55.76 147 ASN C N 1
ATOM 3524 C CA . ASN C 1 151 ? -7.964 19.049 -0.852 1.00 57.35 147 ASN C CA 1
ATOM 3525 C C . ASN C 1 151 ? -7.810 20.280 -1.743 1.00 55.09 147 ASN C C 1
ATOM 3526 O O . ASN C 1 151 ? -6.701 20.779 -1.957 1.00 56.77 147 ASN C O 1
ATOM 3531 N N . ASN C 1 152 ? -8.932 20.770 -2.272 1.00 54.48 148 ASN C N 1
ATOM 3532 C CA . ASN C 1 152 ? -8.967 22.087 -2.903 1.00 60.41 148 ASN C CA 1
ATOM 3533 C C . ASN C 1 152 ? -8.147 22.142 -4.195 1.00 56.53 148 ASN C C 1
ATOM 3534 O O . ASN C 1 152 ? -7.229 22.963 -4.322 1.00 56.91 148 ASN C O 1
ATOM 3539 N N . ILE C 1 153 ? -8.466 21.269 -5.149 1.00 54.41 149 ILE C N 1
ATOM 3540 C CA . ILE C 1 153 ? -7.838 21.245 -6.474 1.00 55.83 149 ILE C CA 1
ATOM 3541 C C . ILE C 1 153 ? -8.334 22.433 -7.296 1.00 48.34 149 ILE C C 1
ATOM 3542 O O . ILE C 1 153 ? -9.551 22.580 -7.482 1.00 50.59 149 ILE C O 1
ATOM 3547 N N . PRO C 1 154 ? -7.450 23.295 -7.799 1.00 44.00 150 PRO C N 1
ATOM 3548 C CA . PRO C 1 154 ? -7.884 24.341 -8.743 1.00 48.03 150 PRO C CA 1
ATOM 3549 C C . PRO C 1 154 ? -8.621 23.753 -9.943 1.00 52.77 150 PRO C C 1
ATOM 3550 O O . PRO C 1 154 ? -8.128 22.835 -10.606 1.00 51.75 150 PRO C O 1
ATOM 3554 N N . TYR C 1 155 ? -9.808 24.296 -10.227 1.00 51.38 151 TYR C N 1
ATOM 3555 C CA . TYR C 1 155 ? -10.657 23.851 -11.328 1.00 53.90 151 TYR C CA 1
ATOM 3556 C C . TYR C 1 155 ? -10.907 24.992 -12.306 1.00 59.90 151 TYR C C 1
ATOM 3557 O O . TYR C 1 155 ? -11.231 26.110 -11.893 1.00 59.01 151 TYR C O 1
ATOM 3566 N N . PHE C 1 156 ? -10.796 24.695 -13.603 1.00 60.06 152 PHE C N 1
ATOM 3567 C CA . PHE C 1 156 ? -10.957 25.691 -14.658 1.00 56.15 152 PHE C CA 1
ATOM 3568 C C . PHE C 1 156 ? -11.785 25.112 -15.791 1.00 60.41 152 PHE C C 1
ATOM 3569 O O . PHE C 1 156 ? -11.453 24.045 -16.319 1.00 59.03 152 PHE C O 1
ATOM 3577 N N . GLU C 1 157 ? -12.845 25.817 -16.175 1.00 57.53 153 GLU C N 1
ATOM 3578 C CA . GLU C 1 157 ? -13.523 25.512 -17.425 1.00 57.96 153 GLU C CA 1
ATOM 3579 C C . GLU C 1 157 ? -12.745 26.141 -18.576 1.00 63.31 153 GLU C C 1
ATOM 3580 O O . GLU C 1 157 ? -12.243 27.263 -18.459 1.00 62.28 153 GLU C O 1
ATOM 3586 N N . THR C 1 158 ? -12.597 25.392 -19.672 1.00 61.20 154 THR C N 1
ATOM 3587 C CA . THR C 1 158 ? -11.718 25.798 -20.765 1.00 59.45 154 THR C CA 1
ATOM 3588 C C . THR C 1 158 ? -12.343 25.455 -22.112 1.00 54.10 154 THR C C 1
ATOM 3589 O O . THR C 1 158 ? -13.249 24.625 -22.217 1.00 51.65 154 THR C O 1
ATOM 3593 N N . SER C 1 159 ? -11.837 26.122 -23.146 1.00 53.63 155 SER C N 1
ATOM 3594 C CA . SER C 1 159 ? -12.077 25.738 -24.535 1.00 52.85 155 SER C CA 1
ATOM 3595 C C . SER C 1 159 ? -10.775 25.972 -25.288 1.00 54.86 155 SER C C 1
ATOM 3596 O O . SER C 1 159 ? -10.357 27.121 -25.464 1.00 55.99 155 SER C O 1
ATOM 3599 N N . ALA C 1 160 ? -10.114 24.887 -25.701 1.00 50.89 156 ALA C N 1
ATOM 3600 C CA . ALA C 1 160 ? -8.947 25.026 -26.563 1.00 51.33 156 ALA C CA 1
ATOM 3601 C C . ALA C 1 160 ? -9.324 25.479 -27.970 1.00 51.42 156 ALA C C 1
ATOM 3602 O O . ALA C 1 160 ? -8.479 26.049 -28.671 1.00 50.80 156 ALA C O 1
ATOM 3604 N N . LYS C 1 161 ? -10.570 25.225 -28.393 1.00 50.67 157 LYS C N 1
ATOM 3605 C CA . LYS C 1 161 ? -11.055 25.708 -29.685 1.00 51.42 157 LYS C CA 1
ATOM 3606 C C . LYS C 1 161 ? -11.183 27.230 -29.691 1.00 55.02 157 LYS C C 1
ATOM 3607 O O . LYS C 1 161 ? -10.659 27.900 -30.587 1.00 60.76 157 LYS C O 1
ATOM 3613 N N . GLU C 1 162 ? -11.873 27.794 -28.693 1.00 58.62 158 GLU C N 1
ATOM 3614 C CA . GLU C 1 162 ? -12.071 29.235 -28.575 1.00 56.06 158 GLU C CA 1
ATOM 3615 C C . GLU C 1 162 ? -11.095 29.887 -27.603 1.00 56.87 158 GLU C C 1
ATOM 3616 O O . GLU C 1 162 ? -11.403 30.955 -27.064 1.00 61.59 158 GLU C O 1
ATOM 3622 N N . ALA C 1 163 ? -9.944 29.251 -27.347 1.00 58.69 159 ALA C N 1
ATOM 3623 C CA . ALA C 1 163 ? -8.833 29.802 -26.556 1.00 58.36 159 ALA C CA 1
ATOM 3624 C C . ALA C 1 163 ? -9.275 30.327 -25.184 1.00 60.67 159 ALA C C 1
ATOM 3625 O O . ALA C 1 163 ? -8.571 31.138 -24.568 1.00 63.55 159 ALA C O 1
ATOM 3627 N N . ILE C 1 164 ? -10.409 29.847 -24.680 1.00 55.54 160 ILE C N 1
ATOM 3628 C CA . ILE C 1 164 ? -10.998 30.351 -23.441 1.00 59.76 160 ILE C CA 1
ATOM 3629 C C . ILE C 1 164 ? -10.306 29.715 -22.237 1.00 62.82 160 ILE C C 1
ATOM 3630 O O . ILE C 1 164 ? -10.263 28.485 -22.108 1.00 60.89 160 ILE C O 1
ATOM 3635 N N . ASN C 1 165 ? -9.777 30.558 -21.344 1.00 60.99 161 ASN C N 1
ATOM 3636 C CA . ASN C 1 165 ? -9.279 30.157 -20.027 1.00 64.12 161 ASN C CA 1
ATOM 3637 C C . ASN C 1 165 ? -8.011 29.316 -20.092 1.00 64.91 161 ASN C C 1
ATOM 3638 O O . ASN C 1 165 ? -7.648 28.676 -19.099 1.00 61.99 161 ASN C O 1
ATOM 3643 N N . VAL C 1 166 ? -7.324 29.302 -21.228 1.00 66.52 162 VAL C N 1
ATOM 3644 C CA . VAL C 1 166 ? -6.149 28.456 -21.393 1.00 62.99 162 VAL C CA 1
ATOM 3645 C C . VAL C 1 166 ? -4.890 29.130 -20.853 1.00 65.78 162 VAL C C 1
ATOM 3646 O O . VAL C 1 166 ? -4.185 28.561 -20.015 1.00 65.46 162 VAL C O 1
ATOM 3650 N N . GLU C 1 167 ? -4.578 30.344 -21.309 1.00 69.27 163 GLU C N 1
ATOM 3651 C CA . GLU C 1 167 ? -3.477 31.084 -20.691 1.00 69.81 163 GLU C CA 1
ATOM 3652 C C . GLU C 1 167 ? -3.745 31.301 -19.208 1.00 66.85 163 GLU C C 1
ATOM 3653 O O . GLU C 1 167 ? -2.806 31.392 -18.408 1.00 66.73 163 GLU C O 1
ATOM 3659 N N . GLN C 1 168 ? -5.023 31.344 -18.825 1.00 65.20 164 GLN C N 1
ATOM 3660 C CA . GLN C 1 168 ? -5.393 31.494 -17.423 1.00 68.26 164 GLN C CA 1
ATOM 3661 C C . GLN C 1 168 ? -5.024 30.254 -16.617 1.00 71.70 164 GLN C C 1
ATOM 3662 O O . GLN C 1 168 ? -4.429 30.353 -15.537 1.00 72.18 164 GLN C O 1
ATOM 3668 N N . ALA C 1 169 ? -5.380 29.072 -17.127 1.00 69.04 165 ALA C N 1
ATOM 3669 C CA . ALA C 1 169 ? -5.220 27.845 -16.355 1.00 65.81 165 ALA C CA 1
ATOM 3670 C C . ALA C 1 169 ? -3.751 27.515 -16.139 1.00 63.60 165 ALA C C 1
ATOM 3671 O O . ALA C 1 169 ? -3.325 27.257 -15.008 1.00 68.18 165 ALA C O 1
ATOM 3673 N N . PHE C 1 170 ? -2.955 27.527 -17.210 1.00 63.64 166 PHE C N 1
ATOM 3674 C CA . PHE C 1 170 ? -1.535 27.212 -17.075 1.00 66.76 166 PHE C CA 1
ATOM 3675 C C . PHE C 1 170 ? -0.793 28.225 -16.224 1.00 66.28 166 PHE C C 1
ATOM 3676 O O . PHE C 1 170 ? 0.316 27.934 -15.759 1.00 68.93 166 PHE C O 1
ATOM 3684 N N . GLN C 1 171 ? -1.355 29.419 -16.042 1.00 65.49 167 GLN C N 1
ATOM 3685 C CA . GLN C 1 171 ? -0.780 30.347 -15.079 1.00 70.72 167 GLN C CA 1
ATOM 3686 C C . GLN C 1 171 ? -0.829 29.746 -13.679 1.00 67.20 167 GLN C C 1
ATOM 3687 O O . GLN C 1 171 ? 0.188 29.684 -12.977 1.00 67.36 167 GLN C O 1
ATOM 3693 N N . THR C 1 172 ? -2.005 29.257 -13.278 1.00 66.39 168 THR C N 1
ATOM 3694 C CA . THR C 1 172 ? -2.144 28.561 -12.004 1.00 67.10 168 THR C CA 1
ATOM 3695 C C . THR C 1 172 ? -1.199 27.366 -11.919 1.00 68.63 168 THR C C 1
ATOM 3696 O O . THR C 1 172 ? -0.431 27.238 -10.960 1.00 70.71 168 THR C O 1
ATOM 3700 N N . ILE C 1 173 ? -1.250 26.478 -12.918 1.00 65.20 169 ILE C N 1
ATOM 3701 C CA . ILE C 1 173 ? -0.353 25.329 -13.036 1.00 66.78 169 ILE C CA 1
ATOM 3702 C C . ILE C 1 173 ? 1.085 25.750 -12.766 1.00 69.48 169 ILE C C 1
ATOM 3703 O O . ILE C 1 173 ? 1.742 25.210 -11.869 1.00 68.93 169 ILE C O 1
ATOM 3708 N N . ALA C 1 174 ? 1.579 26.731 -13.533 1.00 70.54 170 ALA C N 1
ATOM 3709 C CA . ALA C 1 174 ? 2.966 27.165 -13.402 1.00 69.73 170 ALA C CA 1
ATOM 3710 C C . ALA C 1 174 ? 3.273 27.700 -12.011 1.00 72.15 170 ALA C C 1
ATOM 3711 O O . ALA C 1 174 ? 4.393 27.535 -11.516 1.00 75.74 170 ALA C O 1
ATOM 3713 N N . ARG C 1 175 ? 2.305 28.359 -11.374 1.00 71.94 171 ARG C N 1
ATOM 3714 C CA . ARG C 1 175 ? 2.539 28.928 -10.050 1.00 75.13 171 ARG C CA 1
ATOM 3715 C C . ARG C 1 175 ? 2.713 27.828 -9.008 1.00 77.61 171 ARG C C 1
ATOM 3716 O O . ARG C 1 175 ? 3.724 27.779 -8.293 1.00 76.37 171 ARG C O 1
ATOM 3724 N N . ASN C 1 176 ? 1.729 26.932 -8.914 1.00 75.90 172 ASN C N 1
ATOM 3725 C CA . ASN C 1 176 ? 1.773 25.872 -7.915 1.00 75.80 172 ASN C CA 1
ATOM 3726 C C . ASN C 1 176 ? 2.925 24.910 -8.164 1.00 73.03 172 ASN C C 1
ATOM 3727 O O . ASN C 1 176 ? 3.467 24.334 -7.214 1.00 76.86 172 ASN C O 1
ATOM 3732 N N . ALA C 1 177 ? 3.322 24.733 -9.424 1.00 72.44 173 ALA C N 1
ATOM 3733 C CA . ALA C 1 177 ? 4.498 23.923 -9.721 1.00 76.30 173 ALA C CA 1
ATOM 3734 C C . ALA C 1 177 ? 5.750 24.517 -9.082 1.00 80.24 173 ALA C C 1
ATOM 3735 O O . ALA C 1 177 ? 6.537 23.802 -8.450 1.00 81.35 173 ALA C O 1
ATOM 3737 N N . LEU C 1 178 ? 5.951 25.831 -9.234 1.00 82.95 174 LEU C N 1
ATOM 3738 C CA . LEU C 1 178 ? 7.166 26.449 -8.710 1.00 82.83 174 LEU C CA 1
ATOM 3739 C C . LEU C 1 178 ? 7.198 26.427 -7.186 1.00 81.05 174 LEU C C 1
ATOM 3740 O O . LEU C 1 178 ? 8.277 26.313 -6.593 1.00 84.85 174 LEU C O 1
ATOM 3745 N N . LYS C 1 179 ? 6.036 26.541 -6.540 1.00 78.65 175 LYS C N 1
ATOM 3746 C CA . LYS C 1 179 ? 5.955 26.262 -5.110 1.00 80.06 175 LYS C CA 1
ATOM 3747 C C . LYS C 1 179 ? 6.512 24.879 -4.804 1.00 84.92 175 LYS C C 1
ATOM 3748 O O . LYS C 1 179 ? 7.214 24.682 -3.802 1.00 84.96 175 LYS C O 1
ATOM 3754 N N . GLN C 1 180 ? 6.230 23.913 -5.686 1.00 84.93 176 GLN C N 1
ATOM 3755 C CA . GLN C 1 180 ? 6.593 22.517 -5.452 1.00 82.15 176 GLN C CA 1
ATOM 3756 C C . GLN C 1 180 ? 8.081 22.279 -5.677 1.00 84.31 176 GLN C C 1
ATOM 3757 O O . GLN C 1 180 ? 8.765 21.707 -4.818 1.00 85.59 176 GLN C O 1
ATOM 3763 N N . GLU C 1 181 ? 8.588 22.694 -6.841 1.00 85.03 177 GLU C N 1
ATOM 3764 C CA . GLU C 1 181 ? 9.980 22.456 -7.213 1.00 85.96 177 GLU C CA 1
ATOM 3765 C C . GLU C 1 181 ? 10.936 22.890 -6.104 1.00 92.86 177 GLU C C 1
ATOM 3766 O O . GLU C 1 181 ? 11.735 22.091 -5.601 1.00 96.07 177 GLU C O 1
ATOM 3772 N N . THR C 1 182 ? 10.854 24.153 -5.697 1.00 93.23 178 THR C N 1
ATOM 3773 C CA . THR C 1 182 ? 11.682 24.653 -4.603 1.00 92.58 178 THR C CA 1
ATOM 3774 C C . THR C 1 182 ? 11.070 24.282 -3.252 1.00 88.85 178 THR C C 1
ATOM 3775 O O . THR C 1 182 ? 11.487 23.316 -2.612 1.00 88.40 178 THR C O 1
ATOM 3779 N N . GLY D 2 5 ? -17.725 -2.998 -5.726 1.00 40.85 3 GLY D N 1
ATOM 3780 C CA . GLY D 2 5 ? -17.384 -4.286 -6.313 1.00 39.85 3 GLY D CA 1
ATOM 3781 C C . GLY D 2 5 ? -17.248 -5.410 -5.291 1.00 38.44 3 GLY D C 1
ATOM 3782 O O . GLY D 2 5 ? -18.025 -5.478 -4.342 1.00 40.00 3 GLY D O 1
ATOM 3783 N N . SER D 2 6 ? -16.264 -6.289 -5.487 1.00 37.53 4 SER D N 1
ATOM 3784 C CA . SER D 2 6 ? -15.995 -7.358 -4.535 1.00 37.42 4 SER D CA 1
ATOM 3785 C C . SER D 2 6 ? -15.589 -6.783 -3.181 1.00 33.47 4 SER D C 1
ATOM 3786 O O . SER D 2 6 ? -15.248 -5.605 -3.052 1.00 35.70 4 SER D O 1
ATOM 3789 N N . ALA D 2 7 ? -15.638 -7.641 -2.159 1.00 34.84 5 ALA D N 1
ATOM 3790 C CA . ALA D 2 7 ? -15.201 -7.249 -0.825 1.00 35.41 5 ALA D CA 1
ATOM 3791 C C . ALA D 2 7 ? -13.759 -6.732 -0.832 1.00 33.64 5 ALA D C 1
ATOM 3792 O O . ALA D 2 7 ? -13.442 -5.747 -0.153 1.00 29.60 5 ALA D O 1
ATOM 3794 N N . GLU D 2 8 ? -12.879 -7.369 -1.617 1.00 29.19 6 GLU D N 1
ATOM 3795 C CA . GLU D 2 8 ? -11.488 -6.925 -1.723 1.00 32.18 6 GLU D CA 1
ATOM 3796 C C . GLU D 2 8 ? -11.385 -5.554 -2.374 1.00 28.60 6 GLU D C 1
ATOM 3797 O O . GLU D 2 8 ? -10.623 -4.698 -1.912 1.00 27.47 6 GLU D O 1
ATOM 3803 N N . GLN D 2 9 ? -12.129 -5.323 -3.455 1.00 32.32 7 GLN D N 1
ATOM 3804 C CA . GLN D 2 9 ? -12.083 -4.009 -4.090 1.00 33.18 7 GLN D CA 1
ATOM 3805 C C . GLN D 2 9 ? -12.573 -2.928 -3.135 1.00 26.94 7 GLN D C 1
ATOM 3806 O O . GLN D 2 9 ? -12.067 -1.805 -3.150 1.00 31.01 7 GLN D O 1
ATOM 3812 N N . GLN D 2 10 ? -13.556 -3.250 -2.292 1.00 32.38 8 GLN D N 1
ATOM 3813 C CA . GLN D 2 10 ? -14.021 -2.286 -1.296 1.00 32.08 8 GLN D CA 1
ATOM 3814 C C . GLN D 2 10 ? -12.975 -2.030 -0.219 1.00 29.41 8 GLN D C 1
ATOM 3815 O O . GLN D 2 10 ? -12.803 -0.891 0.223 1.00 29.29 8 GLN D O 1
ATOM 3821 N N . LEU D 2 11 ? -12.320 -3.087 0.263 1.00 29.42 9 LEU D N 1
ATOM 3822 C CA . LEU D 2 11 ? -11.240 -2.912 1.227 1.00 28.89 9 LEU D CA 1
ATOM 3823 C C . LEU D 2 11 ? -10.125 -2.030 0.656 1.00 29.80 9 LEU D C 1
ATOM 3824 O O . LEU D 2 11 ? -9.635 -1.118 1.334 1.00 28.47 9 LEU D O 1
ATOM 3829 N N . LEU D 2 12 ? -9.729 -2.270 -0.597 1.00 25.26 10 LEU D N 1
ATOM 3830 C CA . LEU D 2 12 ? -8.728 -1.416 -1.229 1.00 27.93 10 LEU D CA 1
ATOM 3831 C C . LEU D 2 12 ? -9.220 0.025 -1.352 1.00 32.06 10 LEU D C 1
ATOM 3832 O O . LEU D 2 12 ? -8.453 0.973 -1.137 1.00 29.75 10 LEU D O 1
ATOM 3837 N N . HIS D 2 13 ? -10.495 0.214 -1.694 1.00 31.70 11 HIS D N 1
ATOM 3838 C CA . HIS D 2 13 ? -11.028 1.564 -1.846 1.00 33.38 11 HIS D CA 1
ATOM 3839 C C . HIS D 2 13 ? -11.094 2.293 -0.505 1.00 31.51 11 HIS D C 1
ATOM 3840 O O . HIS D 2 13 ? -10.616 3.423 -0.379 1.00 31.86 11 HIS D O 1
ATOM 3847 N N . HIS D 2 14 ? -11.680 1.659 0.517 1.00 32.41 12 HIS D N 1
ATOM 3848 C CA . HIS D 2 14 ? -11.833 2.346 1.791 1.00 31.22 12 HIS D CA 1
ATOM 3849 C C . HIS D 2 14 ? -10.503 2.509 2.517 1.00 33.94 12 HIS D C 1
ATOM 3850 O O . HIS D 2 14 ? -10.323 3.486 3.259 1.00 33.08 12 HIS D O 1
ATOM 3857 N N . ALA D 2 15 ? -9.563 1.573 2.341 1.00 29.45 13 ALA D N 1
ATOM 3858 C CA . ALA D 2 15 ? -8.264 1.760 2.986 1.00 31.74 13 ALA D CA 1
ATOM 3859 C C . ALA D 2 15 ? -7.485 2.898 2.334 1.00 28.95 13 ALA D C 1
ATOM 3860 O O . ALA D 2 15 ? -6.862 3.706 3.032 1.00 30.26 13 ALA D O 1
ATOM 3862 N N . ARG D 2 16 ? -7.524 2.995 1.000 1.00 27.52 14 ARG D N 1
ATOM 3863 C CA . ARG D 2 16 ? -6.824 4.089 0.329 1.00 31.24 14 ARG D CA 1
ATOM 3864 C C . ARG D 2 16 ? -7.415 5.448 0.711 1.00 34.27 14 ARG D C 1
ATOM 3865 O O . ARG D 2 16 ? -6.684 6.434 0.866 1.00 31.88 14 ARG D O 1
ATOM 3873 N N . ASN D 2 17 ? -8.734 5.523 0.866 1.00 33.66 15 ASN D N 1
ATOM 3874 C CA . ASN D 2 17 ? -9.397 6.785 1.161 1.00 37.19 15 ASN D CA 1
ATOM 3875 C C . ASN D 2 17 ? -9.611 7.014 2.653 1.00 38.17 15 ASN D C 1
ATOM 3876 O O . ASN D 2 17 ? -10.213 8.022 3.034 1.00 40.86 15 ASN D O 1
ATOM 3881 N N . GLY D 2 18 ? -9.130 6.113 3.503 1.00 34.74 16 GLY D N 1
ATOM 3882 C CA . GLY D 2 18 ? -9.158 6.351 4.936 1.00 33.87 16 GLY D CA 1
ATOM 3883 C C . GLY D 2 18 ? -10.537 6.348 5.549 1.00 37.81 16 GLY D C 1
ATOM 3884 O O . GLY D 2 18 ? -10.759 7.035 6.552 1.00 37.37 16 GLY D O 1
ATOM 3885 N N . ASN D 2 19 ? -11.478 5.602 4.966 1.00 35.44 17 ASN D N 1
ATOM 3886 C CA . ASN D 2 19 ? -12.832 5.485 5.513 1.00 35.42 17 ASN D CA 1
ATOM 3887 C C . ASN D 2 19 ? -12.798 4.434 6.620 1.00 36.40 17 ASN D C 1
ATOM 3888 O O . ASN D 2 19 ? -13.105 3.256 6.421 1.00 34.88 17 ASN D O 1
ATOM 3893 N N . ALA D 2 20 ? -12.395 4.885 7.813 1.00 31.83 18 ALA D N 1
ATOM 3894 C CA . ALA D 2 20 ? -12.032 3.954 8.881 1.00 37.96 18 ALA D CA 1
ATOM 3895 C C . ALA D 2 20 ? -13.215 3.101 9.312 1.00 39.46 18 ALA D C 1
ATOM 3896 O O . ALA D 2 20 ? -13.059 1.910 9.613 1.00 37.20 18 ALA D O 1
ATOM 3898 N N . GLU D 2 21 ? -14.408 3.691 9.355 1.00 41.16 19 GLU D N 1
ATOM 3899 C CA . GLU D 2 21 ? -15.567 2.926 9.783 1.00 42.49 19 GLU D CA 1
ATOM 3900 C C . GLU D 2 21 ? -15.935 1.858 8.758 1.00 40.49 19 GLU D C 1
ATOM 3901 O O . GLU D 2 21 ? -16.312 0.741 9.135 1.00 39.91 19 GLU D O 1
ATOM 3907 N N . GLU D 2 22 ? -15.849 2.181 7.461 1.00 35.81 20 GLU D N 1
ATOM 3908 C CA . GLU D 2 22 ? -16.148 1.188 6.434 1.00 37.46 20 GLU D CA 1
ATOM 3909 C C . GLU D 2 22 ? -15.118 0.058 6.421 1.00 36.69 20 GLU D C 1
ATOM 3910 O O . GLU D 2 22 ? -15.467 -1.090 6.120 1.00 34.60 20 GLU D O 1
ATOM 3916 N N . VAL D 2 23 ? -13.854 0.361 6.732 1.00 34.04 21 VAL D N 1
ATOM 3917 C CA . VAL D 2 23 ? -12.842 -0.686 6.848 1.00 32.78 21 VAL D CA 1
ATOM 3918 C C . VAL D 2 23 ? -13.146 -1.590 8.039 1.00 32.11 21 VAL D C 1
ATOM 3919 O O . VAL D 2 23 ? -13.210 -2.814 7.906 1.00 30.85 21 VAL D O 1
ATOM 3923 N N . ARG D 2 24 ? -13.350 -0.994 9.217 1.00 33.17 22 ARG D N 1
ATOM 3924 C CA . ARG D 2 24 ? -13.692 -1.758 10.418 1.00 35.58 22 ARG D CA 1
ATOM 3925 C C . ARG D 2 24 ? -14.898 -2.661 10.176 1.00 39.19 22 ARG D C 1
ATOM 3926 O O . ARG D 2 24 ? -14.938 -3.804 10.642 1.00 37.99 22 ARG D O 1
ATOM 3934 N N . GLN D 2 25 ? -15.882 -2.169 9.423 1.00 40.99 23 GLN D N 1
ATOM 3935 C CA . GLN D 2 25 ? -17.066 -2.962 9.106 1.00 38.86 23 GLN D CA 1
ATOM 3936 C C . GLN D 2 25 ? -16.708 -4.155 8.230 1.00 38.42 23 GLN D C 1
ATOM 3937 O O . GLN D 2 25 ? -17.172 -5.279 8.459 1.00 37.08 23 GLN D O 1
ATOM 3943 N N . LEU D 2 26 ? -15.898 -3.918 7.199 1.00 34.51 24 LEU D N 1
ATOM 3944 C CA . LEU D 2 26 ? -15.508 -4.996 6.300 1.00 34.32 24 LEU D CA 1
ATOM 3945 C C . LEU D 2 26 ? -14.701 -6.064 7.040 1.00 33.60 24 LEU D C 1
ATOM 3946 O O . LEU D 2 26 ? -14.932 -7.267 6.861 1.00 31.25 24 LEU D O 1
ATOM 3951 N N . LEU D 2 27 ? -13.764 -5.634 7.895 1.00 28.61 25 LEU D N 1
ATOM 3952 C CA . LEU D 2 27 ? -12.924 -6.571 8.636 1.00 31.70 25 LEU D CA 1
ATOM 3953 C C . LEU D 2 27 ? -13.754 -7.473 9.547 1.00 35.94 25 LEU D C 1
ATOM 3954 O O . LEU D 2 27 ? -13.493 -8.679 9.641 1.00 31.74 25 LEU D O 1
ATOM 3959 N N . GLU D 2 28 ? -14.759 -6.903 10.222 1.00 32.55 26 GLU D N 1
ATOM 3960 C CA . GLU D 2 28 ? -15.614 -7.692 11.105 1.00 35.88 26 GLU D CA 1
ATOM 3961 C C . GLU D 2 28 ? -16.425 -8.711 10.316 1.00 35.71 26 GLU D C 1
ATOM 3962 O O . GLU D 2 28 ? -16.587 -9.856 10.756 1.00 34.62 26 GLU D O 1
ATOM 3968 N N . THR D 2 29 ? -16.938 -8.316 9.145 1.00 30.92 27 THR D N 1
ATOM 3969 C CA . THR D 2 29 ? -17.631 -9.250 8.266 1.00 33.76 27 THR D CA 1
ATOM 3970 C C . THR D 2 29 ? -16.720 -10.403 7.850 1.00 38.19 27 THR D C 1
ATOM 3971 O O . THR D 2 29 ? -17.146 -11.570 7.829 1.00 33.30 27 THR D O 1
ATOM 3975 N N . MET D 2 30 ? -15.459 -10.097 7.522 1.00 33.56 28 MET D N 1
ATOM 3976 C CA . MET D 2 30 ? -14.500 -11.133 7.153 1.00 34.34 28 MET D CA 1
ATOM 3977 C C . MET D 2 30 ? -14.192 -12.040 8.341 1.00 34.54 28 MET D C 1
ATOM 3978 O O . MET D 2 30 ? -14.204 -13.270 8.213 1.00 36.23 28 MET D O 1
ATOM 3983 N N . ALA D 2 31 ? -13.928 -11.451 9.510 1.00 30.42 29 ALA D N 1
ATOM 3984 C CA . ALA D 2 31 ? -13.631 -12.252 10.695 1.00 33.62 29 ALA D CA 1
ATOM 3985 C C . ALA D 2 31 ? -14.767 -13.217 11.030 1.00 36.77 29 ALA D C 1
ATOM 3986 O O . ALA D 2 31 ? -14.518 -14.306 11.559 1.00 33.06 29 ALA D O 1
ATOM 3988 N N . ARG D 2 32 ? -16.010 -12.861 10.705 1.00 37.86 30 ARG D N 1
ATOM 3989 C CA . ARG D 2 32 ? -17.152 -13.748 10.931 1.00 39.90 30 ARG D CA 1
ATOM 3990 C C . ARG D 2 32 ? -17.427 -14.693 9.762 1.00 34.09 30 ARG D C 1
ATOM 3991 O O . ARG D 2 32 ? -18.368 -15.479 9.845 1.00 35.85 30 ARG D O 1
ATOM 3999 N N . ASN D 2 33 ? -16.619 -14.651 8.700 1.00 32.09 31 ASN D N 1
ATOM 4000 C CA . ASN D 2 33 ? -16.768 -15.510 7.520 1.00 33.99 31 ASN D CA 1
ATOM 4001 C C . ASN D 2 33 ? -18.063 -15.221 6.753 1.00 36.75 31 ASN D C 1
ATOM 4002 O O . ASN D 2 33 ? -18.571 -16.077 6.017 1.00 35.61 31 ASN D O 1
ATOM 4007 N N . GLU D 2 34 ? -18.585 -13.999 6.877 1.00 38.95 32 GLU D N 1
ATOM 4008 C CA . GLU D 2 34 ? -19.778 -13.594 6.133 1.00 38.55 32 GLU D CA 1
ATOM 4009 C C . GLU D 2 34 ? -19.467 -13.019 4.763 1.00 38.30 32 GLU D C 1
ATOM 4010 O O . GLU D 2 34 ? -20.367 -12.935 3.921 1.00 43.24 32 GLU D O 1
ATOM 4016 N N . VAL D 2 35 ? -18.223 -12.610 4.522 1.00 39.29 33 VAL D N 1
ATOM 4017 C CA . VAL D 2 35 ? -17.686 -12.467 3.176 1.00 37.94 33 VAL D CA 1
ATOM 4018 C C . VAL D 2 35 ? -16.335 -13.168 3.179 1.00 37.11 33 VAL D C 1
ATOM 4019 O O . VAL D 2 35 ? -15.704 -13.350 4.223 1.00 37.42 33 VAL D O 1
ATOM 4023 N N . ILE D 2 36 ? -15.909 -13.583 1.997 1.00 31.71 34 ILE D N 1
ATOM 4024 C CA . ILE D 2 36 ? -14.618 -14.225 1.797 1.00 35.27 34 ILE D CA 1
ATOM 4025 C C . ILE D 2 36 ? -13.737 -13.190 1.110 1.00 36.10 34 ILE D C 1
ATOM 4026 O O . ILE D 2 36 ? -13.985 -12.821 -0.043 1.00 33.19 34 ILE D O 1
ATOM 4031 N N . ALA D 2 37 ? -12.739 -12.682 1.826 1.00 32.52 35 ALA D N 1
ATOM 4032 C CA . ALA D 2 37 ? -11.826 -11.689 1.281 1.00 31.90 35 ALA D CA 1
ATOM 4033 C C . ALA D 2 37 ? -10.447 -11.883 1.899 1.00 28.98 35 ALA D C 1
ATOM 4034 O O . ALA D 2 37 ? -10.321 -12.286 3.058 1.00 28.84 35 ALA D O 1
ATOM 4036 N N . ASP D 2 38 ? -9.416 -11.597 1.112 1.00 25.55 36 ASP D N 1
ATOM 4037 C CA . ASP D 2 38 ? -8.032 -11.700 1.557 1.00 28.97 36 ASP D CA 1
ATOM 4038 C C . ASP D 2 38 ? -7.590 -10.346 2.094 1.00 25.72 36 ASP D C 1
ATOM 4039 O O . ASP D 2 38 ? -7.498 -9.380 1.336 1.00 25.86 36 ASP D O 1
ATOM 4044 N N . ILE D 2 39 ? -7.281 -10.284 3.390 1.00 24.66 37 ILE D N 1
ATOM 4045 C CA . ILE D 2 39 ? -6.869 -9.014 3.991 1.00 23.86 37 ILE D CA 1
ATOM 4046 C C . ILE D 2 39 ? -5.589 -8.494 3.343 1.00 25.72 37 ILE D C 1
ATOM 4047 O O . ILE D 2 39 ? -5.339 -7.282 3.333 1.00 23.37 37 ILE D O 1
ATOM 4052 N N . ASN D 2 40 ? -4.780 -9.390 2.764 1.00 22.79 38 ASN D N 1
ATOM 4053 C CA . ASN D 2 40 ? -3.522 -9.056 2.100 1.00 24.17 38 ASN D CA 1
ATOM 4054 C C . ASN D 2 40 ? -3.662 -8.992 0.582 1.00 26.78 38 ASN D C 1
ATOM 4055 O O . ASN D 2 40 ? -2.649 -9.065 -0.129 1.00 24.60 38 ASN D O 1
ATOM 4060 N N . CYS D 2 41 ? -4.893 -8.864 0.082 1.00 21.41 39 CYS D N 1
ATOM 4061 C CA . CYS D 2 41 ? -5.141 -8.818 -1.352 1.00 28.50 39 CYS D CA 1
ATOM 4062 C C . CYS D 2 41 ? -4.357 -7.677 -1.972 1.00 24.55 39 CYS D C 1
ATOM 4063 O O . CYS D 2 41 ? -4.027 -6.701 -1.309 1.00 24.23 39 CYS D O 1
ATOM 4066 N N . LYS D 2 42 ? -4.062 -7.799 -3.255 1.00 23.25 40 LYS D N 1
ATOM 4067 C CA . LYS D 2 42 ? -3.339 -6.763 -3.969 1.00 25.96 40 LYS D CA 1
ATOM 4068 C C . LYS D 2 42 ? -4.210 -6.170 -5.069 1.00 29.01 40 LYS D C 1
ATOM 4069 O O . LYS D 2 42 ? -4.952 -6.892 -5.740 1.00 25.86 40 LYS D O 1
ATOM 4075 N N . GLY D 2 43 ? -4.119 -4.853 -5.237 1.00 29.16 41 GLY D N 1
ATOM 4076 C CA . GLY D 2 43 ? -4.929 -4.184 -6.243 1.00 28.93 41 GLY D CA 1
ATOM 4077 C C . GLY D 2 43 ? -4.622 -4.710 -7.635 1.00 29.34 41 GLY D C 1
ATOM 4078 O O . GLY D 2 43 ? -3.476 -5.013 -7.970 1.00 25.80 41 GLY D O 1
ATOM 4079 N N . ARG D 2 44 ? -5.674 -4.851 -8.440 1.00 32.85 42 ARG D N 1
ATOM 4080 C CA . ARG D 2 44 ? -5.538 -5.227 -9.840 1.00 34.73 42 ARG D CA 1
ATOM 4081 C C . ARG D 2 44 ? -5.896 -4.086 -10.780 1.00 38.52 42 ARG D C 1
ATOM 4082 O O . ARG D 2 44 ? -5.818 -4.255 -12.001 1.00 37.68 42 ARG D O 1
ATOM 4090 N N . SER D 2 45 ? -6.262 -2.923 -10.261 1.00 33.59 43 SER D N 1
ATOM 4091 C CA . SER D 2 45 ? -6.586 -1.804 -11.133 1.00 37.73 43 SER D CA 1
ATOM 4092 C C . SER D 2 45 ? -5.407 -0.843 -11.220 1.00 38.58 43 SER D C 1
ATOM 4093 O O . SER D 2 45 ? -4.400 -0.985 -10.525 1.00 35.85 43 SER D O 1
ATOM 4096 N N . LYS D 2 46 ? -5.531 0.149 -12.099 1.00 39.34 44 LYS D N 1
ATOM 4097 C CA . LYS D 2 46 ? -4.420 1.078 -12.261 1.00 40.13 44 LYS D CA 1
ATOM 4098 C C . LYS D 2 46 ? -4.278 2.015 -11.070 1.00 37.53 44 LYS D C 1
ATOM 4099 O O . LYS D 2 46 ? -3.184 2.523 -10.822 1.00 37.89 44 LYS D O 1
ATOM 4105 N N . SER D 2 47 ? -5.338 2.230 -10.306 1.00 33.10 45 SER D N 1
ATOM 4106 C CA . SER D 2 47 ? -5.218 3.084 -9.136 1.00 37.88 45 SER D CA 1
ATOM 4107 C C . SER D 2 47 ? -4.611 2.369 -7.922 1.00 38.44 45 SER D C 1
ATOM 4108 O O . SER D 2 47 ? -4.402 3.022 -6.896 1.00 38.99 45 SER D O 1
ATOM 4111 N N . ASN D 2 48 ? -4.308 1.052 -8.013 1.00 36.20 46 ASN D N 1
ATOM 4112 C CA . ASN D 2 48 ? -3.739 0.345 -6.855 1.00 31.93 46 ASN D CA 1
ATOM 4113 C C . ASN D 2 48 ? -2.903 -0.878 -7.232 1.00 32.93 46 ASN D C 1
ATOM 4114 O O . ASN D 2 48 ? -2.696 -1.745 -6.372 1.00 27.42 46 ASN D O 1
ATOM 4119 N N . LEU D 2 49 ? -2.377 -0.958 -8.459 1.00 29.18 47 LEU D N 1
ATOM 4120 C CA . LEU D 2 49 ? -1.817 -2.200 -8.982 1.00 31.92 47 LEU D CA 1
ATOM 4121 C C . LEU D 2 49 ? -0.672 -2.712 -8.114 1.00 28.26 47 LEU D C 1
ATOM 4122 O O . LEU D 2 49 ? 0.352 -2.037 -7.962 1.00 24.21 47 LEU D O 1
ATOM 4127 N N . GLY D 2 50 ? -0.836 -3.923 -7.570 1.00 25.14 48 GLY D N 1
ATOM 4128 C CA . GLY D 2 50 ? 0.209 -4.532 -6.778 1.00 25.18 48 GLY D CA 1
ATOM 4129 C C . GLY D 2 50 ? 0.333 -4.039 -5.342 1.00 28.16 48 GLY D C 1
ATOM 4130 O O . GLY D 2 50 ? 1.248 -4.490 -4.639 1.00 27.40 48 GLY D O 1
ATOM 4131 N N . TRP D 2 51 ? -0.552 -3.141 -4.885 1.00 21.65 49 TRP D N 1
ATOM 4132 C CA . TRP D 2 51 ? -0.562 -2.605 -3.523 1.00 26.83 49 TRP D CA 1
ATOM 4133 C C . TRP D 2 51 ? -1.611 -3.315 -2.676 1.00 24.92 49 TRP D C 1
ATOM 4134 O O . TRP D 2 51 ? -2.710 -3.614 -3.161 1.00 22.86 49 TRP D O 1
ATOM 4145 N N . THR D 2 52 ? -1.271 -3.574 -1.412 1.00 19.58 50 THR D N 1
ATOM 4146 C CA . THR D 2 52 ? -2.224 -4.068 -0.423 1.00 21.18 50 THR D CA 1
ATOM 4147 C C . THR D 2 52 ? -2.951 -2.910 0.251 1.00 21.37 50 THR D C 1
ATOM 4148 O O . THR D 2 52 ? -2.512 -1.756 0.168 1.00 21.13 50 THR D O 1
ATOM 4152 N N . PRO D 2 53 ? -4.085 -3.196 0.911 1.00 21.06 51 PRO D N 1
ATOM 4153 C CA . PRO D 2 53 ? -4.713 -2.192 1.792 1.00 23.01 51 PRO D CA 1
ATOM 4154 C C . PRO D 2 53 ? -3.740 -1.534 2.764 1.00 25.06 51 PRO D C 1
ATOM 4155 O O . PRO D 2 53 ? -3.765 -0.308 2.934 1.00 23.89 51 PRO D O 1
ATOM 4159 N N . LEU D 2 54 ? -2.854 -2.325 3.376 1.00 21.20 52 LEU D N 1
ATOM 4160 C CA . LEU D 2 54 ? -1.886 -1.791 4.329 1.00 22.11 52 LEU D CA 1
ATOM 4161 C C . LEU D 2 54 ? -0.898 -0.821 3.671 1.00 23.96 52 LEU D C 1
ATOM 4162 O O . LEU D 2 54 ? -0.598 0.238 4.238 1.00 24.36 52 LEU D O 1
ATOM 4167 N N . HIS D 2 55 ? -0.350 -1.184 2.503 1.00 21.94 53 HIS D N 1
ATOM 4168 C CA . HIS D 2 55 ? 0.454 -0.244 1.714 1.00 24.23 53 HIS D CA 1
ATOM 4169 C C . HIS D 2 55 ? -0.284 1.071 1.476 1.00 23.94 53 HIS D C 1
ATOM 4170 O O . HIS D 2 55 ? 0.268 2.160 1.672 1.00 24.50 53 HIS D O 1
ATOM 4177 N N . LEU D 2 56 ? -1.515 0.991 0.974 1.00 23.58 54 LEU D N 1
ATOM 4178 C CA . LEU D 2 56 ? -2.239 2.216 0.637 1.00 24.89 54 LEU D CA 1
ATOM 4179 C C . LEU D 2 56 ? -2.450 3.079 1.880 1.00 27.01 54 LEU D C 1
ATOM 4180 O O . LEU D 2 56 ? -2.175 4.290 1.873 1.00 27.82 54 LEU D O 1
ATOM 4185 N N . ALA D 2 57 ? -2.934 2.463 2.965 1.00 24.84 55 ALA D N 1
ATOM 4186 C CA . ALA D 2 57 ? -3.213 3.220 4.183 1.00 28.06 55 ALA D CA 1
ATOM 4187 C C . ALA D 2 57 ? -1.942 3.828 4.771 1.00 29.36 55 ALA D C 1
ATOM 4188 O O . ALA D 2 57 ? -1.975 4.941 5.307 1.00 28.68 55 ALA D O 1
ATOM 4190 N N . CYS D 2 58 ? -0.812 3.117 4.680 1.00 25.60 56 CYS D N 1
ATOM 4191 C CA . CYS D 2 58 ? 0.451 3.661 5.183 1.00 27.96 56 CYS D CA 1
ATOM 4192 C C . CYS D 2 58 ? 0.971 4.815 4.331 1.00 31.39 56 CYS D C 1
ATOM 4193 O O . CYS D 2 58 ? 1.485 5.802 4.873 1.00 30.60 56 CYS D O 1
ATOM 4196 N N . TYR D 2 59 ? 0.876 4.702 2.999 1.00 26.06 57 TYR D N 1
ATOM 4197 C CA . TYR D 2 59 ? 1.358 5.777 2.142 1.00 27.60 57 TYR D CA 1
ATOM 4198 C C . TYR D 2 59 ? 0.492 7.034 2.282 1.00 30.42 57 TYR D C 1
ATOM 4199 O O . TYR D 2 59 ? 1.014 8.154 2.357 1.00 25.97 57 TYR D O 1
ATOM 4208 N N . PHE D 2 60 ? -0.828 6.881 2.306 1.00 26.58 58 PHE D N 1
ATOM 4209 C CA . PHE D 2 60 ? -1.700 8.048 2.403 1.00 31.54 58 PHE D CA 1
ATOM 4210 C C . PHE D 2 60 ? -1.986 8.463 3.852 1.00 34.91 58 PHE D C 1
ATOM 4211 O O . PHE D 2 60 ? -2.802 9.363 4.076 1.00 37.46 58 PHE D O 1
ATOM 4219 N N . GLY D 2 61 ? -1.346 7.820 4.829 1.00 35.07 59 GLY D N 1
ATOM 4220 C CA . GLY D 2 61 ? -1.382 8.251 6.219 1.00 34.68 59 GLY D CA 1
ATOM 4221 C C . GLY D 2 61 ? -2.691 8.115 6.973 1.00 36.94 59 GLY D C 1
ATOM 4222 O O . GLY D 2 61 ? -3.078 9.027 7.713 1.00 37.55 59 GLY D O 1
ATOM 4223 N N . HIS D 2 62 ? -3.377 6.983 6.831 1.00 33.33 60 HIS D N 1
ATOM 4224 C CA . HIS D 2 62 ? -4.667 6.780 7.494 1.00 34.45 60 HIS D CA 1
ATOM 4225 C C . HIS D 2 62 ? -4.439 5.886 8.708 1.00 36.67 60 HIS D C 1
ATOM 4226 O O . HIS D 2 62 ? -4.553 4.663 8.647 1.00 29.62 60 HIS D O 1
ATOM 4233 N N . ARG D 2 63 ? -4.136 6.533 9.833 1.00 32.22 61 ARG D N 1
ATOM 4234 C CA . ARG D 2 63 ? -3.566 5.822 10.972 1.00 36.57 61 ARG D CA 1
ATOM 4235 C C . ARG D 2 63 ? -4.555 4.848 11.594 1.00 30.47 61 ARG D C 1
ATOM 4236 O O . ARG D 2 63 ? -4.183 3.728 11.963 1.00 32.92 61 ARG D O 1
ATOM 4244 N N . GLN D 2 64 ? -5.820 5.249 11.732 1.00 32.00 62 GLN D N 1
ATOM 4245 C CA . GLN D 2 64 ? -6.839 4.336 12.241 1.00 37.34 62 GLN D CA 1
ATOM 4246 C C . GLN D 2 64 ? -6.978 3.095 11.361 1.00 36.16 62 GLN D C 1
ATOM 4247 O O . GLN D 2 64 ? -7.114 1.974 11.877 1.00 31.20 62 GLN D O 1
ATOM 4253 N N . VAL D 2 65 ? -6.979 3.276 10.034 1.00 31.80 63 VAL D N 1
ATOM 4254 C CA . VAL D 2 65 ? -7.082 2.141 9.120 1.00 27.05 63 VAL D CA 1
ATOM 4255 C C . VAL D 2 65 ? -5.908 1.197 9.320 1.00 28.00 63 VAL D C 1
ATOM 4256 O O . VAL D 2 65 ? -6.091 -0.020 9.410 1.00 28.41 63 VAL D O 1
ATOM 4260 N N . VAL D 2 66 ? -4.684 1.741 9.384 1.00 26.18 64 VAL D N 1
ATOM 4261 C CA . VAL D 2 66 ? -3.508 0.899 9.585 1.00 26.22 64 VAL D CA 1
ATOM 4262 C C . VAL D 2 66 ? -3.652 0.105 10.877 1.00 31.20 64 VAL D C 1
ATOM 4263 O O . VAL D 2 66 ? -3.338 -1.090 10.934 1.00 29.38 64 VAL D O 1
ATOM 4267 N N . GLN D 2 67 ? -4.164 0.747 11.926 1.00 32.52 65 GLN D N 1
ATOM 4268 C CA . GLN D 2 67 ? -4.297 0.065 13.205 1.00 32.14 65 GLN D CA 1
ATOM 4269 C C . GLN D 2 67 ? -5.328 -1.054 13.136 1.00 30.15 65 GLN D C 1
ATOM 4270 O O . GLN D 2 67 ? -5.091 -2.151 13.650 1.00 28.46 65 GLN D O 1
ATOM 4276 N N . ASP D 2 68 ? -6.469 -0.808 12.492 1.00 27.85 66 ASP D N 1
ATOM 4277 C CA . ASP D 2 68 ? -7.473 -1.863 12.373 1.00 32.91 66 ASP D CA 1
ATOM 4278 C C . ASP D 2 68 ? -6.999 -3.007 11.471 1.00 30.98 66 ASP D C 1
ATOM 4279 O O . ASP D 2 68 ? -7.276 -4.178 11.754 1.00 28.85 66 ASP D O 1
ATOM 4284 N N . LEU D 2 69 ? -6.292 -2.698 10.380 1.00 25.68 67 LEU D N 1
ATOM 4285 C CA . LEU D 2 69 ? -5.721 -3.761 9.551 1.00 26.33 67 LEU D CA 1
ATOM 4286 C C . LEU D 2 69 ? -4.754 -4.637 10.347 1.00 25.14 67 LEU D C 1
ATOM 4287 O O . LEU D 2 69 ? -4.797 -5.869 10.247 1.00 25.07 67 LEU D O 1
ATOM 4292 N N . LEU D 2 70 ? -3.852 -4.020 11.121 1.00 24.25 68 LEU D N 1
ATOM 4293 C CA . LEU D 2 70 ? -2.844 -4.796 11.845 1.00 25.57 68 LEU D CA 1
ATOM 4294 C C . LEU D 2 70 ? -3.483 -5.621 12.949 1.00 30.03 68 LEU D C 1
ATOM 4295 O O . LEU D 2 70 ? -3.124 -6.793 13.146 1.00 25.55 68 LEU D O 1
ATOM 4300 N N . LYS D 2 71 ? -4.425 -5.010 13.677 1.00 25.90 69 LYS D N 1
ATOM 4301 C CA . LYS D 2 71 ? -5.199 -5.722 14.690 1.00 31.32 69 LYS D CA 1
ATOM 4302 C C . LYS D 2 71 ? -5.917 -6.923 14.092 1.00 30.44 69 LYS D C 1
ATOM 4303 O O . LYS D 2 71 ? -5.994 -7.984 14.722 1.00 30.18 69 LYS D O 1
ATOM 4309 N N . ALA D 2 72 ? -6.462 -6.773 12.884 1.00 29.16 70 ALA D N 1
ATOM 4310 C CA . ALA D 2 72 ? -7.183 -7.868 12.259 1.00 29.57 70 ALA D CA 1
ATOM 4311 C C . ALA D 2 72 ? -6.252 -8.954 11.723 1.00 30.05 70 ALA D C 1
ATOM 4312 O O . ALA D 2 72 ? -6.745 -9.975 11.236 1.00 29.86 70 ALA D O 1
ATOM 4314 N N . GLY D 2 73 ? -4.942 -8.764 11.805 1.00 28.50 71 GLY D N 1
ATOM 4315 C CA . GLY D 2 73 ? -3.980 -9.756 11.372 1.00 29.23 71 GLY D CA 1
ATOM 4316 C C . GLY D 2 73 ? -3.334 -9.550 9.993 1.00 27.29 71 GLY D C 1
ATOM 4317 O O . GLY D 2 73 ? -2.781 -10.512 9.449 1.00 27.39 71 GLY D O 1
ATOM 4318 N N . ALA D 2 74 ? -3.378 -8.339 9.429 1.00 24.93 72 ALA D N 1
ATOM 4319 C CA . ALA D 2 74 ? -2.759 -8.101 8.130 1.00 24.85 72 ALA D CA 1
ATOM 4320 C C . ALA D 2 74 ? -1.261 -8.369 8.202 1.00 25.13 72 ALA D C 1
ATOM 4321 O O . ALA D 2 74 ? -0.600 -8.010 9.175 1.00 24.64 72 ALA D O 1
ATOM 4323 N N . GLU D 2 75 ? -0.725 -8.996 7.159 1.00 24.48 73 GLU D N 1
ATOM 4324 C CA . GLU D 2 75 ? 0.701 -9.294 7.098 1.00 25.84 73 GLU D CA 1
ATOM 4325 C C . GLU D 2 75 ? 1.495 -7.990 7.011 1.00 25.19 73 GLU D C 1
ATOM 4326 O O . GLU D 2 75 ? 1.284 -7.182 6.094 1.00 21.82 73 GLU D O 1
ATOM 4332 N N . VAL D 2 76 ? 2.417 -7.790 7.958 1.00 25.42 74 VAL D N 1
ATOM 4333 C CA . VAL D 2 76 ? 3.108 -6.509 8.063 1.00 23.10 74 VAL D CA 1
ATOM 4334 C C . VAL D 2 76 ? 4.230 -6.382 7.043 1.00 21.45 74 VAL D C 1
ATOM 4335 O O . VAL D 2 76 ? 4.559 -5.263 6.641 1.00 24.52 74 VAL D O 1
ATOM 4339 N N . ASN D 2 77 ? 4.827 -7.488 6.592 1.00 23.43 75 ASN D N 1
ATOM 4340 C CA . ASN D 2 77 ? 5.947 -7.433 5.653 1.00 27.74 75 ASN D CA 1
ATOM 4341 C C . ASN D 2 77 ? 5.529 -7.667 4.197 1.00 23.48 75 ASN D C 1
ATOM 4342 O O . ASN D 2 77 ? 6.334 -8.168 3.413 1.00 23.97 75 ASN D O 1
ATOM 4347 N N . VAL D 2 78 ? 4.288 -7.338 3.814 1.00 22.02 76 VAL D N 1
ATOM 4348 C CA . VAL D 2 78 ? 3.903 -7.446 2.402 1.00 23.46 76 VAL D CA 1
ATOM 4349 C C . VAL D 2 78 ? 4.783 -6.535 1.535 1.00 23.11 76 VAL D C 1
ATOM 4350 O O . VAL D 2 78 ? 5.294 -5.499 1.991 1.00 23.10 76 VAL D O 1
ATOM 4354 N N . LEU D 2 79 ? 4.988 -6.944 0.277 1.00 22.54 77 LEU D N 1
ATOM 4355 C CA . LEU D 2 79 ? 5.734 -6.171 -0.716 1.00 22.97 77 LEU D CA 1
ATOM 4356 C C . LEU D 2 79 ? 4.813 -5.759 -1.858 1.00 23.84 77 LEU D C 1
ATOM 4357 O O . LEU D 2 79 ? 3.892 -6.493 -2.223 1.00 22.29 77 LEU D O 1
ATOM 4362 N N . ASN D 2 80 ? 5.077 -4.590 -2.436 1.00 22.79 78 ASN D N 1
ATOM 4363 C CA . ASN D 2 80 ? 4.432 -4.218 -3.680 1.00 24.39 78 ASN D CA 1
ATOM 4364 C C . ASN D 2 80 ? 5.424 -4.424 -4.837 1.00 27.11 78 ASN D C 1
ATOM 4365 O O . ASN D 2 80 ? 6.493 -5.022 -4.668 1.00 23.76 78 ASN D O 1
ATOM 4370 N N . ASP D 2 81 ? 5.079 -3.927 -6.033 1.00 29.82 79 ASP D N 1
ATOM 4371 C CA . ASP D 2 81 ? 5.905 -4.202 -7.211 1.00 29.53 79 ASP D CA 1
ATOM 4372 C C . ASP D 2 81 ? 7.247 -3.483 -7.189 1.00 28.64 79 ASP D C 1
ATOM 4373 O O . ASP D 2 81 ? 8.150 -3.861 -7.951 1.00 27.39 79 ASP D O 1
ATOM 4378 N N . MET D 2 82 ? 7.403 -2.468 -6.345 1.00 27.42 80 MET D N 1
ATOM 4379 C CA . MET D 2 82 ? 8.681 -1.796 -6.146 1.00 27.91 80 MET D CA 1
ATOM 4380 C C . MET D 2 82 ? 9.519 -2.459 -5.060 1.00 28.38 80 MET D C 1
ATOM 4381 O O . MET D 2 82 ? 10.616 -1.976 -4.759 1.00 29.82 80 MET D O 1
ATOM 4386 N N . GLY D 2 83 ? 9.032 -3.546 -4.470 1.00 24.28 81 GLY D N 1
ATOM 4387 C CA . GLY D 2 83 ? 9.736 -4.143 -3.351 1.00 26.96 81 GLY D CA 1
ATOM 4388 C C . GLY D 2 83 ? 9.590 -3.398 -2.041 1.00 29.06 81 GLY D C 1
ATOM 4389 O O . GLY D 2 83 ? 10.308 -3.718 -1.086 1.00 28.35 81 GLY D O 1
ATOM 4390 N N . ASP D 2 84 ? 8.689 -2.411 -1.966 1.00 25.45 82 ASP D N 1
ATOM 4391 C CA . ASP D 2 84 ? 8.474 -1.659 -0.736 1.00 26.08 82 ASP D CA 1
ATOM 4392 C C . ASP D 2 84 ? 7.555 -2.423 0.214 1.00 26.76 82 ASP D C 1
ATOM 4393 O O . ASP D 2 84 ? 6.505 -2.940 -0.193 1.00 24.31 82 ASP D O 1
ATOM 4398 N N . THR D 2 85 ? 7.943 -2.473 1.486 1.00 23.04 83 THR D N 1
ATOM 4399 C CA . THR D 2 85 ? 7.025 -2.833 2.565 1.00 23.31 83 THR D CA 1
ATOM 4400 C C . THR D 2 85 ? 6.148 -1.634 2.920 1.00 21.81 83 THR D C 1
ATOM 4401 O O . THR D 2 85 ? 6.400 -0.506 2.483 1.00 23.70 83 THR D O 1
ATOM 4405 N N . PRO D 2 86 ? 5.105 -1.839 3.727 1.00 21.72 84 PRO D N 1
ATOM 4406 C CA . PRO D 2 86 ? 4.381 -0.677 4.268 1.00 24.95 84 PRO D CA 1
ATOM 4407 C C . PRO D 2 86 ? 5.263 0.221 5.120 1.00 23.34 84 PRO D C 1
ATOM 4408 O O . PRO D 2 86 ? 5.023 1.429 5.182 1.00 26.18 84 PRO D O 1
ATOM 4412 N N . LEU D 2 87 ? 6.293 -0.336 5.748 1.00 26.30 85 LEU D N 1
ATOM 4413 C CA . LEU D 2 87 ? 7.250 0.472 6.495 1.00 29.82 85 LEU D CA 1
ATOM 4414 C C . LEU D 2 87 ? 7.983 1.438 5.579 1.00 29.89 85 LEU D C 1
ATOM 4415 O O . LEU D 2 87 ? 8.197 2.605 5.936 1.00 29.46 85 LEU D O 1
ATOM 4420 N N . HIS D 2 88 ? 8.412 0.953 4.407 1.00 26.42 86 HIS D N 1
ATOM 4421 C CA . HIS D 2 88 ? 9.002 1.828 3.391 1.00 27.96 86 HIS D CA 1
ATOM 4422 C C . HIS D 2 88 ? 8.095 3.006 3.077 1.00 27.39 86 HIS D C 1
ATOM 4423 O O . HIS D 2 88 ? 8.540 4.159 3.046 1.00 29.15 86 HIS D O 1
ATOM 4430 N N . ARG D 2 89 ? 6.814 2.722 2.809 1.00 25.20 87 ARG D N 1
ATOM 4431 C CA . ARG D 2 89 ? 5.866 3.772 2.453 1.00 23.83 87 ARG D CA 1
ATOM 4432 C C . ARG D 2 89 ? 5.708 4.773 3.583 1.00 30.84 87 ARG D C 1
ATOM 4433 O O . ARG D 2 89 ? 5.673 5.988 3.339 1.00 27.35 87 ARG D O 1
ATOM 4441 N N . ALA D 2 90 ? 5.622 4.277 4.828 1.00 28.95 88 ALA D N 1
ATOM 4442 C CA . ALA D 2 90 ? 5.438 5.149 5.983 1.00 31.04 88 ALA D CA 1
ATOM 4443 C C . ALA D 2 90 ? 6.691 5.976 6.265 1.00 31.39 88 ALA D C 1
ATOM 4444 O O . ALA D 2 90 ? 6.597 7.183 6.514 1.00 32.67 88 ALA D O 1
ATOM 4446 N N . ALA D 2 91 ? 7.865 5.338 6.242 1.00 30.02 89 ALA D N 1
ATOM 4447 C CA . ALA D 2 91 ? 9.117 6.068 6.414 1.00 31.49 89 ALA D CA 1
ATOM 4448 C C . ALA D 2 91 ? 9.301 7.119 5.321 1.00 35.09 89 ALA D C 1
ATOM 4449 O O . ALA D 2 91 ? 9.711 8.256 5.593 1.00 35.81 89 ALA D O 1
ATOM 4451 N N . PHE D 2 92 ? 8.974 6.762 4.081 1.00 32.92 90 PHE D N 1
ATOM 4452 C CA . PHE D 2 92 ? 9.195 7.662 2.955 1.00 29.84 90 PHE D CA 1
ATOM 4453 C C . PHE D 2 92 ? 8.351 8.919 3.071 1.00 32.06 90 PHE D C 1
ATOM 4454 O O . PHE D 2 92 ? 8.813 10.011 2.728 1.00 34.67 90 PHE D O 1
ATOM 4462 N N . THR D 2 93 ? 7.107 8.790 3.516 1.00 32.63 91 THR D N 1
ATOM 4463 C CA . THR D 2 93 ? 6.244 9.949 3.690 1.00 34.49 91 THR D CA 1
ATOM 4464 C C . THR D 2 93 ? 6.373 10.562 5.084 1.00 33.99 91 THR D C 1
ATOM 4465 O O . THR D 2 93 ? 5.557 11.406 5.453 1.00 38.09 91 THR D O 1
ATOM 4469 N N . GLY D 2 94 ? 7.360 10.135 5.864 1.00 34.67 92 GLY D N 1
ATOM 4470 C CA . GLY D 2 94 ? 7.654 10.756 7.150 1.00 38.40 92 GLY D CA 1
ATOM 4471 C C . GLY D 2 94 ? 6.536 10.659 8.164 1.00 42.58 92 GLY D C 1
ATOM 4472 O O . GLY D 2 94 ? 6.264 11.635 8.873 1.00 45.88 92 GLY D O 1
ATOM 4473 N N . ARG D 2 95 ? 5.882 9.499 8.263 1.00 41.44 93 ARG D N 1
ATOM 4474 C CA . ARG D 2 95 ? 4.755 9.314 9.186 1.00 40.50 93 ARG D CA 1
ATOM 4475 C C . ARG D 2 95 ? 5.274 8.553 10.410 1.00 42.47 93 ARG D C 1
ATOM 4476 O O . ARG D 2 95 ? 5.276 7.315 10.460 1.00 37.34 93 ARG D O 1
ATOM 4484 N N . LYS D 2 96 ? 5.711 9.323 11.414 1.00 42.75 94 LYS D N 1
ATOM 4485 C CA . LYS D 2 96 ? 6.410 8.759 12.566 1.00 40.78 94 LYS D CA 1
ATOM 4486 C C . LYS D 2 96 ? 5.509 7.816 13.357 1.00 36.86 94 LYS D C 1
ATOM 4487 O O . LYS D 2 96 ? 5.920 6.707 13.717 1.00 40.14 94 LYS D O 1
ATOM 4493 N N . GLU D 2 97 ? 4.274 8.239 13.624 1.00 36.87 95 GLU D N 1
ATOM 4494 C CA . GLU D 2 97 ? 3.356 7.426 14.414 1.00 40.71 95 GLU D CA 1
ATOM 4495 C C . GLU D 2 97 ? 3.066 6.089 13.725 1.00 45.41 95 GLU D C 1
ATOM 4496 O O . GLU D 2 97 ? 2.914 5.057 14.393 1.00 39.52 95 GLU D O 1
ATOM 4502 N N . LEU D 2 98 ? 3.013 6.085 12.387 1.00 39.78 96 LEU D N 1
ATOM 4503 C CA . LEU D 2 98 ? 2.754 4.846 11.666 1.00 32.96 96 LEU D CA 1
ATOM 4504 C C . LEU D 2 98 ? 3.987 3.952 11.649 1.00 33.59 96 LEU D C 1
ATOM 4505 O O . LEU D 2 98 ? 3.866 2.728 11.781 1.00 33.87 96 LEU D O 1
ATOM 4510 N N . VAL D 2 99 ? 5.183 4.541 11.518 1.00 30.39 97 VAL D N 1
ATOM 4511 C CA . VAL D 2 99 ? 6.408 3.749 11.609 1.00 33.46 97 VAL D CA 1
ATOM 4512 C C . VAL D 2 99 ? 6.479 3.033 12.957 1.00 39.48 97 VAL D C 1
ATOM 4513 O O . VAL D 2 99 ? 6.792 1.837 13.027 1.00 33.22 97 VAL D O 1
ATOM 4517 N N . MET D 2 100 ? 6.170 3.751 14.045 1.00 39.89 98 MET D N 1
ATOM 4518 C CA . MET D 2 100 ? 6.130 3.129 15.368 1.00 39.36 98 MET D CA 1
ATOM 4519 C C . MET D 2 100 ? 5.151 1.965 15.396 1.00 35.81 98 MET D C 1
ATOM 4520 O O . MET D 2 100 ? 5.482 0.869 15.858 1.00 38.03 98 MET D O 1
ATOM 4525 N N . LEU D 2 101 ? 3.923 2.206 14.939 1.00 32.11 99 LEU D N 1
ATOM 4526 C CA . LEU D 2 101 ? 2.892 1.178 14.969 1.00 35.97 99 LEU D CA 1
ATOM 4527 C C . LEU D 2 101 ? 3.311 -0.058 14.181 1.00 33.23 99 LEU D C 1
ATOM 4528 O O . LEU D 2 101 ? 3.141 -1.189 14.648 1.00 32.64 99 LEU D O 1
ATOM 4533 N N . LEU D 2 102 ? 3.884 0.139 12.994 1.00 29.32 100 LEU D N 1
ATOM 4534 C CA . LEU D 2 102 ? 4.385 -0.990 12.219 1.00 29.89 100 LEU D CA 1
ATOM 4535 C C . LEU D 2 102 ? 5.495 -1.721 12.969 1.00 29.46 100 LEU D C 1
ATOM 4536 O O . LEU D 2 102 ? 5.530 -2.958 12.994 1.00 24.91 100 LEU D O 1
ATOM 4541 N N . LEU D 2 103 ? 6.419 -0.975 13.580 1.00 29.01 101 LEU D N 1
ATOM 4542 C CA . LEU D 2 103 ? 7.476 -1.616 14.362 1.00 34.65 101 LEU D CA 1
ATOM 4543 C C . LEU D 2 103 ? 6.895 -2.466 15.491 1.00 31.64 101 LEU D C 1
ATOM 4544 O O . LEU D 2 103 ? 7.355 -3.583 15.737 1.00 34.02 101 LEU D O 1
ATOM 4549 N N . GLU D 2 104 ? 5.847 -1.982 16.150 1.00 34.13 102 GLU D N 1
ATOM 4550 C CA . GLU D 2 104 ? 5.254 -2.752 17.237 1.00 39.42 102 GLU D CA 1
ATOM 4551 C C . GLU D 2 104 ? 4.541 -4.006 16.755 1.00 40.20 102 GLU D C 1
ATOM 4552 O O . GLU D 2 104 ? 4.359 -4.936 17.550 1.00 39.96 102 GLU D O 1
ATOM 4558 N N . TYR D 2 105 ? 4.140 -4.068 15.480 1.00 37.02 103 TYR D N 1
ATOM 4559 C CA . TYR D 2 105 ? 3.624 -5.303 14.909 1.00 32.81 103 TYR D CA 1
ATOM 4560 C C . TYR D 2 105 ? 4.713 -6.113 14.218 1.00 34.39 103 TYR D C 1
ATOM 4561 O O . TYR D 2 105 ? 4.410 -6.970 13.374 1.00 36.72 103 TYR D O 1
ATOM 4570 N N . ASN D 2 106 ? 5.974 -5.834 14.552 1.00 33.27 104 ASN D N 1
ATOM 4571 C CA . ASN D 2 106 ? 7.136 -6.633 14.176 1.00 34.27 104 ASN D CA 1
ATOM 4572 C C . ASN D 2 106 ? 7.514 -6.512 12.696 1.00 36.05 104 ASN D C 1
ATOM 4573 O O . ASN D 2 106 ? 7.955 -7.495 12.089 1.00 36.95 104 ASN D O 1
ATOM 4578 N N . ALA D 2 107 ? 7.381 -5.312 12.118 1.00 32.31 105 ALA D N 1
ATOM 4579 C CA . ALA D 2 107 ? 7.889 -5.081 10.766 1.00 29.28 105 ALA D CA 1
ATOM 4580 C C . ALA D 2 107 ? 9.381 -5.375 10.711 1.00 35.15 105 ALA D C 1
ATOM 4581 O O . ALA D 2 107 ? 10.132 -5.049 11.636 1.00 32.16 105 ALA D O 1
ATOM 4583 N N . ASP D 2 108 ? 9.804 -6.010 9.625 1.00 33.49 106 ASP D N 1
ATOM 4584 C CA . ASP D 2 108 ? 11.216 -6.267 9.384 1.00 34.91 106 ASP D CA 1
ATOM 4585 C C . ASP D 2 108 ? 11.833 -5.016 8.767 1.00 38.58 106 ASP D C 1
ATOM 4586 O O . ASP D 2 108 ? 11.452 -4.603 7.664 1.00 36.18 106 ASP D O 1
ATOM 4591 N N . THR D 2 109 ? 12.775 -4.399 9.489 1.00 31.63 107 THR D N 1
ATOM 4592 C CA . THR D 2 109 ? 13.418 -3.181 9.016 1.00 35.55 107 THR D CA 1
ATOM 4593 C C . THR D 2 109 ? 14.575 -3.458 8.074 1.00 35.19 107 THR D C 1
ATOM 4594 O O . THR D 2 109 ? 15.061 -2.519 7.434 1.00 37.08 107 THR D O 1
ATOM 4598 N N . THR D 2 110 ? 15.018 -4.709 7.966 1.00 33.36 108 THR D N 1
ATOM 4599 C CA . THR D 2 110 ? 16.157 -5.052 7.132 1.00 33.83 108 THR D CA 1
ATOM 4600 C C . THR D 2 110 ? 15.778 -5.303 5.676 1.00 35.63 108 THR D C 1
ATOM 4601 O O . THR D 2 110 ? 16.662 -5.585 4.864 1.00 33.81 108 THR D O 1
ATOM 4605 N N . ILE D 2 111 ? 14.503 -5.199 5.315 1.00 31.92 109 ILE D N 1
ATOM 4606 C CA . ILE D 2 111 ? 14.090 -5.544 3.960 1.00 31.09 109 ILE D CA 1
ATOM 4607 C C . ILE D 2 111 ? 14.541 -4.460 2.990 1.00 29.50 109 ILE D C 1
ATOM 4608 O O . ILE D 2 111 ? 14.304 -3.265 3.199 1.00 29.46 109 ILE D O 1
ATOM 4613 N N . VAL D 2 112 ? 15.187 -4.889 1.919 1.00 29.91 110 VAL D N 1
ATOM 4614 C CA . VAL D 2 112 ? 15.714 -4.010 0.887 1.00 33.40 110 VAL D CA 1
ATOM 4615 C C . VAL D 2 112 ? 14.735 -4.008 -0.282 1.00 30.96 110 VAL D C 1
ATOM 4616 O O . VAL D 2 112 ? 14.357 -5.076 -0.778 1.00 34.72 110 VAL D O 1
ATOM 4620 N N . ASN D 2 113 ? 14.318 -2.823 -0.725 1.00 32.90 111 ASN D N 1
ATOM 4621 C CA . ASN D 2 113 ? 13.349 -2.740 -1.816 1.00 31.70 111 ASN D CA 1
ATOM 4622 C C . ASN D 2 113 ? 14.047 -2.989 -3.158 1.00 34.39 111 ASN D C 1
ATOM 4623 O O . ASN D 2 113 ? 15.224 -3.353 -3.211 1.00 35.68 111 ASN D O 1
ATOM 4628 N N . GLY D 2 114 ? 13.319 -2.814 -4.266 1.00 33.69 112 GLY D N 1
ATOM 4629 C CA . GLY D 2 114 ? 13.875 -3.085 -5.580 1.00 36.10 112 GLY D CA 1
ATOM 4630 C C . GLY D 2 114 ? 14.866 -2.049 -6.066 1.00 38.13 112 GLY D C 1
ATOM 4631 O O . GLY D 2 114 ? 15.583 -2.305 -7.039 1.00 41.79 112 GLY D O 1
ATOM 4632 N N . SER D 2 115 ? 14.913 -0.886 -5.424 1.00 40.07 113 SER D N 1
ATOM 4633 C CA . SER D 2 115 ? 15.927 0.132 -5.669 1.00 39.19 113 SER D CA 1
ATOM 4634 C C . SER D 2 115 ? 17.167 -0.036 -4.798 1.00 41.24 113 SER D C 1
ATOM 4635 O O . SER D 2 115 ? 18.046 0.829 -4.834 1.00 48.56 113 SER D O 1
ATOM 4638 N N . GLY D 2 116 ? 17.250 -1.093 -3.992 1.00 38.10 114 GLY D N 1
ATOM 4639 C CA . GLY D 2 116 ? 18.400 -1.281 -3.129 1.00 37.79 114 GLY D CA 1
ATOM 4640 C C . GLY D 2 116 ? 18.356 -0.589 -1.776 1.00 40.68 114 GLY D C 1
ATOM 4641 O O . GLY D 2 116 ? 19.376 -0.587 -1.079 1.00 43.84 114 GLY D O 1
ATOM 4642 N N . GLN D 2 117 ? 17.210 -0.048 -1.353 1.00 38.40 115 GLN D N 1
ATOM 4643 C CA . GLN D 2 117 ? 17.134 0.758 -0.141 1.00 37.08 115 GLN D CA 1
ATOM 4644 C C . GLN D 2 117 ? 16.300 0.096 0.957 1.00 40.01 115 GLN D C 1
ATOM 4645 O O . GLN D 2 117 ? 15.276 -0.553 0.691 1.00 34.47 115 GLN D O 1
ATOM 4651 N N . THR D 2 118 ? 16.731 0.297 2.207 1.00 38.74 116 THR D N 1
ATOM 4652 C CA . THR D 2 118 ? 15.918 -0.063 3.363 1.00 36.33 116 THR D CA 1
ATOM 4653 C C . THR D 2 118 ? 14.984 1.090 3.738 1.00 32.86 116 THR D C 1
ATOM 4654 O O . THR D 2 118 ? 15.125 2.213 3.268 1.00 36.80 116 THR D O 1
ATOM 4658 N N . ALA D 2 119 ? 14.017 0.800 4.608 1.00 31.88 117 ALA D N 1
ATOM 4659 C CA . ALA D 2 119 ? 13.136 1.856 5.095 1.00 36.90 117 ALA D CA 1
ATOM 4660 C C . ALA D 2 119 ? 13.921 3.013 5.717 1.00 40.80 117 ALA D C 1
ATOM 4661 O O . ALA D 2 119 ? 13.542 4.180 5.550 1.00 37.46 117 ALA D O 1
ATOM 4663 N N . LYS D 2 120 ? 15.016 2.720 6.428 1.00 40.03 118 LYS D N 1
ATOM 4664 C CA . LYS D 2 120 ? 15.828 3.798 6.993 1.00 43.16 118 LYS D CA 1
ATOM 4665 C C . LYS D 2 120 ? 16.351 4.727 5.900 1.00 42.17 118 LYS D C 1
ATOM 4666 O O . LYS D 2 120 ? 16.301 5.955 6.039 1.00 44.22 118 LYS D O 1
ATOM 4672 N N . GLU D 2 121 ? 16.803 4.162 4.784 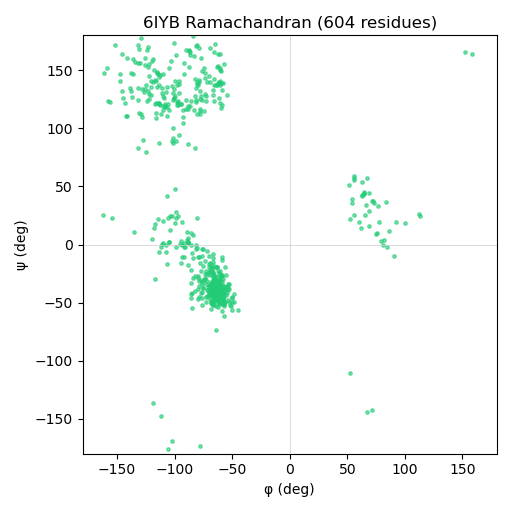1.00 38.78 119 GLU D N 1
ATOM 4673 C CA . GLU D 2 121 ? 17.477 4.939 3.756 1.00 42.20 119 GLU D CA 1
ATOM 4674 C C . GLU D 2 121 ? 16.535 5.684 2.826 1.00 44.81 119 GLU D C 1
ATOM 4675 O O . GLU D 2 121 ? 17.018 6.363 1.917 1.00 46.93 119 GLU D O 1
ATOM 4681 N N . VAL D 2 122 ? 15.219 5.572 2.997 1.00 42.98 120 VAL D N 1
ATOM 4682 C CA . VAL D 2 122 ? 14.290 6.306 2.146 1.00 38.67 120 VAL D CA 1
ATOM 4683 C C . VAL D 2 122 ? 13.616 7.452 2.870 1.00 39.39 120 VAL D C 1
ATOM 4684 O O . VAL D 2 122 ? 12.898 8.233 2.223 1.00 41.36 120 VAL D O 1
ATOM 4688 N N . THR D 2 123 ? 13.817 7.594 4.178 1.00 38.58 121 THR D N 1
ATOM 4689 C CA . THR D 2 123 ? 13.132 8.644 4.921 1.00 40.39 121 THR D CA 1
ATOM 4690 C C . THR D 2 123 ? 13.983 9.908 4.960 1.00 44.35 121 THR D C 1
ATOM 4691 O O . THR D 2 123 ? 15.216 9.838 4.966 1.00 42.82 121 THR D O 1
ATOM 4695 N N . HIS D 2 124 ? 13.319 11.066 4.952 1.00 41.94 122 HIS D N 1
ATOM 4696 C CA . HIS D 2 124 ? 13.988 12.344 5.173 1.00 49.49 122 HIS D CA 1
ATOM 4697 C C . HIS D 2 124 ? 13.840 12.839 6.608 1.00 52.98 122 HIS D C 1
ATOM 4698 O O . HIS D 2 124 ? 14.395 13.889 6.945 1.00 57.40 122 HIS D O 1
ATOM 4705 N N . ALA D 2 125 ? 13.121 12.109 7.460 1.00 51.39 123 ALA D N 1
ATOM 4706 C CA . ALA D 2 125 ? 12.826 12.546 8.820 1.00 49.90 123 ALA D CA 1
ATOM 4707 C C . ALA D 2 125 ? 13.817 11.909 9.789 1.00 54.94 123 ALA D C 1
ATOM 4708 O O . ALA D 2 125 ? 13.905 10.675 9.875 1.00 51.31 123 ALA D O 1
ATOM 4710 N N . GLU D 2 126 ? 14.547 12.755 10.529 1.00 58.77 124 GLU D N 1
ATOM 4711 C CA . GLU D 2 126 ? 15.657 12.270 11.344 1.00 56.12 124 GLU D CA 1
ATOM 4712 C C . GLU D 2 126 ? 15.170 11.435 12.514 1.00 50.57 124 GLU D C 1
ATOM 4713 O O . GLU D 2 126 ? 15.821 10.453 12.891 1.00 54.16 124 GLU D O 1
ATOM 4719 N N . GLU D 2 127 ? 14.037 11.803 13.110 1.00 52.97 125 GLU D N 1
ATOM 4720 C CA . GLU D 2 127 ? 13.507 10.965 14.180 1.00 58.68 125 GLU D CA 1
ATOM 4721 C C . GLU D 2 127 ? 13.172 9.568 13.666 1.00 59.02 125 GLU D C 1
ATOM 4722 O O . GLU D 2 127 ? 13.317 8.591 14.409 1.00 52.03 125 GLU D O 1
ATOM 4728 N N . ILE D 2 128 ? 12.768 9.444 12.392 1.00 55.77 126 ILE D N 1
ATOM 4729 C CA . ILE D 2 128 ? 12.494 8.126 11.817 1.00 49.39 126 ILE D CA 1
ATOM 4730 C C . ILE D 2 128 ? 13.789 7.405 11.471 1.00 46.14 126 ILE D C 1
ATOM 4731 O O . ILE D 2 128 ? 13.921 6.204 11.725 1.00 48.89 126 ILE D O 1
ATOM 4736 N N . ARG D 2 129 ? 14.765 8.117 10.902 1.00 46.01 127 ARG D N 1
ATOM 4737 C CA . ARG D 2 129 ? 16.003 7.462 10.484 1.00 51.23 127 ARG D CA 1
ATOM 4738 C C . ARG D 2 129 ? 16.766 6.881 11.675 1.00 53.10 127 ARG D C 1
ATOM 4739 O O . ARG D 2 129 ? 17.133 5.700 11.678 1.00 54.75 127 ARG D O 1
ATOM 4747 N N . SER D 2 130 ? 17.033 7.702 12.694 1.00 56.45 128 SER D N 1
ATOM 4748 C CA . SER D 2 130 ? 17.754 7.216 13.870 1.00 56.01 128 SER D CA 1
ATOM 4749 C C . SER D 2 130 ? 17.017 6.047 14.518 1.00 52.23 128 SER D C 1
ATOM 4750 O O . SER D 2 130 ? 17.603 4.992 14.797 1.00 47.68 128 SER D O 1
ATOM 4753 N N . MET D 2 131 ? 15.723 6.241 14.761 1.00 50.44 129 MET D N 1
ATOM 4754 C CA . MET D 2 131 ? 14.836 5.211 15.284 1.00 52.36 129 MET D CA 1
ATOM 4755 C C . MET D 2 131 ? 14.935 3.896 14.504 1.00 54.21 129 MET D C 1
ATOM 4756 O O . MET D 2 131 ? 15.014 2.822 15.097 1.00 50.70 129 MET D O 1
ATOM 4761 N N . LEU D 2 132 ? 14.930 3.970 13.171 1.00 50.67 130 LEU D N 1
ATOM 4762 C CA . LEU D 2 132 ? 15.037 2.742 12.389 1.00 48.79 130 LEU D CA 1
ATOM 4763 C C . LEU D 2 132 ? 16.425 2.127 12.499 1.00 49.94 130 LEU D C 1
ATOM 4764 O O . LEU D 2 132 ? 16.554 0.897 12.494 1.00 44.29 130 LEU D O 1
ATOM 4769 N N . GLU D 2 133 ? 17.472 2.957 12.593 1.00 52.59 131 GLU D N 1
ATOM 4770 C CA . GLU D 2 133 ? 18.817 2.402 12.713 1.00 53.34 131 GLU D CA 1
ATOM 4771 C C . GLU D 2 133 ? 19.001 1.673 14.038 1.00 50.90 131 GLU D C 1
ATOM 4772 O O . GLU D 2 133 ? 19.725 0.671 14.097 1.00 56.69 131 GLU D O 1
ATOM 4778 N N . ALA D 2 134 ? 18.333 2.131 15.097 1.00 51.83 132 ALA D N 1
ATOM 4779 C CA . ALA D 2 134 ? 18.354 1.389 16.353 1.00 53.85 132 ALA D CA 1
ATOM 4780 C C . ALA D 2 134 ? 17.727 0.010 16.175 1.00 53.08 132 ALA D C 1
ATOM 4781 O O . ALA D 2 134 ? 18.349 -1.014 16.485 1.00 51.67 132 ALA D O 1
ATOM 4783 N N . VAL D 2 135 ? 16.499 -0.035 15.648 1.00 51.51 133 VAL D N 1
ATOM 4784 C CA . VAL D 2 135 ? 15.827 -1.314 15.423 1.00 48.98 133 VAL D CA 1
ATOM 4785 C C . VAL D 2 135 ? 16.611 -2.157 14.431 1.00 48.83 133 VAL D C 1
ATOM 4786 O O . VAL D 2 135 ? 16.839 -3.350 14.651 1.00 50.38 133 VAL D O 1
ATOM 4790 N N . GLU D 2 136 ? 17.030 -1.547 13.318 1.00 52.51 134 GLU D N 1
ATOM 4791 C CA . GLU D 2 136 ? 17.735 -2.287 12.274 1.00 53.79 134 GLU D CA 1
ATOM 4792 C C . GLU D 2 136 ? 18.959 -3.002 12.832 1.00 57.69 134 GLU D C 1
ATOM 4793 O O . GLU D 2 136 ? 19.209 -4.173 12.512 1.00 56.74 134 GLU D O 1
ATOM 4799 N N . ARG D 2 137 ? 19.725 -2.317 13.687 1.00 60.48 135 ARG D N 1
ATOM 4800 C CA . ARG D 2 137 ? 20.887 -2.946 14.307 1.00 60.48 135 ARG D CA 1
ATOM 4801 C C . ARG D 2 137 ? 20.467 -4.090 15.218 1.00 60.49 135 ARG D C 1
ATOM 4802 O O . ARG D 2 137 ? 21.070 -5.172 15.193 1.00 62.33 135 ARG D O 1
ATOM 4810 N N . THR D 2 138 ? 19.413 -3.878 16.010 1.00 57.08 136 THR D N 1
ATOM 4811 C CA . THR D 2 138 ? 18.971 -4.906 16.945 1.00 56.50 136 THR D CA 1
ATOM 4812 C C . THR D 2 138 ? 18.449 -6.150 16.226 1.00 58.98 136 THR D C 1
ATOM 4813 O O . THR D 2 138 ? 18.558 -7.256 16.765 1.00 63.27 136 THR D O 1
ATOM 4817 N N . GLN D 2 139 ? 17.890 -6.001 15.021 1.00 59.75 137 GLN D N 1
ATOM 4818 C CA . GLN D 2 139 ? 17.459 -7.155 14.211 1.00 56.67 137 GLN D CA 1
ATOM 4819 C C . GLN D 2 139 ? 18.636 -7.754 13.434 1.00 58.89 137 GLN D C 1
ATOM 4820 O O . GLN D 2 139 ? 19.795 -7.368 13.625 1.00 64.09 137 GLN D O 1
#

Secondary structure (DSSP, 8-state):
-EEEEEEE--TTSSHHHHHHHHHHS---SS-----SEEEEEEEEEETTEEEEEEEEEE--SGGG---SGGGTT-SEEEEEEETT-HHHHHTHHHHHHHHHHHH--SSGGGS-EEEEEE-TTSSS--S-HHHHHHHHHHTT---EEE-BTTTTBSHHHHHHHHHHHHHHHH-/-HHHHHHHHHHHT-HHHHHHHHHHHTTTSS---TT--B-STTTBT--HHHHHHHHT-HHHHHHHHHTT--TT---TT---HHHHHHHTT-HHHHHHHHHTT--TT---TTS--HHHH---HHHHHHHHHHHHHH-/-EEEEEEEE-TTSSHHHHHHHHHHS---SS-----SEEEEEEEEESSS-EEEEEEEEE--SGGG---SGGGTT-SEEEEEEETT-SHHHHTHHHHHHHHHHHH--S-GGG--EEEEEE-TTSS---S-HHHHHHHHHHTT---EEE-BTTTTBTHHHHHHHHHHHHHHHH-/--HHHHHHHHHHHT-HHHHHHHHHHHHTTSS---TT--B-STTTBT--HHHHHHHTT-HHHHHHHHHTT--TT---TT---HHHHHHHTT-HHHHHHHHHTT--TT---TTS--HHHH---HHHHHHHHHHHHH-

Nearest PDB structures (foldseek):
  6iyb-assembly2_C  TM=1.003E+00  e=1.803E-35  Homo sapiens
  1vg8-assembly3_C  TM=9.953E-01  e=2.031E-34  Rattus norvegicus
  5z2m-assembly1_A  TM=9.902E-01  e=1.289E-33  Mus musculus
  5z2m-assembly2_C  TM=9.609E-01  e=2.879E-30  Mus musculus
  8zq3-assembly1_A  TM=9.375E-01  e=8.507E-30  Homo sapiens

CATH classification: 3.40.50.300

Radius of gyration: 26.29 Å; Cα contacts (8 Å, |Δi|>4): 1216; chains: 4; bounding box: 61×78×63 Å

GO terms:
  GO:0045732 positive regulation of protein catabolic process (P, IMP)
  GO:0019076 viral release from host cell (P, IMP)
  GO:0048524 positive regulation of viral process (P, IMP)
  GO:1905366 negative regulation of intralumenal vesicle formation (P, TAS)
  GO:0010008 endosome membrane (C, IMP)
  GO:0009617 response to bacterium (P, IMP)
  GO:1903542 negative regulation of exosomal secretion (P, IMP)
  GO:1905394 retromer complex binding (F, IMP)
  GO:0005515 protein binding (F, IPI)
  GO:0005764 lysosome (C, IDA)
  GO:0005770 late endosome (C, IDA)
  GO:0045335 phagocytic vesicle (C, IDA)
  GO:0005739 mitochondrion (C, IDA)
  GO:0005765 lysosomal membrane (C, IDA)
  GO:0010008 endosome membrane (C, IDA)
  GO:0003925 G protein activity (F, IDA)
  GO:0030904 retromer complex (C, IDA)
  GO:0022615 protein to membrane docking (P, IDA)
  GO:0061462 protein localization to lysosome (P, IDA)
  GO:0031902 late endosome membrane (C, EXP)

Foldseek 3Di:
DEAEEEEDFAWPLQQVLLVCCVAPVDHDPDDDFDAEKDWDWDWDQQPHDIYIYTYIDGGNDPVRYDDCLVLAPHLEYEQTGEQQDVVRVVCRVVVLVVSCVNRVDPCSLPRAYAYEHEDPVDPRGDHDPVNSQVVCVVSVNHHYYYAYSVVGRCSVVRVNVVVNSSVVSVD/DLAVQCLVCLLVLVLVSNLVSLVCVVVVVDDYDQQDFDDDPVTHQHGSLLNNLLNVNQNSNVSSVVSPNDQQRAGPQQDTSLLSNQLVVPVVSNVVSVVSPYDQPRATNVGDTSLRRHPDPVSNVVSVVVNVVND/DEAEEEEDFAPPLQQVLLVCCQAPVDHDPDDDFDAEKAWDWDWDAAPNRIYIYTYIGGGNDPVRYDDPLVLAPHLEYEQTGEQQDVVRLVCSVVVLVVSCVNNVDVDSLPGAYAYEHEDPVDDDGPHDPVNSQVVCVVSVNHHYYYYYSVVSGCSNVRVNVVVVSSVVRVD/DALQVQLLVCLLVLVLVSNLVSLVCVVVVVHPDDQQDFDPDPVTHQHGSLLNNLLNVNQSNNLSSVVSPHDQQRQGPQQDTSLLSNQLNVPVVSNVVSVVSPYQQPRATNVRDTSLRRHPDPVSNVVSVVVNVVD

Sequence (612 aa):
VLLKVIILGDSGVGKTSLMNQYVNKKFSNQYKATIGADFLTKEVMVDDRLVTMQIWDTAGLERFQSGVAFYRGADCCVLVFDVTAPNTFKTLDSWRDEFLIQASPRDPENFPFVVLGNKIDLENRQVATKRAQAWCYSKNNIPYFETSAKEAINVEQAFQTIARNALKQETSAEQQLLHHARNGNAEEVRQLLETMARNEVIADINCKGRSKSNLGWTPLHLACYFGHRQVVQDLLKAGAEVNVLNDMGDTPLHRAAFTGRKELVMLLLEYNADTTIVNGSGQTAKEVTHAEEIRSMLEAVERTQQVLLKVIILGDSGVGKTSLMNQYVNKKFSNQYKATIGADFLTKEVMVDDRLVTMQIWDTAGLERFQSGVAFYRGADCCVLVFDVTAPNTFKTLDSWRDEFLIQASPRDPENFPFVVLGNKIDLENRQVATKRAQAWCYSKNNIPYFETSAKEAINVEQAFQTIARNALKQETGSAEQQLLHHARNGNAEEVRQLLETMARNEVIADINCKGRSKSNLGWTPLHLACYFGHRQVVQDLLKAGAEVNVLNDMGDTPLHRAAFTGRKELVMLLLEYNADTTIVNGSGQTAKEVTHAEEIRSMLEAVERTQ